Protein 3O7Q (pdb70)

InterPro domains:
  IPR005275 L-fucose-proton symporter FucP [TIGR00885] (24-432)
  IPR011701 Major facilitator superfamily [PF07690] (32-391)
  IPR020846 Major facilitator superfamily domain [PS50850] (27-437)
  IPR036259 MFS transporter superfamily [G3DSA:1.20.1250.20] (22-243)
  IPR036259 MFS transporter superfamily [G3DSA:1.20.1250.20] (244-438)
  IPR036259 MFS transporter superfamily [SSF103473] (20-431)
  IPR050375 Major Facilitator Superfamily TsgA-like [PTHR43702] (17-435)

Nearest PDB structures (foldseek):
  3o7q-assembly1_A  TM=1.002E+00  e=2.699E-54  Escherichia coli K-12
  3o7p-assembly1_A  TM=9.986E-01  e=2.085E-49  Escherichia coli K-12
  7bc7-assembly1_A  TM=7.122E-01  e=5.941E-08  Gallus gallus
  8jtt-assembly1_A  TM=6.566E-01  e=8.715E-07  Homo sapiens
  8bvs-assembly1_A  TM=5.509E-01  e=1.334E-04  Rattus norvegicus

Solvent-accessible surface area: 18133 Å² total; per-residue (Å²): 166,53,73,105,121,8,26,59,42,10,4,52,11,26,46,59,35,2,25,0,32,16,17,7,80,25,1,25,42,26,12,73,118,6,53,44,155,92,136,152,56,45,38,55,47,108,42,5,59,93,57,0,38,84,92,26,0,39,61,6,0,61,54,1,13,157,101,13,0,126,18,0,9,50,35,0,5,125,39,0,6,75,0,1,44,35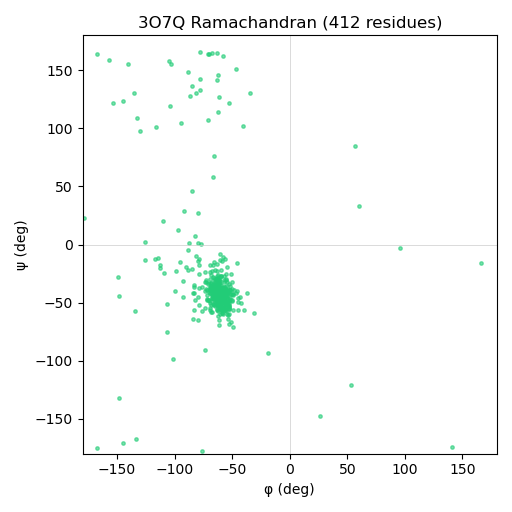,0,97,41,1,5,77,100,113,63,87,85,57,18,20,66,0,13,56,39,7,10,2,0,44,0,4,22,37,1,0,16,3,0,5,1,0,19,2,13,89,73,92,37,0,12,59,14,1,1,47,0,12,8,68,41,12,76,0,33,41,41,2,76,70,149,13,71,61,132,28,47,95,102,16,42,148,79,68,91,75,66,9,93,164,32,43,103,127,103,45,71,64,28,44,77,53,6,1,82,28,2,17,81,15,4,101,88,0,15,46,36,0,91,78,6,15,72,47,8,122,123,32,172,29,26,87,10,157,5,25,78,110,121,29,80,168,93,11,52,62,66,24,0,76,73,73,3,71,206,43,94,12,25,104,58,0,36,76,0,0,72,14,3,11,4,0,31,36,0,0,50,50,14,0,40,119,0,0,65,87,46,9,130,81,32,86,61,58,114,0,42,83,48,56,84,26,0,76,66,21,19,42,93,4,16,127,54,0,6,139,45,10,52,139,129,37,16,44,138,10,0,8,44,15,0,66,68,0,44,38,19,0,62,87,0,8,156,32,18,27,103,110,0,0,78,6,1,13,78,0,0,14,45,0,0,1,0,23,0,0,0,0,0,2,0,0,20,91,17,26,53,7,1,2,10,0,0,0,43,0,0,25,10,21,16,2,10,19,85,12,56,87,56,0,15,139,36,9,120,77,48,66,48,12,8,44,0,1,67,26,0,4,120,16,0,25,35,0,40,75,0,0,186,65,48,71,88,173

Radius of gyration: 21.71 Å; Cα contacts (8 Å, |Δi|>4): 643; chains: 1; bounding box: 61×52×50 Å

CATH classification: 1.20.1250.20 (+1 more: 1.20.1250.20)

Foldseek 3Di:
DLLPPVLVLLLLLLLLLLQLVVLLVLQVVLLDVLPDDDDPVVVLLCVLQLLQQPVLLQVLLVLDLVAHLLSLLLVLLVQQLQLLVQQLVCLLVVPVVSNSVSSSSNSNSVSSNQLRVQLCQLQSDDNLCSLLSSLSSVLSSLVSSVVCVPVNNVVQVVQADDDDVVVVVVDDPVVSVVNSNSRSVSCVVSSVVSSVSSVVSSVVSVVDDHDDGLQSDDPDDVCLDLVNLVVPVPPVPLLVLLLLLLLLLLLLVLLLLVCLLVQQPVFEPHDDSVVSVVLSVLLSVLLSLLSVVLSVVSVVDPLLVLLLVLLLQLLVLLVQLLVPTYVRNNCSSSNSSSSSRSHLSSSLSLNPSDSRNSSSSSSSSSSSSNCSNVVNVVVQVVVQVVPVHNSNSSNSSSVSSVSNSVSSVVSDDD

Sequence (414 aa):
RSYIIPFALLCSLFFLWAVANNLNDILLPQFQQAFTLTNFQAGLIQSAFYFGYFIIPIPAGILMKKLSYKAGIITGLFLYALGAALFWPAAEIMNYTLFLVGLFIIAAGLGCLETAANPFVTVLGPESSGHFRLNLAQTFNSFGAIIAVVFGQSLILSNVPHQSQDVLDKMSPEQLSAYKHSLVLSVQTPYMIIVAIVLLVALLIMLTKFPALQSDNHSDAKQGSFSASLSRLARIRHWRWAVLAQFCYVGAQTACWSYLIRYAVEEIPGMTAGFAANYLTGTMVCFFIGRFTGTWLISRFAPHKVLAAYALIAMALCLISAFAGGHVGLIALTLCSAFMSIQYPTIFSLGIKNLGQDTKYGSSFIVMTIIGGGIVTPVMGFVSDAAGNIPTAELIPALCFAVIFIFARFRSQT

GO terms:
  GO:0015535 fucose:proton symporter activity (F, EXP)
  GO:0005886 plasma membrane (C, EXP)
  GO:0015517 galactose:proton symporter activity (F, IDA)
  GO:0015518 arabinose:proton symporter activity (F, IDA)
  GO:0005886 plasma membrane (C, IDA)
  GO:0016020 membrane (C, IDA)
  GO:0015751 arabinose transmembrane transport (P, IDA)
  GO:0015757 galactose transmembrane transport (P, IDA)
  GO:0015755 fructose transmembrane transport (P, EXP)
  GO:0009679 hexose:proton symporter activity (F, EXP)
  GO:0015535 fucose:proton symporter activity (F, IMP)
  GO:0015756 fucose transmembrane transport (P, IMP)

B-factor: mean 96.19, std 31.39, range [31.49, 416.15]

Secondary structure (DSSP, 8-state):
-TTHHHHHHHHHHHHHHHHHHHHHHHHHHHHHHHS---SHHHHHHHHHHHIIIIITHHHHHHHHHHS-HHHHHHHHHHHHHHHHHHHHHHHHTT-HHHHHHHHHHHHHHHHHHHHHHHHHHHHSS-STTHHHHHHHHHHHHHHHHHHIIIIIIHHHHTSS----HHHHHHS-HHHHHHHHHHHHHHHHHHHHHHHHHHHHHHHHHHH--PPP-TTT----SSTTSHHHHHHHHBTBSHHHHHHHHHHHHHHHHHHHHHHHHHHHHHHSTT--HHHHHHHHHHHHHHHHHHHHHHHHHHHHS-HHHHHHHHHHHHHHHHHHHHH--HHHHHHHHHHHHHHHTTHHHHHHHHHHSS-GGGHHHHHHHHHHTTHHHHHHHHHHHHHHHHHTSSGGGGHHHHHHHHHHHHHHTT----

Organism: Escherichia coli (strain K12) (NCBI:txid83333)

Structure (mmCIF, N/CA/C/O backbone):
data_3O7Q
#
_entry.id   3O7Q
#
_cell.length_a   119.46
_cell.length_b   119.46
_cell.length_c   98.36
_cell.angle_alpha   90.00
_cell.angle_beta   90.00
_cell.angle_gamma   120.00
#
_symmetry.space_group_name_H-M   'P 32 2 1'
#
loop_
_entity.id
_entity.type
_entity.pdbx_description
1 polymer 'L-fucose-proton symporter'
2 non-polymer 'nonyl beta-D-glucopyranoside'
#
loop_
_atom_site.group_PDB
_atom_site.id
_atom_site.type_symbol
_atom_site.label_atom_id
_atom_site.label_alt_id
_atom_site.label_comp_id
_atom_site.label_asym_id
_atom_site.label_entity_id
_atom_site.label_seq_id
_atom_site.pdbx_PDB_ins_code
_atom_site.Cartn_x
_atom_site.Cartn_y
_atom_site.Cartn_z
_atom_site.occupancy
_atom_site.B_iso_or_equiv
_atom_site.auth_seq_id
_atom_site.auth_comp_id
_atom_site.auth_asym_id
_atom_site.auth_atom_id
_atom_site.pdbx_PDB_model_num
ATOM 1 N N . ARG A 1 22 ? 60.828 53.519 -37.515 1.00 148.28 22 ARG A N 1
ATOM 2 C CA . ARG A 1 22 ? 60.681 54.788 -36.807 1.00 163.65 22 ARG A CA 1
ATOM 3 C C . ARG A 1 22 ? 61.487 54.805 -35.510 1.00 167.10 22 ARG A C 1
ATOM 4 O O . ARG A 1 22 ? 62.216 55.756 -35.240 1.00 161.69 22 ARG A O 1
ATOM 12 N N . SER A 1 23 ? 61.345 53.757 -34.703 1.00 173.05 23 SER A N 1
ATOM 13 C CA . SER A 1 23 ? 62.119 53.644 -33.470 1.00 172.59 23 SER A CA 1
ATOM 14 C C . SER A 1 23 ? 63.535 53.166 -33.777 1.00 168.11 23 SER A C 1
ATOM 15 O O . SER A 1 23 ? 64.436 53.306 -32.951 1.00 171.02 23 SER A O 1
ATOM 18 N N . TYR A 1 24 ? 63.715 52.594 -34.967 1.00 159.30 24 TYR A N 1
ATOM 19 C CA . TYR A 1 24 ? 65.033 52.188 -35.455 1.00 145.50 24 TYR A CA 1
ATOM 20 C C . TYR A 1 24 ? 65.745 53.360 -36.121 1.00 131.69 24 TYR A C 1
ATOM 21 O O . TYR A 1 24 ? 66.969 53.366 -36.264 1.00 121.85 24 TYR A O 1
ATOM 30 N N . ILE A 1 25 ? 64.957 54.348 -36.531 1.00 130.25 25 ILE A N 1
ATOM 31 C CA . ILE A 1 25 ? 65.434 55.439 -37.374 1.00 123.38 25 ILE A CA 1
ATOM 32 C C . ILE A 1 25 ? 66.135 56.569 -36.615 1.00 115.11 25 ILE A C 1
ATOM 33 O O . ILE A 1 25 ? 67.211 57.014 -37.019 1.00 114.66 25 ILE A O 1
ATOM 38 N N . ILE A 1 26 ? 65.524 57.043 -35.532 1.00 109.54 26 ILE A N 1
ATOM 39 C CA . ILE A 1 26 ? 66.100 58.151 -34.770 1.00 109.55 26 ILE A CA 1
ATOM 40 C C . ILE A 1 26 ? 67.432 57.789 -34.102 1.00 113.77 26 ILE A C 1
ATOM 41 O O . ILE A 1 26 ? 68.396 58.565 -34.167 1.00 124.27 26 ILE A O 1
ATOM 46 N N . PRO A 1 27 ? 67.491 56.613 -33.454 1.00 95.86 27 PRO A N 1
ATOM 47 C CA . PRO A 1 27 ? 68.769 56.161 -32.890 1.00 92.71 27 PRO A CA 1
ATOM 48 C C . PRO A 1 27 ? 69.855 56.172 -33.963 1.00 101.21 27 PRO A C 1
ATOM 49 O O . PRO A 1 27 ? 70.993 56.577 -33.709 1.00 109.18 27 PRO A O 1
ATOM 53 N N . PHE A 1 28 ? 69.478 55.740 -35.163 1.00 97.00 28 PHE A N 1
ATOM 54 C CA . PHE A 1 28 ? 70.378 55.688 -36.307 1.00 99.75 28 PHE A CA 1
ATOM 55 C C . PHE A 1 28 ? 70.925 57.063 -36.709 1.00 101.60 28 PHE A C 1
ATOM 56 O O . PHE A 1 28 ? 72.137 57.240 -36.857 1.00 94.68 28 PHE A O 1
ATOM 64 N N . ALA A 1 29 ? 70.027 58.024 -36.903 1.00 106.70 29 ALA A N 1
ATOM 65 C CA . ALA A 1 29 ? 70.424 59.380 -37.259 1.00 105.28 29 ALA A CA 1
ATOM 66 C C . ALA A 1 29 ? 71.378 59.919 -36.204 1.00 103.57 29 ALA A C 1
ATOM 67 O O . ALA A 1 29 ? 72.325 60.652 -36.508 1.00 88.47 29 ALA A O 1
ATOM 69 N N . LEU A 1 30 ? 71.108 59.546 -34.956 1.00 107.92 30 LEU A N 1
ATOM 70 C CA . LEU A 1 30 ? 71.945 59.938 -33.836 1.00 104.53 30 LEU A CA 1
ATOM 71 C C . LEU A 1 30 ? 73.323 59.295 -33.949 1.00 99.45 30 LEU A C 1
ATOM 72 O O . LEU A 1 30 ? 74.353 59.945 -33.749 1.00 95.75 30 LEU A O 1
ATOM 77 N N . LEU A 1 31 ? 73.329 58.006 -34.262 1.00 94.28 31 LEU A N 1
ATOM 78 C CA . LEU A 1 31 ? 74.572 57.273 -34.425 1.00 92.73 31 LEU A CA 1
ATOM 79 C C . LEU A 1 31 ? 75.415 57.913 -35.507 1.00 85.88 31 LEU A C 1
ATOM 80 O O . LEU A 1 31 ? 76.629 58.017 -35.373 1.00 93.96 31 LEU A O 1
ATOM 85 N N . CYS A 1 32 ? 74.758 58.347 -36.576 1.00 83.23 32 CYS A N 1
ATOM 86 C CA . CYS A 1 32 ? 75.447 58.976 -37.693 1.00 92.11 32 CYS A CA 1
ATOM 87 C C . CYS A 1 32 ? 76.123 60.259 -37.238 1.00 88.97 32 CYS A C 1
ATOM 88 O O . CYS A 1 32 ? 77.317 60.461 -37.465 1.00 81.69 32 CYS A O 1
ATOM 91 N N . SER A 1 33 ? 75.345 61.129 -36.605 1.00 94.00 33 SER A N 1
ATOM 92 C CA . SER A 1 33 ? 75.873 62.384 -36.099 1.00 99.86 33 SER A CA 1
ATOM 93 C C . SER A 1 33 ? 76.978 62.082 -35.095 1.00 92.93 33 SER A C 1
ATOM 94 O O . SER A 1 33 ? 77.999 62.775 -35.049 1.00 82.21 33 SER A O 1
ATOM 97 N N . LEU A 1 34 ? 76.774 61.022 -34.317 1.00 93.42 34 LEU A N 1
ATOM 98 C CA . LEU A 1 34 ? 77.746 60.588 -33.313 1.00 91.70 34 LEU A CA 1
ATOM 99 C C . LEU A 1 34 ? 78.982 59.933 -33.926 1.00 82.44 34 LEU A C 1
ATOM 100 O O . LEU A 1 34 ? 80.092 60.062 -33.406 1.00 68.00 34 LEU A O 1
ATOM 105 N N . PHE A 1 35 ? 78.779 59.263 -35.056 1.00 86.06 35 PHE A N 1
ATOM 106 C CA . PHE A 1 35 ? 79.872 58.786 -35.888 1.00 80.54 35 PHE A CA 1
ATOM 107 C C . PHE A 1 35 ? 80.676 59.966 -36.398 1.00 77.03 35 PHE A C 1
ATOM 108 O O . PHE A 1 35 ? 81.908 60.006 -36.302 1.00 62.90 35 PHE A O 1
ATOM 116 N N . PHE A 1 36 ? 79.961 60.937 -36.951 1.00 87.21 36 PHE A N 1
ATOM 117 C CA . PHE A 1 36 ? 80.602 62.137 -37.448 1.00 94.99 36 PHE A CA 1
ATOM 118 C C . PHE A 1 36 ? 81.425 62.785 -36.346 1.00 87.70 36 PHE A C 1
ATOM 119 O O . PHE A 1 36 ? 82.633 62.979 -36.494 1.00 68.97 36 PHE A O 1
ATOM 127 N N . LEU A 1 37 ? 80.753 63.102 -35.242 1.00 96.84 37 LEU A N 1
ATOM 128 C CA . LEU A 1 37 ? 81.362 63.805 -34.118 1.00 99.73 37 LEU A CA 1
ATOM 129 C C . LEU A 1 37 ? 82.642 63.120 -33.639 1.00 90.97 37 LEU A C 1
ATOM 130 O O . LEU A 1 37 ? 83.725 63.719 -33.641 1.00 84.17 37 LEU A O 1
ATOM 135 N N . TRP A 1 38 ? 82.507 61.863 -33.227 1.00 77.31 38 TRP A N 1
ATOM 136 C CA . TRP A 1 38 ? 83.650 61.067 -32.819 1.00 79.89 38 TRP A CA 1
ATOM 137 C C . TRP A 1 38 ? 84.745 61.089 -33.882 1.00 93.40 38 TRP A C 1
ATOM 138 O O . TRP A 1 38 ? 85.938 61.110 -33.571 1.00 78.95 38 TRP A O 1
ATOM 149 N N . ALA A 1 39 ? 84.326 61.032 -35.143 1.00 113.07 39 ALA A N 1
ATOM 150 C CA . ALA A 1 39 ? 85.255 60.974 -36.261 1.00 110.27 39 ALA A CA 1
ATOM 151 C C . ALA A 1 39 ? 86.134 62.209 -36.255 1.00 101.26 39 ALA A C 1
ATOM 152 O O . ALA A 1 39 ? 87.264 62.179 -36.741 1.00 92.74 39 ALA A O 1
ATOM 154 N N . VAL A 1 40 ? 85.600 63.292 -35.696 1.00 100.06 40 VAL A N 1
ATOM 155 C CA . VAL A 1 40 ? 86.330 64.547 -35.582 1.00 98.96 40 VAL A CA 1
ATOM 156 C C . VAL A 1 40 ? 87.305 64.494 -34.415 1.00 94.06 40 VAL A C 1
ATOM 157 O O . VAL A 1 40 ? 88.498 64.781 -34.569 1.00 79.85 40 VAL A O 1
ATOM 161 N N . ALA A 1 41 ? 86.782 64.121 -33.249 1.00 93.85 41 ALA A N 1
ATOM 162 C CA . ALA A 1 41 ? 87.587 64.028 -32.036 1.00 82.48 41 ALA A CA 1
ATOM 163 C C . ALA A 1 41 ? 88.759 63.102 -32.273 1.00 71.72 41 ALA A C 1
ATOM 164 O O . ALA A 1 41 ? 89.864 63.347 -31.798 1.00 69.00 41 ALA A O 1
ATOM 166 N N . ASN A 1 42 ? 88.510 62.037 -33.025 1.00 78.03 42 ASN A N 1
ATOM 167 C CA . ASN A 1 42 ? 89.530 61.026 -33.265 1.00 78.43 42 ASN A CA 1
ATOM 168 C C . ASN A 1 42 ? 90.636 61.447 -34.237 1.00 80.58 42 ASN A C 1
ATOM 169 O O . ASN A 1 42 ? 91.815 61.369 -33.910 1.00 72.13 42 ASN A O 1
ATOM 174 N N . ASN A 1 43 ? 90.280 61.877 -35.439 1.00 91.39 43 ASN A N 1
ATOM 175 C CA . ASN A 1 43 ? 91.335 62.258 -36.366 1.00 103.89 43 ASN A CA 1
ATOM 176 C C . ASN A 1 43 ? 92.020 63.538 -35.879 1.00 98.92 43 ASN A C 1
ATOM 177 O O . ASN A 1 43 ? 93.150 63.843 -36.270 1.00 92.03 43 ASN A O 1
ATOM 182 N N . LEU A 1 44 ? 91.346 64.249 -34.976 1.00 100.08 44 LEU A N 1
ATOM 183 C CA . LEU A 1 44 ? 91.965 65.350 -34.234 1.00 97.08 44 LEU A CA 1
ATOM 184 C C . LEU A 1 44 ? 93.108 64.831 -33.360 1.00 94.64 44 LEU A C 1
ATOM 185 O O . LEU A 1 44 ? 94.177 65.440 -33.270 1.00 84.01 44 LEU A O 1
ATOM 190 N N . ASN A 1 45 ? 92.861 63.702 -32.705 1.00 95.66 45 ASN A N 1
ATOM 191 C CA . ASN A 1 45 ? 93.885 63.006 -31.941 1.00 91.01 45 ASN A CA 1
ATOM 192 C C . ASN A 1 45 ? 95.025 62.548 -32.854 1.00 81.52 45 ASN A C 1
ATOM 193 O O . ASN A 1 45 ? 96.188 62.581 -32.462 1.00 74.36 45 ASN A O 1
ATOM 198 N N . ASP A 1 46 ? 94.678 62.146 -34.077 1.00 91.14 46 ASP A N 1
ATOM 199 C CA . ASP A 1 46 ? 95.649 61.695 -35.084 1.00 91.71 46 ASP A CA 1
ATOM 200 C C . ASP A 1 46 ? 96.610 62.789 -35.561 1.00 82.51 46 ASP A C 1
ATOM 201 O O . ASP A 1 46 ? 97.783 62.528 -35.826 1.00 74.81 46 ASP A O 1
ATOM 206 N N . ILE A 1 47 ? 96.105 64.010 -35.680 1.00 80.52 47 ILE A N 1
ATOM 207 C CA . ILE A 1 47 ? 96.936 65.148 -36.038 1.00 90.03 47 ILE A CA 1
ATOM 208 C C . ILE A 1 47 ? 97.990 65.471 -34.964 1.00 98.86 47 ILE A C 1
ATOM 209 O O . ILE A 1 47 ? 99.151 65.753 -35.285 1.00 94.09 47 ILE A O 1
ATOM 214 N N . LEU A 1 48 ? 97.579 65.407 -33.697 1.00 103.61 48 LEU A N 1
ATOM 215 C CA . LEU A 1 48 ? 98.399 65.868 -32.571 1.00 99.34 48 LEU A CA 1
ATOM 216 C C . LEU A 1 48 ? 99.430 64.863 -32.070 1.00 97.12 48 LEU A C 1
ATOM 217 O O . LEU A 1 48 ? 100.514 65.247 -31.634 1.00 101.19 48 LEU A O 1
ATOM 222 N N . LEU A 1 49 ? 99.083 63.582 -32.117 1.00 94.19 49 LEU A N 1
ATOM 223 C CA . LEU A 1 49 ? 99.937 62.532 -31.567 1.00 90.21 49 LEU A CA 1
ATOM 224 C C . LEU A 1 49 ? 101.366 62.552 -32.121 1.00 103.30 49 LEU A C 1
ATOM 225 O O . LEU A 1 49 ? 102.325 62.406 -31.363 1.00 108.45 49 LEU A O 1
ATOM 230 N N . PRO A 1 50 ? 101.520 62.729 -33.446 1.00 112.32 50 PRO A N 1
ATOM 231 C CA . PRO A 1 50 ? 102.884 62.844 -33.969 1.00 111.50 50 PRO A CA 1
ATOM 232 C C . PRO A 1 50 ? 103.698 63.861 -33.180 1.00 113.11 50 PRO A C 1
ATOM 233 O O . PRO A 1 50 ? 104.844 63.580 -32.832 1.00 116.30 50 PRO A O 1
ATOM 237 N N . GLN A 1 51 ? 103.097 65.007 -32.874 1.00 113.86 51 GLN A N 1
ATOM 238 C CA . GLN A 1 51 ? 103.811 66.098 -32.217 1.00 118.93 51 GLN A CA 1
ATOM 239 C C . GLN A 1 51 ? 104.573 65.642 -30.978 1.00 123.98 51 GLN A C 1
ATOM 240 O O . GLN A 1 51 ? 105.755 65.950 -30.844 1.00 124.58 51 GLN A O 1
ATOM 246 N N . PHE A 1 52 ? 103.912 64.894 -30.094 1.00 136.14 52 PHE A N 1
ATOM 247 C CA . PHE A 1 52 ? 104.603 64.244 -28.979 1.00 145.29 52 PHE A CA 1
ATOM 248 C C . PHE A 1 52 ? 105.882 63.601 -29.504 1.00 161.18 52 PHE A C 1
ATOM 249 O O . PHE A 1 52 ? 106.987 63.886 -29.038 1.00 161.36 52 PHE A O 1
ATOM 257 N N . GLN A 1 53 ? 105.715 62.735 -30.497 1.00 170.61 53 GLN A N 1
ATOM 258 C CA . GLN A 1 53 ? 106.821 61.980 -31.073 1.00 178.96 53 GLN A CA 1
ATOM 259 C C . GLN A 1 53 ? 107.817 62.840 -31.861 1.00 189.22 53 GLN A C 1
ATOM 260 O O . GLN A 1 53 ? 109.019 62.780 -31.604 1.00 194.86 53 GLN A O 1
ATOM 266 N N . GLN A 1 54 ? 107.323 63.637 -32.808 1.00 189.18 54 GLN A N 1
ATOM 267 C CA . GLN A 1 54 ? 108.187 64.503 -33.616 1.00 185.78 54 GLN A CA 1
ATOM 268 C C . GLN A 1 54 ? 108.985 65.492 -32.766 1.00 198.99 54 GLN A C 1
ATOM 269 O O . GLN A 1 54 ? 109.931 66.116 -33.252 1.00 204.98 54 GLN A O 1
ATOM 275 N N . ALA A 1 55 ? 108.591 65.641 -31.503 1.00 200.48 55 ALA A N 1
ATOM 276 C CA . ALA A 1 55 ? 109.281 66.532 -30.573 1.00 195.87 55 ALA A CA 1
ATOM 277 C C . ALA A 1 55 ? 110.351 65.797 -29.771 1.00 185.01 55 ALA A C 1
ATOM 278 O O . ALA A 1 55 ? 111.469 66.290 -29.611 1.00 180.67 55 ALA A O 1
ATOM 280 N N . PHE A 1 56 ? 109.996 64.620 -29.267 1.00 180.16 56 PHE A N 1
ATOM 281 C CA . PHE A 1 56 ? 110.902 63.826 -28.443 1.00 181.96 56 PHE A CA 1
ATOM 282 C C . PHE A 1 56 ? 111.709 62.846 -29.295 1.00 196.81 56 PHE A C 1
ATOM 283 O O . PHE A 1 56 ? 112.100 61.773 -28.832 1.00 191.25 56 PHE A O 1
ATOM 291 N N . THR A 1 57 ? 111.947 63.233 -30.547 1.00 216.50 57 THR A N 1
ATOM 292 C CA . THR A 1 57 ? 112.713 62.435 -31.503 1.00 232.94 57 THR A CA 1
ATOM 293 C C . THR A 1 57 ? 114.160 62.244 -31.059 1.00 234.20 57 THR A C 1
ATOM 294 O O . THR A 1 57 ? 114.771 63.168 -30.522 1.00 237.93 57 THR A O 1
ATOM 298 N N . LEU A 1 58 ? 114.715 61.053 -31.280 1.00 230.36 58 LEU A N 1
ATOM 299 C CA . LEU A 1 58 ? 113.993 59.905 -31.828 1.00 223.34 58 LEU A CA 1
ATOM 300 C C . LEU A 1 58 ? 114.336 58.684 -30.971 1.00 220.08 58 LEU A C 1
ATOM 301 O O . LEU A 1 58 ? 114.912 58.826 -29.892 1.00 225.93 58 LEU A O 1
ATOM 306 N N . THR A 1 59 ? 113.987 57.491 -31.450 1.00 206.55 59 THR A N 1
ATOM 307 C CA . THR A 1 59 ? 114.325 56.246 -30.752 1.00 188.49 59 THR A CA 1
ATOM 308 C C . THR A 1 59 ? 114.095 55.007 -31.629 1.00 188.00 59 THR A C 1
ATOM 309 O O . THR A 1 59 ? 113.412 55.081 -32.652 1.00 185.14 59 THR A O 1
ATOM 313 N N . ASN A 1 60 ? 114.668 53.873 -31.226 1.00 187.45 60 ASN A N 1
ATOM 314 C CA . ASN A 1 60 ? 114.673 52.668 -32.062 1.00 180.99 60 ASN A CA 1
ATOM 315 C C . ASN A 1 60 ? 113.725 51.556 -31.589 1.00 172.85 60 ASN A C 1
ATOM 316 O O . ASN A 1 60 ? 112.663 51.344 -32.176 1.00 160.21 60 ASN A O 1
ATOM 321 N N . PHE A 1 61 ? 114.116 50.848 -30.531 1.00 178.28 61 PHE A N 1
ATOM 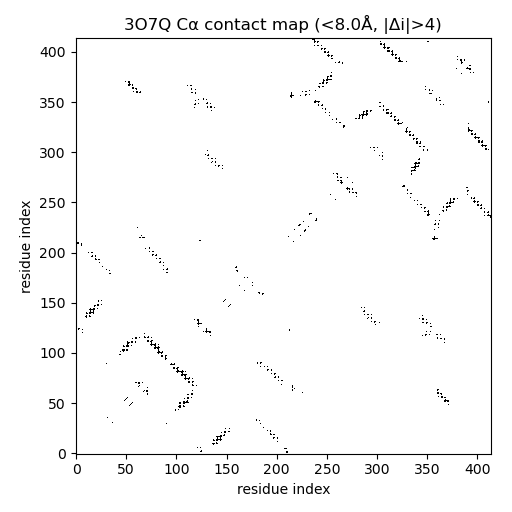322 C CA . PHE A 1 61 ? 113.339 49.715 -30.022 1.00 180.55 61 PHE A CA 1
ATOM 323 C C . PHE A 1 61 ? 111.922 50.115 -29.614 1.00 180.74 61 PHE A C 1
ATOM 324 O O . PHE A 1 61 ? 110.949 49.460 -29.995 1.00 184.74 61 PHE A O 1
ATOM 332 N N . GLN A 1 62 ? 111.818 51.196 -28.845 1.00 172.66 62 GLN A N 1
ATOM 333 C CA . GLN A 1 62 ? 110.537 51.665 -28.319 1.00 158.85 62 GLN A CA 1
ATOM 334 C C . GLN A 1 62 ? 109.522 51.999 -29.415 1.00 155.91 62 GLN A C 1
ATOM 335 O O . GLN A 1 62 ? 108.310 51.919 -29.200 1.00 152.25 62 GLN A O 1
ATOM 341 N N . ALA A 1 63 ? 110.018 52.360 -30.596 1.00 151.38 63 ALA A N 1
ATOM 342 C CA . ALA A 1 63 ? 109.145 52.640 -31.731 1.00 140.39 63 ALA A CA 1
ATOM 343 C C . ALA A 1 63 ? 108.320 51.407 -32.092 1.00 131.10 63 ALA A C 1
ATOM 344 O O . ALA A 1 63 ? 107.127 51.508 -32.384 1.00 128.41 63 ALA A O 1
ATOM 346 N N . GLY A 1 64 ? 108.956 50.240 -32.060 1.00 127.38 64 GLY A N 1
ATOM 347 C CA . GLY A 1 64 ? 108.256 48.989 -32.289 1.00 125.70 64 GLY A CA 1
ATOM 348 C C . GLY A 1 64 ? 107.148 48.791 -31.269 1.00 125.67 64 GLY A C 1
ATOM 349 O O . GLY A 1 64 ? 106.080 48.253 -31.579 1.00 115.72 64 GLY A O 1
ATOM 350 N N . LEU A 1 65 ? 107.401 49.246 -30.044 1.00 125.55 65 LEU A N 1
ATOM 351 C CA . LEU A 1 65 ? 106.426 49.130 -28.963 1.00 116.72 65 LEU A CA 1
ATOM 352 C C . LEU A 1 65 ? 105.140 49.900 -29.259 1.00 115.26 65 LEU A C 1
ATOM 353 O O . LEU A 1 65 ? 104.061 49.519 -28.802 1.00 115.43 65 LEU A O 1
ATOM 358 N N . ILE A 1 66 ? 105.255 50.983 -30.022 1.00 115.85 66 ILE A N 1
ATOM 359 C CA . ILE A 1 66 ? 104.077 51.736 -30.446 1.00 110.73 66 ILE A CA 1
ATOM 360 C C . ILE A 1 66 ? 103.240 50.945 -31.448 1.00 112.05 66 ILE A C 1
ATOM 361 O O . ILE A 1 66 ? 102.008 50.940 -31.370 1.00 109.87 66 ILE A O 1
ATOM 366 N N . GLN A 1 67 ? 103.919 50.274 -32.379 1.00 114.06 67 GLN A N 1
ATOM 367 C CA . GLN A 1 67 ? 103.258 49.483 -33.416 1.00 121.14 67 GLN A CA 1
ATOM 368 C C . GLN A 1 67 ? 102.498 48.310 -32.804 1.00 117.44 67 GLN A C 1
ATOM 369 O O . GLN A 1 67 ? 101.567 47.765 -33.406 1.00 112.73 67 GLN A O 1
ATOM 375 N N . SER A 1 68 ? 102.913 47.928 -31.600 1.00 114.98 68 SER A N 1
ATOM 376 C CA . SER A 1 68 ? 102.322 46.809 -30.875 1.00 104.88 68 SER A CA 1
ATOM 377 C C . SER A 1 68 ? 100.937 47.149 -30.329 1.00 92.30 68 SER A C 1
ATOM 378 O O . SER A 1 68 ? 100.080 46.276 -30.195 1.00 97.80 68 SER A O 1
ATOM 381 N N . ALA A 1 69 ? 100.723 48.418 -30.004 1.00 80.77 69 ALA A N 1
ATOM 382 C CA . ALA A 1 69 ? 99.396 48.874 -29.632 1.00 100.20 69 ALA A CA 1
ATOM 383 C C . ALA A 1 69 ? 98.417 48.484 -30.737 1.00 108.52 69 ALA A C 1
ATOM 384 O O . ALA A 1 69 ? 97.279 48.086 -30.467 1.00 109.03 69 ALA A O 1
ATOM 386 N N . PHE A 1 70 ? 98.892 48.591 -31.979 1.00 110.22 70 PHE A N 1
ATOM 387 C CA . PHE A 1 70 ? 98.115 48.283 -33.179 1.00 104.66 70 PHE A CA 1
ATOM 388 C C . PHE A 1 70 ? 97.615 46.840 -33.192 1.00 101.03 70 PHE A C 1
ATOM 389 O O . PHE A 1 70 ? 96.410 46.599 -33.262 1.00 103.40 70 PHE A O 1
ATOM 397 N N . TYR A 1 71 ? 98.539 45.885 -33.124 1.00 98.53 71 TYR A N 1
ATOM 398 C CA . TYR A 1 71 ? 98.171 44.472 -33.070 1.00 103.76 71 TYR A CA 1
ATOM 399 C C . TYR A 1 71 ? 97.348 44.164 -31.822 1.00 99.31 71 TYR A C 1
ATOM 400 O O . TYR A 1 71 ? 96.361 43.422 -31.881 1.00 95.50 71 TYR A O 1
ATOM 409 N N . PHE A 1 72 ? 97.753 44.760 -30.703 1.00 87.18 72 PHE A N 1
ATOM 410 C CA . PHE A 1 72 ? 97.016 44.638 -29.460 1.00 82.73 72 PHE A CA 1
ATOM 411 C C . PHE A 1 72 ? 95.547 44.984 -29.694 1.00 81.79 72 PHE A C 1
ATOM 412 O O . PHE A 1 72 ? 94.683 44.102 -29.645 1.00 82.29 72 PHE A O 1
ATOM 420 N N . GLY A 1 73 ? 95.287 46.250 -30.004 1.00 75.15 73 GLY A N 1
ATOM 421 C CA . GLY A 1 73 ? 93.936 46.727 -30.234 1.00 83.50 73 GLY A CA 1
ATOM 422 C C . GLY A 1 73 ? 93.183 46.068 -31.380 1.00 89.29 73 GLY A C 1
ATOM 423 O O . GLY A 1 73 ? 91.961 45.928 -31.320 1.00 89.03 73 GLY A O 1
ATOM 424 N N . TYR A 1 74 ? 93.896 45.653 -32.422 1.00 91.73 74 TYR A N 1
ATOM 425 C CA . TYR A 1 74 ? 93.238 45.135 -33.625 1.00 97.08 74 TYR A CA 1
ATOM 426 C C . TYR A 1 74 ? 93.418 43.649 -33.848 1.00 95.03 74 TYR A C 1
ATOM 427 O O . TYR A 1 74 ? 93.257 43.159 -34.966 1.00 99.45 74 TYR A O 1
ATOM 436 N N . PHE A 1 75 ? 93.763 42.930 -32.795 1.00 93.79 75 PHE A N 1
ATOM 437 C CA . PHE A 1 75 ? 93.919 41.498 -32.927 1.00 104.14 75 PHE A CA 1
ATOM 438 C C . PHE A 1 75 ? 93.540 40.834 -31.612 1.00 100.82 75 PHE A C 1
ATOM 439 O O . PHE A 1 75 ? 92.805 39.836 -31.586 1.00 98.78 75 PHE A O 1
ATOM 447 N N . ILE A 1 76 ? 94.017 41.416 -30.519 1.00 87.06 76 ILE A N 1
ATOM 448 C CA . ILE A 1 76 ? 93.749 40.871 -29.202 1.00 94.69 76 ILE A CA 1
ATOM 449 C C . ILE A 1 76 ? 92.359 41.276 -28.738 1.00 91.08 76 ILE A C 1
ATOM 450 O O . ILE A 1 76 ? 91.471 40.435 -28.607 1.00 97.01 76 ILE A O 1
ATOM 455 N N . ILE A 1 77 ? 92.178 42.576 -28.534 1.00 74.68 77 ILE A N 1
ATOM 456 C CA . ILE A 1 77 ? 90.919 43.139 -28.045 1.00 78.63 77 ILE A CA 1
ATOM 457 C C . ILE A 1 77 ? 89.639 42.702 -28.776 1.00 75.42 77 ILE A C 1
ATOM 458 O O . ILE A 1 77 ? 88.564 42.645 -28.170 1.00 57.32 77 ILE A O 1
ATOM 463 N N . PRO A 1 78 ? 89.731 42.434 -30.088 1.00 81.32 78 PRO A N 1
ATOM 464 C CA . PRO A 1 78 ? 88.472 42.146 -30.772 1.00 76.49 78 PRO A CA 1
ATOM 465 C C . PRO A 1 78 ? 87.715 40.960 -30.181 1.00 67.71 78 PRO A C 1
ATOM 466 O O . PRO A 1 78 ? 86.533 41.091 -29.863 1.00 54.78 78 PRO A O 1
ATOM 470 N N . ILE A 1 79 ? 88.366 39.815 -30.045 1.00 76.46 79 ILE A N 1
ATOM 471 C CA . ILE A 1 79 ? 87.639 38.638 -29.575 1.00 88.43 79 ILE A CA 1
ATOM 472 C C . ILE A 1 79 ? 87.091 38.800 -28.151 1.00 82.04 79 ILE A C 1
ATOM 473 O O . ILE A 1 79 ? 85.918 38.518 -27.904 1.00 72.41 79 ILE A O 1
ATOM 478 N N . PRO A 1 80 ? 87.934 39.265 -27.216 1.00 81.55 80 PRO A N 1
ATOM 479 C CA . PRO A 1 80 ? 87.472 39.583 -25.864 1.00 81.05 80 PRO A CA 1
ATOM 480 C C . PRO A 1 80 ? 86.334 40.589 -25.922 1.00 84.56 80 PRO A C 1
ATOM 481 O O . PRO A 1 80 ? 85.329 40.430 -25.227 1.00 77.43 80 PRO A O 1
ATOM 485 N N . ALA A 1 81 ? 86.510 41.618 -26.745 1.00 88.42 81 ALA A N 1
ATOM 486 C CA . ALA A 1 81 ? 85.481 42.626 -26.958 1.00 77.85 81 ALA A CA 1
ATOM 487 C C . ALA A 1 81 ? 84.173 41.948 -27.330 1.00 81.18 81 ALA A C 1
ATOM 488 O O . ALA A 1 81 ? 83.147 42.180 -26.699 1.00 74.89 81 ALA A O 1
ATOM 490 N N . GLY A 1 82 ? 84.222 41.096 -28.350 1.00 83.67 82 GLY A N 1
ATOM 491 C CA . GLY A 1 82 ? 83.054 40.354 -28.779 1.00 81.85 82 GLY A CA 1
ATOM 492 C C . GLY A 1 82 ? 82.455 39.522 -27.659 1.00 84.32 82 GLY A C 1
ATOM 493 O O . GLY A 1 82 ? 81.231 39.374 -27.568 1.00 73.67 82 GLY A O 1
ATOM 494 N N . ILE A 1 83 ? 83.319 38.970 -26.809 1.00 90.63 83 ILE A N 1
ATOM 495 C CA . ILE A 1 83 ? 82.862 38.174 -25.674 1.00 90.47 83 ILE A CA 1
ATOM 496 C C . ILE A 1 83 ? 82.081 39.060 -24.724 1.00 77.45 83 ILE A C 1
ATOM 497 O O . ILE A 1 83 ? 81.005 38.696 -24.254 1.00 74.75 83 ILE A O 1
ATOM 502 N N . LEU A 1 84 ? 82.648 40.226 -24.440 1.00 68.66 84 LEU A N 1
ATOM 503 C CA . LEU A 1 84 ? 81.980 41.243 -23.644 1.00 76.16 84 LEU A CA 1
ATOM 504 C C . LEU A 1 84 ? 80.595 41.478 -24.237 1.00 79.03 84 LEU A C 1
ATOM 505 O O . LEU A 1 84 ? 79.598 41.574 -23.519 1.00 77.61 84 LEU A O 1
ATOM 510 N N . MET A 1 85 ? 80.539 41.541 -25.562 1.00 77.43 85 MET A N 1
ATOM 511 C CA . MET A 1 85 ? 79.300 41.852 -26.249 1.00 68.32 85 MET A CA 1
ATOM 512 C C . MET A 1 85 ? 78.319 40.695 -26.186 1.00 76.82 85 MET A C 1
ATOM 513 O O . MET A 1 85 ? 77.170 40.911 -25.823 1.00 87.09 85 MET A O 1
ATOM 518 N N . LYS A 1 86 ? 78.790 39.486 -26.477 1.00 85.11 86 LYS A N 1
ATOM 519 C CA . LYS A 1 86 ? 77.946 38.296 -26.429 1.00 90.51 86 LYS A CA 1
ATOM 520 C C . LYS A 1 86 ? 77.254 38.154 -25.079 1.00 96.74 86 LYS A C 1
ATOM 521 O O . LYS A 1 86 ? 76.076 37.796 -25.007 1.00 92.65 86 LYS A O 1
ATOM 527 N N . LYS A 1 87 ? 78.002 38.438 -24.014 1.00 103.80 87 LYS A N 1
ATOM 528 C CA . LYS A 1 87 ? 77.527 38.277 -22.639 1.00 92.98 87 LYS A CA 1
ATOM 529 C C . LYS A 1 87 ? 76.703 39.472 -22.160 1.00 91.09 87 LYS A C 1
ATOM 530 O O . LYS A 1 87 ? 75.726 39.314 -21.417 1.00 92.09 87 LYS A O 1
ATOM 536 N N . LEU A 1 88 ? 77.104 40.667 -22.579 1.00 86.31 88 LEU A N 1
ATOM 537 C CA . LEU A 1 88 ? 76.319 41.866 -22.314 1.00 95.23 88 LEU A CA 1
ATOM 538 C C . LEU A 1 88 ? 75.529 42.253 -23.565 1.00 111.44 88 LEU A C 1
ATOM 539 O O . LEU A 1 88 ? 74.476 41.675 -23.840 1.00 122.68 88 LEU A O 1
ATOM 544 N N . SER A 1 89 ? 76.047 43.207 -24.333 1.00 110.12 89 SER A N 1
ATOM 545 C CA . SER A 1 89 ? 75.397 43.634 -25.570 1.00 105.82 89 SER A CA 1
ATOM 546 C C . SER A 1 89 ? 76.308 44.508 -26.429 1.00 113.74 89 SER A C 1
ATOM 547 O O . SER A 1 89 ? 77.482 44.705 -26.104 1.00 113.77 89 SER A O 1
ATOM 550 N N . TYR A 1 90 ? 75.758 45.027 -27.528 1.00 113.65 90 TYR A N 1
ATOM 551 C CA . TYR A 1 90 ? 76.487 45.964 -28.379 1.00 101.14 90 TYR A CA 1
ATOM 552 C C . TYR A 1 90 ? 76.729 47.298 -27.659 1.00 101.78 90 TYR A C 1
ATOM 553 O O . TYR A 1 90 ? 77.836 47.841 -27.720 1.00 98.06 90 TYR A O 1
ATOM 562 N N . LYS A 1 91 ? 75.687 47.829 -27.012 1.00 99.96 91 LYS A N 1
ATOM 563 C CA . LYS A 1 91 ? 75.786 49.105 -26.300 1.00 94.29 91 LYS A CA 1
ATOM 564 C C . LYS A 1 91 ? 76.845 49.006 -25.217 1.00 93.52 91 LYS A C 1
ATOM 565 O O . LYS A 1 91 ? 77.601 49.949 -24.992 1.00 99.07 91 LYS A O 1
ATOM 571 N N . ALA A 1 92 ? 76.909 47.852 -24.561 1.00 87.94 92 ALA A N 1
ATOM 572 C CA . ALA A 1 92 ? 77.945 47.599 -23.566 1.00 79.27 92 ALA A CA 1
ATOM 573 C C . ALA A 1 92 ? 79.325 47.771 -24.189 1.00 79.29 92 ALA A C 1
ATOM 574 O O . ALA A 1 92 ? 80.134 48.553 -23.688 1.00 65.72 92 ALA A O 1
ATOM 576 N N . GLY A 1 93 ? 79.571 47.046 -25.284 1.00 87.92 93 GLY A N 1
ATOM 577 C CA . GLY A 1 93 ? 80.827 47.113 -26.015 1.00 82.30 93 GLY A CA 1
ATOM 578 C C . GLY A 1 93 ? 81.160 48.506 -26.524 1.00 76.94 93 GLY A C 1
ATOM 579 O O . GLY A 1 93 ? 82.293 48.976 -26.402 1.00 64.22 93 GLY A O 1
ATOM 580 N N . ILE A 1 94 ? 80.165 49.179 -27.086 1.00 82.83 94 ILE A N 1
ATOM 581 C CA . ILE A 1 94 ? 80.350 50.548 -27.560 1.00 87.49 94 ILE A CA 1
ATOM 582 C C . ILE A 1 94 ? 80.741 51.471 -26.415 1.00 79.28 94 ILE A C 1
ATOM 583 O O . ILE A 1 94 ? 81.687 52.259 -26.529 1.00 64.46 94 ILE A O 1
ATOM 588 N N . ILE A 1 95 ? 79.999 51.355 -25.316 1.00 81.92 95 ILE A N 1
ATOM 589 C CA . ILE A 1 95 ? 80.266 52.105 -24.101 1.00 80.63 95 ILE A CA 1
ATOM 590 C C . ILE A 1 95 ? 81.687 51.862 -23.603 1.00 73.22 95 ILE A C 1
ATOM 591 O O . ILE A 1 95 ? 82.464 52.809 -23.421 1.00 67.38 95 ILE A O 1
ATOM 596 N N . THR A 1 96 ? 82.042 50.600 -23.378 1.00 53.40 96 THR A N 1
ATOM 597 C CA . THR A 1 96 ? 83.378 50.350 -22.864 1.00 60.34 96 THR A CA 1
ATOM 598 C C . THR A 1 96 ? 84.434 50.818 -23.853 1.00 68.11 96 THR A C 1
ATOM 599 O O . THR A 1 96 ? 85.460 51.359 -23.441 1.00 72.06 96 THR A O 1
ATOM 603 N N . GLY A 1 97 ? 84.180 50.604 -25.146 1.00 70.36 97 GLY A N 1
ATOM 604 C CA . GLY A 1 97 ? 85.106 51.003 -26.192 1.00 71.58 97 GLY A CA 1
ATOM 605 C C . GLY A 1 97 ? 85.343 52.497 -26.136 1.00 82.46 97 GLY A C 1
ATOM 606 O O . GLY A 1 97 ? 86.496 52.961 -26.149 1.00 74.22 97 GLY A O 1
ATOM 607 N N . LEU A 1 98 ? 84.237 53.241 -26.052 1.00 84.62 98 LEU A N 1
ATOM 608 C CA . LEU A 1 98 ? 84.257 54.692 -25.868 1.00 86.87 98 LEU A CA 1
ATOM 609 C C . LEU A 1 98 ? 84.916 55.063 -24.544 1.00 87.44 98 LEU A C 1
ATOM 610 O O . LEU A 1 98 ? 85.545 56.114 -24.416 1.00 76.13 98 LEU A O 1
ATOM 615 N N . PHE A 1 99 ? 84.749 54.192 -23.556 1.00 98.94 99 PHE A N 1
ATOM 616 C CA . PHE A 1 99 ? 85.355 54.384 -22.247 1.00 100.85 99 PHE A CA 1
ATOM 617 C C . PHE A 1 99 ? 86.867 54.188 -22.322 1.00 83.66 99 PHE A C 1
ATOM 618 O O . PHE A 1 99 ? 87.638 55.003 -21.809 1.00 67.62 99 PHE A O 1
ATOM 626 N N . LEU A 1 100 ? 87.279 53.104 -22.970 1.00 81.85 100 LEU A N 1
ATOM 627 C CA . LEU A 1 100 ? 88.690 52.769 -23.109 1.00 83.49 100 LEU A CA 1
ATOM 628 C C . LEU A 1 100 ? 89.440 53.890 -23.803 1.00 84.16 100 LEU A C 1
ATOM 629 O O . LEU A 1 100 ? 90.528 54.286 -23.380 1.00 78.52 100 LEU A O 1
ATOM 634 N N . TYR A 1 101 ? 88.847 54.384 -24.883 1.00 84.32 101 TYR A N 1
ATOM 635 C CA . TYR A 1 101 ? 89.466 55.408 -25.709 1.00 84.14 101 TYR A CA 1
ATOM 636 C C . TYR A 1 101 ? 89.813 56.674 -24.926 1.00 80.36 101 TYR A C 1
ATOM 637 O O . TYR A 1 101 ? 90.959 57.134 -24.950 1.00 67.37 101 TYR A O 1
ATOM 646 N N . ALA A 1 102 ? 88.809 57.235 -24.254 1.00 89.08 102 ALA A N 1
ATOM 647 C CA . ALA A 1 102 ? 88.965 58.468 -23.483 1.00 85.92 102 ALA A CA 1
ATOM 648 C C . ALA A 1 102 ? 89.967 58.310 -22.331 1.00 87.57 102 ALA A C 1
ATOM 649 O O . ALA A 1 102 ? 90.765 59.215 -22.062 1.00 71.60 102 ALA A O 1
ATOM 651 N N . LEU A 1 103 ? 89.938 57.155 -21.665 1.00 92.81 103 LEU A N 1
ATOM 652 C CA . LEU A 1 103 ? 90.930 56.856 -20.637 1.00 86.35 103 LEU A CA 1
ATOM 653 C C . LEU A 1 103 ? 92.338 56.908 -21.227 1.00 77.95 103 LEU A C 1
ATOM 654 O O . LEU A 1 103 ? 93.226 57.586 -20.696 1.00 66.58 103 LEU A O 1
ATOM 659 N N . GLY A 1 104 ? 92.530 56.184 -22.327 1.00 75.85 104 GLY A N 1
ATOM 660 C CA . GLY A 1 104 ? 93.813 56.127 -23.000 1.00 71.57 104 GLY A CA 1
ATOM 661 C C . GLY A 1 104 ? 94.229 57.487 -23.529 1.00 65.45 104 GLY A C 1
ATOM 662 O O . GLY A 1 104 ? 95.399 57.865 -23.459 1.00 55.35 104 GLY A O 1
ATOM 663 N N . ALA A 1 105 ? 93.268 58.233 -24.058 1.00 67.22 105 ALA A N 1
ATOM 664 C CA . ALA A 1 105 ? 93.570 59.567 -24.565 1.00 75.22 105 ALA A CA 1
ATOM 665 C C . ALA A 1 105 ? 93.930 60.509 -23.423 1.00 67.51 105 ALA A C 1
ATOM 666 O O . ALA A 1 105 ? 94.795 61.370 -23.578 1.00 67.13 105 ALA A O 1
ATOM 668 N N . ALA A 1 106 ? 93.273 60.324 -22.276 1.00 80.31 106 ALA A N 1
ATOM 669 C CA . ALA A 1 106 ? 93.523 61.129 -21.076 1.00 80.25 106 ALA A CA 1
ATOM 670 C C . ALA A 1 106 ? 94.925 60.934 -20.494 1.00 84.02 106 ALA A C 1
ATOM 671 O O . ALA A 1 106 ? 95.497 61.868 -19.930 1.00 93.51 106 ALA A O 1
ATOM 673 N N . LEU A 1 107 ? 95.473 59.728 -20.637 1.00 74.27 107 LEU A N 1
ATOM 674 C CA . LEU A 1 107 ? 96.827 59.427 -20.165 1.00 78.23 107 LEU A CA 1
ATOM 675 C C . LEU A 1 107 ? 97.930 60.244 -20.838 1.00 76.22 107 LEU A C 1
ATOM 676 O O . LEU A 1 107 ? 98.993 60.455 -20.252 1.00 69.92 107 LEU A O 1
ATOM 681 N N . PHE A 1 108 ? 97.690 60.695 -22.065 1.00 84.84 108 PHE A N 1
ATOM 682 C CA . PHE A 1 108 ? 98.745 61.363 -22.828 1.00 90.41 108 PHE A CA 1
ATOM 683 C C . PHE A 1 108 ? 99.248 62.638 -22.149 1.00 97.87 108 PHE A C 1
ATOM 684 O O . PHE A 1 108 ? 100.372 62.665 -21.637 1.00 88.66 108 PHE A O 1
ATOM 692 N N . TRP A 1 109 ? 98.400 63.663 -22.106 1.00 104.61 109 TRP A N 1
ATOM 693 C CA . TRP A 1 109 ? 98.733 64.926 -21.447 1.00 117.42 109 TRP A CA 1
ATOM 694 C C . TRP A 1 109 ? 99.683 64.750 -20.248 1.00 111.43 109 TRP A C 1
ATOM 695 O O . TRP A 1 109 ? 100.776 65.321 -20.252 1.00 112.39 109 TRP A O 1
ATOM 706 N N . PRO A 1 110 ? 99.277 63.961 -19.229 1.00 101.85 110 PRO A N 1
ATOM 707 C CA . PRO A 1 110 ? 100.109 63.782 -18.030 1.00 90.19 110 PRO A CA 1
ATOM 708 C C . PRO A 1 110 ? 101.458 63.124 -18.335 1.00 91.09 110 PRO A C 1
ATOM 709 O O . PRO A 1 110 ? 102.478 63.571 -17.805 1.00 83.45 110 PRO A O 1
ATOM 713 N N . ALA A 1 111 ? 101.462 62.085 -19.173 1.00 90.66 111 ALA A N 1
ATOM 714 C CA . ALA A 1 111 ? 102.706 61.424 -19.577 1.00 80.24 111 ALA A CA 1
ATOM 715 C C . ALA A 1 111 ? 103.651 62.440 -20.221 1.00 83.74 111 ALA A C 1
ATOM 716 O O . ALA A 1 111 ? 104.842 62.486 -19.921 1.00 79.64 111 ALA A O 1
ATOM 718 N N . ALA A 1 112 ? 103.099 63.282 -21.084 1.00 83.87 112 ALA A N 1
ATOM 719 C CA . ALA A 1 112 ? 103.855 64.382 -21.649 1.00 95.32 112 ALA A CA 1
ATOM 720 C C . ALA A 1 112 ? 104.331 65.351 -20.571 1.00 105.78 112 ALA A C 1
ATOM 721 O O . ALA A 1 112 ? 105.527 65.627 -20.470 1.00 121.58 112 ALA A O 1
ATOM 723 N N . GLU A 1 113 ? 103.400 65.865 -19.769 1.00 102.09 113 GLU A N 1
ATOM 724 C CA . GLU A 1 113 ? 103.717 66.940 -18.824 1.00 115.59 113 GLU A CA 1
ATOM 725 C C . GLU A 1 113 ? 104.784 66.539 -17.810 1.00 113.84 113 GLU A C 1
ATOM 726 O O . GLU A 1 113 ? 105.326 67.390 -17.103 1.00 115.97 113 GLU A O 1
ATOM 732 N N . ILE A 1 114 ? 105.077 65.245 -17.734 1.00 108.09 114 ILE A N 1
ATOM 733 C CA . ILE A 1 114 ? 106.089 64.751 -16.805 1.00 102.64 114 ILE A CA 1
ATOM 734 C C . ILE A 1 114 ? 107.136 63.931 -17.545 1.00 103.62 114 ILE A C 1
ATOM 735 O O . ILE A 1 114 ? 108.046 63.368 -16.935 1.00 106.13 114 ILE A O 1
ATOM 740 N N . MET A 1 115 ? 106.987 63.853 -18.862 1.00 99.81 115 MET A N 1
ATOM 741 C CA . MET A 1 115 ? 107.967 63.184 -19.704 1.00 96.31 115 MET A CA 1
ATOM 742 C C . MET A 1 115 ? 108.126 61.712 -19.336 1.00 87.24 115 MET A C 1
ATOM 743 O O . MET A 1 115 ? 109.215 61.144 -19.442 1.00 71.59 115 MET A O 1
ATOM 748 N N . ASN A 1 116 ? 107.036 61.098 -18.890 1.00 97.40 116 ASN A N 1
ATOM 749 C CA . ASN A 1 116 ? 107.033 59.661 -18.653 1.00 99.06 116 ASN A CA 1
ATOM 750 C C . ASN A 1 116 ? 106.512 58.918 -19.872 1.00 90.87 116 ASN A C 1
ATOM 751 O O . ASN A 1 116 ? 105.305 58.905 -20.144 1.00 80.24 116 ASN A O 1
ATOM 756 N N . TYR A 1 117 ? 107.437 58.306 -20.604 1.00 92.86 117 TYR A N 1
ATOM 757 C CA . TYR A 1 117 ? 107.105 57.583 -21.826 1.00 101.68 117 TYR A CA 1
ATOM 758 C C . TYR A 1 117 ? 106.219 56.374 -21.538 1.00 89.70 117 TYR A C 1
ATOM 759 O O . TYR A 1 117 ? 105.142 56.224 -22.122 1.00 83.62 117 TYR A O 1
ATOM 768 N N . THR A 1 118 ? 106.681 55.540 -20.614 1.00 88.65 118 THR A N 1
ATOM 769 C CA . THR A 1 118 ? 105.996 54.315 -20.234 1.00 89.19 118 THR A CA 1
ATOM 770 C C . THR A 1 118 ? 104.516 54.585 -19.959 1.00 87.11 118 THR A C 1
ATOM 771 O O . THR A 1 118 ? 103.650 53.801 -20.345 1.00 89.14 118 THR A O 1
ATOM 775 N N . LEU A 1 119 ? 104.225 55.717 -19.326 1.00 81.07 119 LEU A N 1
ATOM 776 C CA . LEU A 1 119 ? 102.842 56.098 -19.067 1.00 79.60 119 LEU A CA 1
ATOM 777 C C . LEU A 1 119 ? 102.116 56.384 -20.372 1.00 89.07 119 LEU A C 1
ATOM 778 O O . LEU A 1 119 ? 100.998 55.911 -20.582 1.00 96.57 119 LEU A O 1
ATOM 783 N N . PHE A 1 120 ? 102.763 57.166 -21.235 1.00 89.89 120 PHE A N 1
ATOM 784 C CA . PHE A 1 120 ? 102.280 57.431 -22.587 1.00 89.11 120 PHE A CA 1
ATOM 785 C C . PHE A 1 120 ? 101.982 56.126 -23.339 1.00 90.61 120 PHE A C 1
ATOM 786 O O . PHE A 1 120 ? 100.889 55.945 -23.902 1.00 76.23 120 PHE A O 1
ATOM 794 N N . LEU A 1 121 ? 102.967 55.227 -23.341 1.00 90.81 121 LEU A N 1
ATOM 795 C CA . LEU A 1 121 ? 102.846 53.921 -23.979 1.00 89.25 121 LEU A CA 1
ATOM 796 C C . LEU A 1 121 ? 101.637 53.149 -23.457 1.00 90.53 121 LEU A C 1
ATOM 797 O O . LEU A 1 121 ? 100.917 52.495 -24.209 1.00 93.06 121 LEU A O 1
ATOM 802 N N . VAL A 1 122 ? 101.428 53.228 -22.152 1.00 87.83 122 VAL A N 1
ATOM 803 C CA . VAL A 1 122 ? 100.297 52.587 -21.518 1.00 80.12 122 VAL A CA 1
ATOM 804 C C . VAL A 1 122 ? 98.985 53.142 -22.069 1.00 73.81 122 VAL A 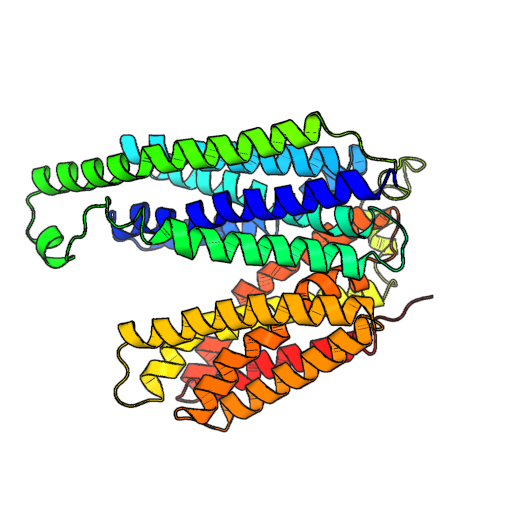C 1
ATOM 805 O O . VAL A 1 122 ? 98.112 52.382 -22.488 1.00 73.29 122 VAL A O 1
ATOM 809 N N . GLY A 1 123 ? 98.853 54.466 -22.077 1.00 70.81 123 GLY A N 1
ATOM 810 C CA . GLY A 1 123 ? 97.623 55.094 -22.527 1.00 79.70 123 GLY A CA 1
ATOM 811 C C . GLY A 1 123 ? 97.369 54.746 -23.979 1.00 90.23 123 GLY A C 1
ATOM 812 O O . GLY A 1 123 ? 96.224 54.651 -24.430 1.00 84.15 123 GLY A O 1
ATOM 813 N N . LEU A 1 124 ? 98.467 54.550 -24.702 1.00 89.28 124 LEU A N 1
ATOM 814 C CA . LEU A 1 124 ? 98.438 54.210 -26.114 1.00 75.54 124 LEU A CA 1
ATOM 815 C C . LEU A 1 124 ? 97.796 52.840 -26.344 1.00 73.65 124 LEU A C 1
ATOM 816 O O . LEU A 1 124 ? 96.903 52.699 -27.175 1.00 79.32 124 LEU A O 1
ATOM 821 N N . PHE A 1 125 ? 98.244 51.835 -25.595 1.00 69.38 125 PHE A N 1
ATOM 822 C CA . PHE A 1 125 ? 97.598 50.524 -25.599 1.00 70.98 125 PHE A CA 1
ATOM 823 C C . PHE A 1 125 ? 96.119 50.613 -25.216 1.00 73.76 125 PHE A C 1
ATOM 824 O O . PHE A 1 125 ? 95.268 49.939 -25.801 1.00 75.75 125 PHE A O 1
ATOM 832 N N . ILE A 1 126 ? 95.817 51.452 -24.229 1.00 67.03 126 ILE A N 1
ATOM 833 C CA . ILE A 1 126 ? 94.447 51.610 -23.755 1.00 77.83 126 ILE A CA 1
ATOM 834 C C . ILE A 1 126 ? 93.548 52.234 -24.818 1.00 78.48 126 ILE A C 1
ATOM 835 O O . ILE A 1 126 ? 92.493 51.695 -25.157 1.00 81.39 126 ILE A O 1
ATOM 840 N N . ILE A 1 127 ? 93.979 53.365 -25.355 1.00 78.50 127 ILE A N 1
ATOM 841 C CA . ILE A 1 127 ? 93.275 53.985 -26.467 1.00 80.43 127 ILE A CA 1
ATOM 842 C C . ILE A 1 127 ? 93.201 53.024 -27.658 1.00 71.43 127 ILE A C 1
ATOM 843 O O . ILE A 1 127 ? 92.176 52.951 -28.337 1.00 68.76 127 ILE A O 1
ATOM 848 N N . ALA A 1 128 ? 94.281 52.273 -27.883 1.00 68.43 128 ALA A N 1
ATOM 849 C CA . ALA A 1 128 ? 94.337 51.242 -28.928 1.00 74.12 128 ALA A CA 1
ATOM 850 C C . ALA A 1 128 ? 93.231 50.191 -28.780 1.00 86.79 128 ALA A C 1
ATOM 851 O O . ALA A 1 128 ? 92.630 49.756 -29.769 1.00 91.66 128 ALA A O 1
ATOM 853 N N . ALA A 1 129 ? 92.975 49.787 -27.539 1.00 83.42 129 ALA A N 1
ATOM 854 C CA . ALA A 1 129 ? 91.917 48.837 -27.233 1.00 80.38 129 ALA A CA 1
ATOM 855 C C . ALA A 1 129 ? 90.534 49.435 -27.471 1.00 81.54 129 ALA A C 1
ATOM 856 O O . ALA A 1 129 ? 89.632 48.738 -27.932 1.00 86.58 129 ALA A O 1
ATOM 858 N N . GLY A 1 130 ? 90.363 50.718 -27.146 1.00 75.69 130 GLY A N 1
ATOM 859 C CA . GLY A 1 130 ? 89.106 51.403 -27.404 1.00 79.34 130 GLY A CA 1
ATOM 860 C C . GLY A 1 130 ? 88.762 51.330 -28.883 1.00 92.36 130 GLY A C 1
ATOM 861 O O . GLY A 1 130 ? 87.603 51.129 -29.270 1.00 86.64 130 GLY A O 1
ATOM 862 N N . LEU A 1 131 ? 89.796 51.470 -29.710 1.00 96.23 131 LEU A N 1
ATOM 863 C CA . LEU A 1 131 ? 89.678 51.387 -31.167 1.00 80.57 131 LEU A CA 1
ATOM 864 C C . LEU A 1 131 ? 89.216 50.024 -31.671 1.00 80.70 131 LEU A C 1
ATOM 865 O O . LEU A 1 131 ? 88.234 49.930 -32.402 1.00 76.34 131 LEU A O 1
ATOM 870 N N . GLY A 1 132 ? 89.945 48.974 -31.304 1.00 88.05 132 GLY A N 1
ATOM 871 C CA . GLY A 1 132 ? 89.525 47.621 -31.620 1.00 91.17 132 GLY A CA 1
ATOM 872 C C . GLY A 1 132 ? 88.151 47.323 -31.047 1.00 85.88 132 GLY A C 1
ATOM 873 O O . GLY A 1 132 ? 87.327 46.662 -31.674 1.00 81.42 132 GLY A O 1
ATOM 874 N N . CYS A 1 133 ? 87.889 47.843 -29.855 1.00 82.39 133 CYS A N 1
ATOM 875 C CA . CYS A 1 133 ? 86.611 47.622 -29.206 1.00 83.86 133 CYS A CA 1
ATOM 876 C C . CYS A 1 133 ? 85.483 48.303 -29.984 1.00 70.52 133 CYS A C 1
ATOM 877 O O . CYS A 1 133 ? 84.473 47.682 -30.310 1.00 60.81 133 CYS A O 1
ATOM 880 N N . LEU A 1 134 ? 85.665 49.582 -30.288 1.00 72.27 134 LEU A N 1
ATOM 881 C CA . LEU A 1 134 ? 84.673 50.325 -31.055 1.00 82.21 134 LEU A CA 1
ATOM 882 C C . LEU A 1 134 ? 84.453 49.750 -32.458 1.00 87.63 134 LEU A C 1
ATOM 883 O O . LEU A 1 134 ? 83.324 49.663 -32.932 1.00 93.75 134 LEU A O 1
ATOM 888 N N . GLU A 1 135 ? 85.534 49.372 -33.128 1.00 81.97 135 GLU A N 1
ATOM 889 C CA . GLU A 1 135 ? 85.422 48.762 -34.447 1.00 75.46 135 GLU A CA 1
ATOM 890 C C . GLU A 1 135 ? 84.536 47.538 -34.386 1.00 73.83 135 GLU A C 1
ATOM 891 O O . GLU A 1 135 ? 83.537 47.452 -35.087 1.00 79.85 135 GLU A O 1
ATOM 897 N N . THR A 1 136 ? 84.902 46.597 -33.526 1.00 80.82 136 THR A N 1
ATOM 898 C CA . THR A 1 136 ? 84.186 45.338 -33.426 1.00 82.71 136 THR A CA 1
ATOM 899 C C . THR A 1 136 ? 82.731 45.565 -32.972 1.00 80.11 136 THR A C 1
ATOM 900 O O . THR A 1 136 ? 81.827 44.810 -33.347 1.00 76.22 136 THR A O 1
ATOM 904 N N . ALA A 1 137 ? 82.504 46.637 -32.213 1.00 76.18 137 ALA A N 1
ATOM 905 C CA . ALA A 1 137 ? 81.174 46.947 -31.674 1.00 78.15 137 ALA A CA 1
ATOM 906 C C . ALA A 1 137 ? 80.234 47.685 -32.640 1.00 79.12 137 ALA A C 1
ATOM 907 O O . ALA A 1 137 ? 79.119 47.230 -32.920 1.00 71.44 137 ALA A O 1
ATOM 909 N N . ALA A 1 138 ? 80.698 48.828 -33.134 1.00 80.66 138 ALA A N 1
ATOM 910 C CA . ALA A 1 138 ? 79.860 49.772 -33.872 1.00 82.34 138 ALA A CA 1
ATOM 911 C C . ALA A 1 138 ? 79.409 49.279 -35.244 1.00 88.03 138 ALA A C 1
ATOM 912 O O . ALA A 1 138 ? 78.297 49.570 -35.686 1.00 91.98 138 ALA A O 1
ATOM 914 N N . ASN A 1 139 ? 80.283 48.552 -35.927 1.00 78.47 139 ASN A N 1
ATOM 915 C CA . ASN A 1 139 ? 79.975 48.083 -37.269 1.00 64.88 139 ASN A CA 1
ATOM 916 C C . ASN A 1 139 ? 78.769 47.127 -37.321 1.00 78.12 139 ASN A C 1
ATOM 917 O O . ASN A 1 139 ? 77.758 47.448 -37.948 1.00 83.09 139 ASN A O 1
ATOM 922 N N . PRO A 1 140 ? 78.852 45.963 -36.640 1.00 85.52 140 PRO A N 1
ATOM 923 C CA . PRO A 1 140 ? 77.719 45.027 -36.726 1.00 69.65 140 PRO A CA 1
ATOM 924 C C . PRO A 1 140 ? 76.457 45.643 -36.161 1.00 68.41 140 PRO A C 1
ATOM 925 O O . PRO A 1 140 ? 75.358 45.322 -36.607 1.00 71.55 140 PRO A O 1
ATOM 929 N N . PHE A 1 141 ? 76.625 46.529 -35.185 1.00 85.24 141 PHE A N 1
ATOM 930 C CA . PHE A 1 141 ? 75.500 47.143 -34.492 1.00 86.64 141 PHE A CA 1
ATOM 931 C C . PHE A 1 141 ? 74.604 47.909 -35.462 1.00 76.37 141 PHE A C 1
ATOM 932 O O . PHE A 1 141 ? 73.386 47.704 -35.495 1.00 67.75 141 PHE A O 1
ATOM 940 N N . VAL A 1 142 ? 75.222 48.767 -36.271 1.00 74.82 142 VAL A N 1
ATOM 941 C CA . VAL A 1 142 ? 74.491 49.604 -37.214 1.00 73.12 142 VAL A CA 1
ATOM 942 C C . VAL A 1 142 ? 73.778 48.786 -38.279 1.00 70.91 142 VAL A C 1
ATOM 943 O O . VAL A 1 142 ? 72.644 49.089 -38.645 1.00 75.41 142 VAL A O 1
ATOM 947 N N . THR A 1 143 ? 74.447 47.755 -38.780 1.00 72.24 143 THR A N 1
ATOM 948 C CA . THR A 1 143 ? 73.874 46.926 -39.834 1.00 90.74 143 THR A CA 1
ATOM 949 C C . THR A 1 143 ? 72.702 46.083 -39.318 1.00 91.34 143 THR A C 1
ATOM 950 O O . THR A 1 143 ? 71.831 45.655 -40.084 1.00 96.20 143 THR A O 1
ATOM 954 N N . VAL A 1 144 ? 72.693 45.843 -38.014 1.00 85.25 144 VAL A N 1
ATOM 955 C CA . VAL A 1 144 ? 71.616 45.102 -37.387 1.00 96.21 144 VAL A CA 1
ATOM 956 C C . VAL A 1 144 ? 70.527 46.072 -36.933 1.00 100.65 144 VAL A C 1
ATOM 957 O O . VAL A 1 144 ? 69.369 45.688 -36.729 1.00 97.07 144 VAL A O 1
ATOM 961 N N . LEU A 1 145 ? 70.914 47.339 -36.812 1.00 100.97 145 LEU A N 1
ATOM 962 C CA . LEU A 1 145 ? 70.027 48.413 -36.370 1.00 99.63 145 LEU A CA 1
ATOM 963 C C . LEU A 1 145 ? 68.901 48.711 -37.369 1.00 89.66 145 LEU A C 1
ATOM 964 O O . LEU A 1 145 ? 68.763 49.840 -37.850 1.00 81.91 145 LEU A O 1
ATOM 969 N N . GLY A 1 146 ? 68.097 47.698 -37.669 1.00 86.73 146 GLY A N 1
ATOM 970 C CA . GLY A 1 146 ? 66.995 47.852 -38.602 1.00 93.52 146 GLY A CA 1
ATOM 971 C C . GLY A 1 146 ? 66.852 46.629 -39.481 1.00 101.59 146 GLY A C 1
ATOM 972 O O . GLY A 1 146 ? 67.548 45.633 -39.271 1.00 103.87 146 GLY A O 1
ATOM 973 N N . PRO A 1 147 ? 65.945 46.696 -40.468 1.00 114.32 147 PRO A N 1
ATOM 974 C CA . PRO A 1 147 ? 65.709 45.645 -41.472 1.00 118.80 147 PRO A CA 1
ATOM 975 C C . PRO A 1 147 ? 66.998 45.087 -42.097 1.00 114.80 147 PRO A C 1
ATOM 976 O O . PRO A 1 147 ? 67.997 45.796 -42.192 1.00 115.09 147 PRO A O 1
ATOM 980 N N . GLU A 1 148 ? 66.963 43.825 -42.517 1.00 109.67 148 GLU A N 1
ATOM 981 C CA . GLU A 1 148 ? 68.173 43.109 -42.925 1.00 114.51 148 GLU A CA 1
ATOM 982 C C . GLU A 1 148 ? 68.794 43.632 -44.227 1.00 107.85 148 GLU A C 1
ATOM 983 O O . GLU A 1 148 ? 70.018 43.614 -44.411 1.00 100.83 148 GLU A O 1
ATOM 989 N N . SER A 1 149 ? 67.941 44.101 -45.125 1.00 109.59 149 SER A N 1
ATOM 990 C CA . SER A 1 149 ? 68.379 44.558 -46.435 1.00 109.55 149 SER A CA 1
ATOM 991 C C . SER A 1 149 ? 69.223 45.823 -46.348 1.00 119.55 149 SER A C 1
ATOM 992 O O . SER A 1 149 ? 70.254 45.944 -47.017 1.00 129.07 149 SER A O 1
ATOM 995 N N . SER A 1 150 ? 68.776 46.762 -45.519 1.00 112.40 150 SER A N 1
ATOM 996 C CA . SER A 1 150 ? 69.421 48.066 -45.393 1.00 96.32 150 SER A CA 1
ATOM 997 C C . SER A 1 150 ? 70.632 48.045 -44.472 1.00 95.18 150 SER A C 1
ATOM 998 O O . SER A 1 150 ? 71.191 49.095 -44.150 1.00 94.59 150 SER A O 1
ATOM 1001 N N . GLY A 1 151 ? 71.022 46.853 -44.033 1.00 98.05 151 GLY A N 1
ATOM 1002 C CA . GLY A 1 151 ? 72.172 46.727 -43.161 1.00 104.72 151 GLY A CA 1
ATOM 1003 C C . GLY A 1 151 ? 73.372 47.381 -43.809 1.00 109.90 151 GLY A C 1
ATOM 1004 O O . GLY A 1 151 ? 74.092 48.158 -43.173 1.00 108.86 151 GLY A O 1
ATOM 1005 N N . HIS A 1 152 ? 73.558 47.081 -45.094 1.00 107.39 152 HIS A N 1
ATOM 1006 C CA . HIS A 1 152 ? 74.708 47.545 -45.863 1.00 92.47 152 HIS A CA 1
ATOM 1007 C C . HIS A 1 152 ? 74.688 49.058 -46.059 1.00 84.45 152 HIS A C 1
ATOM 1008 O O . HIS A 1 152 ? 75.706 49.737 -45.880 1.00 70.99 152 HIS A O 1
ATOM 1015 N N . PHE A 1 153 ? 73.523 49.584 -46.424 1.00 90.70 153 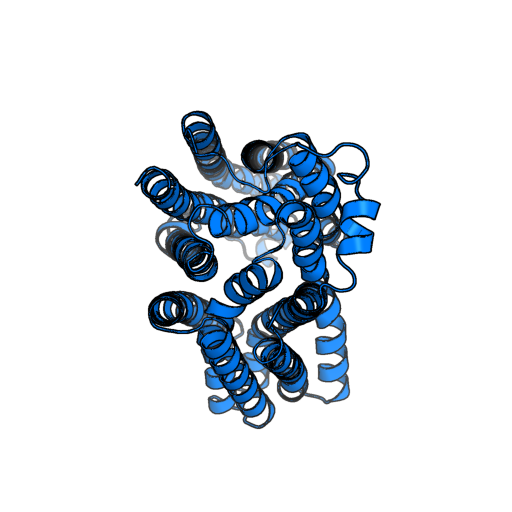PHE A N 1
ATOM 1016 C CA . PHE A 1 153 ? 73.370 51.021 -46.618 1.00 93.58 153 PHE A CA 1
ATOM 1017 C C . PHE A 1 153 ? 73.574 51.793 -45.315 1.00 88.71 153 PHE A C 1
ATOM 1018 O O . PHE A 1 153 ? 74.208 52.852 -45.293 1.00 80.99 153 PHE A O 1
ATOM 1026 N N . ARG A 1 154 ? 73.016 51.259 -44.234 1.00 86.52 154 ARG A N 1
ATOM 1027 C CA . ARG A 1 154 ? 73.173 51.856 -42.916 1.00 77.80 154 ARG A CA 1
ATOM 1028 C C . ARG A 1 154 ? 74.641 52.052 -42.559 1.00 80.71 154 ARG A C 1
ATOM 1029 O O . ARG A 1 154 ? 75.087 53.172 -42.295 1.00 80.61 154 ARG A O 1
ATOM 1037 N N . LEU A 1 155 ? 75.379 50.949 -42.528 1.00 80.65 155 LEU A N 1
ATOM 1038 C CA . LEU A 1 155 ? 76.798 50.993 -42.212 1.00 85.10 155 LEU A CA 1
ATOM 1039 C C . LEU A 1 155 ? 77.548 51.938 -43.154 1.00 84.34 155 LEU A C 1
ATOM 1040 O O . LEU A 1 155 ? 78.373 52.739 -42.721 1.00 82.73 155 LEU A O 1
ATOM 1045 N N . ASN A 1 156 ? 77.250 51.858 -44.444 1.00 81.57 156 ASN A N 1
ATOM 1046 C CA . ASN A 1 156 ? 77.926 52.721 -45.399 1.00 88.26 156 ASN A CA 1
ATOM 1047 C C . ASN A 1 156 ? 77.692 54.198 -45.110 1.00 80.70 156 ASN A C 1
ATOM 1048 O O . ASN A 1 156 ? 78.635 54.995 -45.072 1.00 71.31 156 ASN A O 1
ATOM 1053 N N . LEU A 1 157 ? 76.430 54.550 -44.889 1.00 75.37 157 LEU A N 1
ATOM 1054 C CA . LEU A 1 157 ? 76.049 55.935 -44.649 1.00 66.73 157 LEU A CA 1
ATOM 1055 C C . LEU A 1 157 ? 76.694 56.477 -43.380 1.00 73.36 157 LEU A C 1
ATOM 1056 O O . LEU A 1 157 ? 77.225 57.589 -43.357 1.00 78.78 157 LEU A O 1
ATOM 1061 N N . ALA A 1 158 ? 76.640 55.681 -42.321 1.00 67.99 158 ALA A N 1
ATOM 1062 C CA . ALA A 1 158 ? 77.285 56.040 -41.072 1.00 64.72 158 ALA A CA 1
ATOM 1063 C C . ALA A 1 158 ? 78.780 56.263 -41.314 1.00 71.69 158 ALA A C 1
ATOM 1064 O O . ALA A 1 158 ? 79.398 57.183 -40.763 1.00 71.40 158 ALA A O 1
ATOM 1066 N N . GLN A 1 159 ? 79.352 55.409 -42.154 1.00 72.70 159 GLN A N 1
ATOM 1067 C CA . GLN A 1 159 ? 80.762 55.492 -42.506 1.00 65.45 159 GLN A CA 1
ATOM 1068 C C . GLN A 1 159 ? 81.058 56.745 -43.309 1.00 66.69 159 GLN A C 1
ATOM 1069 O O . GLN A 1 159 ? 82.167 57.270 -43.265 1.00 60.20 159 GLN A O 1
ATOM 1075 N N . THR A 1 160 ? 80.058 57.233 -44.034 1.00 64.00 160 THR A N 1
ATOM 1076 C CA . THR A 1 160 ? 80.209 58.484 -44.753 1.00 68.65 160 THR A CA 1
ATOM 1077 C C . THR A 1 160 ? 80.370 59.621 -43.746 1.00 66.84 160 THR A C 1
ATOM 1078 O O . THR A 1 160 ? 81.242 60.474 -43.903 1.00 65.48 160 THR A O 1
ATOM 1082 N N . PHE A 1 161 ? 79.534 59.622 -42.709 1.00 67.95 161 PHE A N 1
ATOM 1083 C CA . PHE A 1 161 ? 79.642 60.617 -41.645 1.00 70.74 161 PHE A CA 1
ATOM 1084 C C . PHE A 1 161 ? 80.993 60.521 -40.936 1.00 68.40 161 PHE A C 1
ATOM 1085 O O . PHE A 1 161 ? 81.592 61.535 -40.575 1.00 58.73 161 PHE A O 1
ATOM 1093 N N . ASN A 1 162 ? 81.476 59.296 -40.760 1.00 72.43 162 ASN A N 1
ATOM 1094 C CA . ASN A 1 162 ? 82.854 59.072 -40.336 1.00 84.65 162 ASN A CA 1
ATOM 1095 C C . ASN A 1 162 ? 83.864 59.795 -41.247 1.00 83.44 162 ASN A C 1
ATOM 1096 O O . ASN A 1 162 ? 84.639 60.646 -40.787 1.00 71.95 162 ASN A O 1
ATOM 1101 N N . SER A 1 163 ? 83.854 59.436 -42.529 1.00 84.12 163 SER A N 1
ATOM 1102 C CA . SER A 1 163 ? 84.714 60.069 -43.522 1.00 89.00 163 SER A CA 1
ATOM 1103 C C . SER A 1 163 ? 84.562 61.581 -43.451 1.00 79.72 163 SER A C 1
ATOM 1104 O O . SER A 1 163 ? 85.542 62.327 -43.471 1.00 72.69 163 SER A O 1
ATOM 1107 N N . PHE A 1 164 ? 83.314 62.025 -43.378 1.00 75.17 164 PHE A N 1
ATOM 1108 C CA . PHE A 1 164 ? 83.011 63.443 -43.369 1.00 72.21 164 PHE A CA 1
ATOM 1109 C C . PHE A 1 164 ? 83.611 64.124 -42.125 1.00 87.38 164 PHE A C 1
ATOM 1110 O O . PHE A 1 164 ? 84.194 65.207 -42.222 1.00 91.97 164 PHE A O 1
ATOM 1118 N N . GLY A 1 165 ? 83.478 63.482 -40.964 1.00 75.58 165 GLY A N 1
ATOM 1119 C CA . GLY A 1 165 ? 84.076 63.990 -39.745 1.00 63.33 165 GLY A CA 1
ATOM 1120 C C . GLY A 1 165 ? 85.585 64.098 -39.860 1.00 74.06 165 GLY A C 1
ATOM 1121 O O . GLY A 1 165 ? 86.192 65.044 -39.361 1.00 79.89 165 GLY A O 1
ATOM 1122 N N . ALA A 1 166 ? 86.202 63.123 -40.517 1.00 82.89 166 ALA A N 1
ATOM 1123 C CA . ALA A 1 166 ? 87.643 63.170 -40.758 1.00 83.80 166 ALA A CA 1
ATOM 1124 C C . ALA A 1 166 ? 87.979 64.351 -41.658 1.00 83.92 166 ALA A C 1
ATOM 1125 O O . ALA A 1 166 ? 88.995 65.024 -41.482 1.00 69.82 166 ALA A O 1
ATOM 1127 N N . ILE A 1 167 ? 87.104 64.606 -42.622 1.00 95.76 167 ILE A N 1
ATOM 1128 C CA . ILE A 1 167 ? 87.275 65.735 -43.518 1.00 95.84 167 ILE A CA 1
ATOM 1129 C C . ILE A 1 167 ? 87.392 67.018 -42.716 1.00 89.42 167 ILE A C 1
ATOM 1130 O O . ILE A 1 167 ? 88.365 67.767 -42.858 1.00 74.51 167 ILE A O 1
ATOM 1135 N N . ILE A 1 168 ? 86.402 67.241 -41.853 1.00 87.06 168 ILE A N 1
ATOM 1136 C CA . ILE A 1 168 ? 86.287 68.479 -41.091 1.00 87.13 168 ILE A CA 1
ATOM 1137 C C . ILE A 1 168 ? 87.496 68.740 -40.214 1.00 87.27 168 ILE A C 1
ATOM 1138 O O . ILE A 1 168 ? 88.137 69.785 -40.326 1.00 90.44 168 ILE A O 1
ATOM 1143 N N . ALA A 1 169 ? 87.821 67.788 -39.345 1.00 89.01 169 ALA A N 1
ATOM 1144 C CA . ALA A 1 169 ? 88.938 67.985 -38.427 1.00 96.15 169 ALA A CA 1
ATOM 1145 C C . ALA A 1 169 ? 90.160 68.473 -39.195 1.00 107.90 169 ALA A C 1
ATOM 1146 O O . ALA A 1 169 ? 90.675 69.553 -38.916 1.00 119.23 169 ALA A O 1
ATOM 1148 N N . VAL A 1 170 ? 90.573 67.704 -40.197 1.00 106.89 170 VAL A N 1
ATOM 1149 C CA . VAL A 1 170 ? 91.683 68.091 -41.059 1.00 104.04 170 VAL A CA 1
ATOM 1150 C C . VAL A 1 170 ? 91.535 69.522 -41.573 1.00 101.48 170 VAL A C 1
ATOM 1151 O O . VAL A 1 170 ? 92.501 70.284 -41.613 1.00 104.80 170 VAL A O 1
ATOM 1155 N N . VAL A 1 171 ? 90.321 69.884 -41.965 1.00 95.86 171 VAL A N 1
ATOM 1156 C CA . VAL A 1 171 ? 90.058 71.227 -42.462 1.00 100.14 171 VAL A CA 1
ATOM 1157 C C . VAL A 1 171 ? 90.057 72.261 -41.338 1.00 115.32 171 VAL A C 1
ATOM 1158 O O . VAL A 1 171 ? 91.100 72.823 -40.989 1.00 115.62 171 VAL A O 1
ATOM 1162 N N . PHE A 1 172 ? 88.876 72.493 -40.772 1.00 121.77 172 PHE A N 1
ATOM 1163 C CA . PHE A 1 172 ? 88.690 73.493 -39.725 1.00 128.50 172 PHE A CA 1
ATOM 1164 C C . PHE A 1 172 ? 89.600 73.288 -38.505 1.00 120.66 172 PHE A C 1
ATOM 1165 O O . PHE A 1 172 ? 89.712 74.170 -37.654 1.00 123.20 172 PHE A O 1
ATOM 1173 N N . GLY A 1 173 ? 90.246 72.132 -38.418 1.00 104.17 173 GLY A N 1
ATOM 1174 C CA . GLY A 1 173 ? 91.003 71.796 -37.232 1.00 94.82 173 GLY A CA 1
ATOM 1175 C C . GLY A 1 173 ? 92.507 71.863 -37.392 1.00 102.29 173 GLY A C 1
ATOM 1176 O O . GLY A 1 173 ? 93.192 72.489 -36.584 1.00 95.85 173 GLY A O 1
ATOM 1177 N N . GLN A 1 174 ? 93.026 71.207 -38.426 1.00 118.66 174 GLN A N 1
ATOM 1178 C CA . GLN A 1 174 ? 94.473 71.106 -38.599 1.00 138.66 174 GLN A CA 1
ATOM 1179 C C . GLN A 1 174 ? 95.097 72.488 -38.727 1.00 149.91 174 GLN A C 1
ATOM 1180 O O . GLN A 1 174 ? 96.069 72.806 -38.043 1.00 150.75 174 GLN A O 1
ATOM 1186 N N . SER A 1 175 ? 94.525 73.312 -39.597 1.00 156.02 175 SER A N 1
ATOM 1187 C CA . SER A 1 175 ? 95.005 74.674 -39.773 1.00 154.45 175 SER A CA 1
ATOM 1188 C C . SER A 1 175 ? 94.849 75.480 -38.482 1.00 150.68 175 SER A C 1
ATOM 1189 O O . SER A 1 175 ? 95.807 76.078 -37.996 1.00 154.19 175 SER A O 1
ATOM 1192 N N . LEU A 1 176 ? 93.644 75.476 -37.922 1.00 144.08 176 LEU A N 1
ATOM 1193 C CA . LEU A 1 176 ? 93.346 76.271 -36.733 1.00 146.59 176 LEU A CA 1
ATOM 1194 C C . LEU A 1 176 ? 93.837 75.636 -35.431 1.00 146.39 176 LEU A C 1
ATOM 1195 O O . LEU A 1 176 ? 93.272 75.888 -34.365 1.00 139.71 176 LEU A O 1
ATOM 1200 N N . ILE A 1 177 ? 94.884 74.819 -35.513 1.00 149.43 177 ILE A N 1
ATOM 1201 C CA . ILE A 1 177 ? 95.429 74.164 -34.324 1.00 149.00 177 ILE A CA 1
ATOM 1202 C C . ILE A 1 177 ? 96.937 73.926 -34.422 1.00 147.49 177 ILE A C 1
ATOM 1203 O O . ILE A 1 177 ? 97.628 73.879 -33.408 1.00 151.84 177 ILE A O 1
ATOM 1208 N N . LEU A 1 178 ? 97.446 73.776 -35.640 1.00 145.68 178 LEU A N 1
ATOM 1209 C CA . LEU A 1 178 ? 98.885 73.626 -35.844 1.00 146.05 178 LEU A CA 1
ATOM 1210 C C . LEU A 1 178 ? 99.568 74.985 -35.983 1.00 154.06 178 LEU A C 1
ATOM 1211 O O . LEU A 1 178 ? 100.779 75.065 -36.201 1.00 155.20 178 LEU A O 1
ATOM 1216 N N . SER A 1 179 ? 98.777 76.049 -35.868 1.00 156.23 179 SER A N 1
ATOM 1217 C CA . SER A 1 179 ? 99.293 77.414 -35.928 1.00 147.97 179 SER A CA 1
ATOM 1218 C C . SER A 1 179 ? 99.520 77.972 -34.525 1.00 141.96 179 SER A C 1
ATOM 1219 O O . SER A 1 179 ? 99.724 79.174 -34.346 1.00 139.53 179 SER A O 1
ATOM 1222 N N . ASN A 1 180 ? 99.480 77.083 -33.536 1.00 138.35 180 ASN A N 1
ATOM 1223 C CA . ASN A 1 180 ? 99.708 77.448 -32.142 1.00 132.08 180 ASN A CA 1
ATOM 1224 C C . ASN A 1 180 ? 100.815 76.595 -31.524 1.00 119.33 180 ASN A C 1
ATOM 1225 O O . ASN A 1 180 ? 101.322 76.899 -30.443 1.00 118.42 180 ASN A O 1
ATOM 1230 N N . VAL A 1 181 ? 101.173 75.522 -32.224 1.00 114.18 181 VAL A N 1
ATOM 1231 C CA . VAL A 1 181 ? 102.264 74.637 -31.823 1.00 114.13 181 VAL A CA 1
ATOM 1232 C C . VAL A 1 181 ? 103.621 75.154 -32.301 1.00 128.28 181 VAL A C 1
ATOM 1233 O O . VAL A 1 181 ? 103.754 75.583 -33.448 1.00 139.80 181 VAL A O 1
ATOM 1237 N N . PRO A 1 182 ? 104.638 75.109 -31.425 1.00 126.02 182 PRO A N 1
ATOM 1238 C CA . PRO A 1 182 ? 105.989 75.561 -31.785 1.00 131.41 182 PRO A CA 1
ATOM 1239 C C . PRO A 1 182 ? 106.649 74.757 -32.916 1.00 140.13 182 PRO A C 1
ATOM 1240 O O . PRO A 1 182 ? 106.945 73.568 -32.763 1.00 136.81 182 PRO A O 1
ATOM 1244 N N . HIS A 1 183 ? 106.874 75.418 -34.048 1.00 151.19 183 HIS A N 1
ATOM 1245 C CA . HIS A 1 183 ? 107.616 74.826 -35.155 1.00 156.86 183 HIS A CA 1
ATOM 1246 C C . HIS A 1 183 ? 109.098 74.887 -34.825 1.00 144.89 183 HIS A C 1
ATOM 1247 O O . HIS A 1 183 ? 109.567 75.876 -34.259 1.00 137.98 183 HIS A O 1
ATOM 1254 N N . GLN A 1 184 ? 109.842 73.849 -35.190 1.00 139.93 184 GLN A N 1
ATOM 1255 C CA . GLN A 1 184 ? 111.289 73.883 -35.004 1.00 136.29 184 GLN A CA 1
ATOM 1256 C C . GLN A 1 184 ? 112.067 73.006 -35.973 1.00 134.85 184 GLN A C 1
ATOM 1257 O O . GLN A 1 184 ? 111.870 71.790 -36.033 1.00 134.61 184 GLN A O 1
ATOM 1263 N N . SER A 1 185 ? 112.960 73.641 -36.723 1.00 129.73 185 SER A N 1
ATOM 1264 C CA . SER A 1 185 ? 113.909 72.917 -37.547 1.00 127.84 185 SER A CA 1
ATOM 1265 C C . SER A 1 185 ? 114.764 72.070 -36.622 1.00 131.15 185 SER A C 1
ATOM 1266 O O . SER A 1 185 ? 115.346 72.582 -35.665 1.00 129.49 185 SER A O 1
ATOM 1269 N N . GLN A 1 186 ? 114.837 70.775 -36.904 1.00 132.96 186 GLN A N 1
ATOM 1270 C CA . GLN A 1 186 ? 115.580 69.866 -36.045 1.00 126.79 186 GLN A CA 1
ATOM 1271 C C . GLN A 1 186 ? 116.989 70.393 -35.798 1.00 118.89 186 GLN A C 1
ATOM 1272 O O . GLN A 1 186 ? 117.594 70.092 -34.775 1.00 120.36 186 GLN A O 1
ATOM 1278 N N . ASP A 1 187 ? 117.502 71.203 -36.719 1.00 117.42 187 ASP A N 1
ATOM 1279 C CA . ASP A 1 187 ? 118.845 71.746 -36.559 1.00 126.09 187 ASP A CA 1
ATOM 1280 C C . ASP A 1 187 ? 118.912 72.712 -35.384 1.00 132.63 187 ASP A C 1
ATOM 1281 O O . ASP A 1 187 ? 119.859 72.679 -34.598 1.00 142.24 187 ASP A O 1
ATOM 1286 N N . VAL A 1 188 ? 117.904 73.570 -35.262 1.00 127.88 188 VAL A N 1
ATOM 1287 C CA . VAL A 1 188 ? 117.821 74.472 -34.117 1.00 121.18 188 VAL A CA 1
ATOM 1288 C C . VAL A 1 188 ? 117.768 73.658 -32.828 1.00 103.06 188 VAL A C 1
ATOM 1289 O O . VAL A 1 188 ? 118.487 73.953 -31.862 1.00 98.11 188 VAL A O 1
ATOM 1293 N N . LEU A 1 189 ? 116.914 72.635 -32.829 1.00 78.45 189 LEU A N 1
ATOM 1294 C CA . LEU A 1 189 ? 116.807 71.723 -31.703 1.00 78.68 189 LEU A CA 1
ATOM 1295 C C . LEU A 1 189 ? 118.157 71.106 -31.373 1.00 106.96 189 LEU A C 1
ATOM 1296 O O . LEU A 1 189 ? 118.515 70.961 -30.204 1.00 122.17 189 LEU A O 1
ATOM 1301 N N . ASP A 1 190 ? 118.905 70.740 -32.407 1.00 118.74 190 ASP A N 1
ATOM 1302 C CA . ASP A 1 190 ? 120.221 70.152 -32.212 1.00 124.82 190 ASP A CA 1
ATOM 1303 C C . ASP A 1 190 ? 121.128 71.139 -31.494 1.00 111.72 190 ASP A C 1
ATOM 1304 O O . ASP A 1 190 ? 121.873 70.761 -30.588 1.00 112.16 190 ASP A O 1
ATOM 1309 N N . LYS A 1 191 ? 121.046 72.405 -31.893 1.00 107.69 191 LYS A N 1
ATOM 1310 C CA . LYS A 1 191 ? 121.948 73.434 -31.379 1.00 115.55 191 LYS A CA 1
ATOM 1311 C C . LYS A 1 191 ? 121.558 73.949 -29.992 1.00 104.80 191 LYS A C 1
ATOM 1312 O O . LYS A 1 191 ? 122.355 74.633 -29.331 1.00 91.87 191 LYS A O 1
ATOM 1318 N N . MET A 1 192 ? 120.344 73.611 -29.554 1.00 92.50 192 MET A N 1
ATOM 1319 C CA . MET A 1 192 ? 119.868 74.002 -28.224 1.00 86.62 192 MET A CA 1
ATOM 1320 C C . MET A 1 192 ? 120.698 73.406 -27.087 1.00 102.22 192 MET A C 1
ATOM 1321 O O . MET A 1 192 ? 121.203 72.285 -27.190 1.00 116.91 192 MET A O 1
ATOM 1326 N N . SER A 1 193 ? 120.832 74.168 -26.004 1.00 96.85 193 SER A N 1
ATOM 1327 C CA . SER A 1 193 ? 121.318 73.639 -24.732 1.00 92.50 193 SER A CA 1
ATOM 1328 C C . SER A 1 193 ? 120.250 72.713 -24.139 1.00 96.50 193 SER A C 1
ATOM 1329 O O . SER A 1 193 ? 119.086 72.755 -24.558 1.00 82.77 193 SER A O 1
ATOM 1332 N N . PRO A 1 194 ? 120.641 71.878 -23.157 1.00 103.88 194 PRO A N 1
ATOM 1333 C CA . PRO A 1 194 ? 119.719 70.887 -22.589 1.00 93.90 194 PRO A CA 1
ATOM 1334 C C . PRO A 1 194 ? 118.556 71.584 -21.901 1.00 88.37 194 PRO A C 1
ATOM 1335 O O . PRO A 1 194 ? 117.400 71.165 -22.041 1.00 81.77 194 PRO A O 1
ATOM 1339 N N . GLU A 1 195 ? 118.880 72.642 -21.161 1.00 87.98 195 GLU A N 1
ATOM 1340 C CA . GLU A 1 195 ? 117.881 73.484 -20.522 1.00 90.97 195 GLU A CA 1
ATOM 1341 C C . GLU A 1 195 ? 116.882 73.973 -21.567 1.00 89.69 195 GLU A C 1
ATOM 1342 O O . GLU A 1 195 ? 115.669 73.848 -21.399 1.00 83.29 195 GLU A O 1
ATOM 1348 N N . GLN A 1 196 ? 117.400 74.509 -22.665 1.00 87.22 196 GLN A N 1
ATOM 1349 C CA . GLN A 1 196 ? 116.545 75.014 -23.725 1.00 66.65 196 GLN A CA 1
ATOM 1350 C C . GLN A 1 196 ? 115.615 73.924 -24.232 1.00 74.22 196 GLN A C 1
ATOM 1351 O O . GLN A 1 196 ? 114.422 74.153 -24.410 1.00 73.59 196 GLN A O 1
ATOM 1357 N N . LEU A 1 197 ? 116.174 72.740 -24.461 1.00 87.67 197 LEU A N 1
ATOM 1358 C CA . LEU A 1 197 ? 115.422 71.619 -25.008 1.00 91.85 197 LEU A CA 1
ATOM 1359 C C . LEU A 1 197 ? 114.263 71.251 -24.092 1.00 89.34 197 LEU A C 1
ATOM 1360 O O . LEU A 1 197 ? 113.142 71.017 -24.554 1.00 76.52 197 LEU A O 1
ATOM 1365 N N . SER A 1 198 ? 114.542 71.188 -22.793 1.00 92.01 198 SER A N 1
ATOM 1366 C CA . SER A 1 198 ? 113.509 70.854 -21.824 1.00 96.33 198 SER A CA 1
ATOM 1367 C C . SER A 1 198 ? 112.395 71.886 -21.897 1.00 92.92 198 SER A C 1
ATOM 1368 O O . SER A 1 198 ? 111.211 71.541 -21.940 1.00 94.80 198 SER A O 1
ATOM 1371 N N . ALA A 1 199 ? 112.791 73.155 -21.935 1.00 87.04 199 ALA A N 1
ATOM 1372 C CA . ALA A 1 199 ? 111.854 74.266 -22.077 1.00 79.00 199 ALA A CA 1
ATOM 1373 C C . ALA A 1 199 ? 110.979 74.109 -23.316 1.00 84.82 199 ALA A C 1
ATOM 1374 O O . ALA A 1 199 ? 109.754 74.248 -23.240 1.00 82.60 199 ALA A O 1
ATOM 1376 N N . TYR A 1 200 ? 111.619 73.830 -24.452 1.00 78.11 200 TYR A N 1
ATOM 1377 C CA . TYR A 1 200 ? 110.908 73.695 -25.708 1.00 65.89 200 TYR A CA 1
ATOM 1378 C C . TYR A 1 200 ? 109.887 72.584 -25.597 1.00 72.21 200 TYR A C 1
ATOM 1379 O O . TYR A 1 200 ? 108.703 72.800 -25.856 1.00 75.51 200 TYR A O 1
ATOM 1388 N N . LYS A 1 201 ? 110.354 71.398 -25.218 1.00 85.56 201 LYS A N 1
ATOM 1389 C CA . LYS A 1 201 ? 109.507 70.216 -25.212 1.00 88.54 201 LYS A CA 1
ATOM 1390 C C . LYS A 1 201 ? 108.253 70.509 -24.415 1.00 86.36 201 LYS A C 1
ATOM 1391 O O . LYS A 1 201 ? 107.152 70.109 -24.788 1.00 78.85 201 LYS A O 1
ATOM 1397 N N . HIS A 1 202 ? 108.424 71.238 -23.320 1.00 99.04 202 HIS A N 1
ATOM 1398 C CA . HIS A 1 202 ? 107.312 71.492 -22.426 1.00 105.08 202 HIS A CA 1
ATOM 1399 C C . HIS A 1 202 ? 106.312 72.473 -23.018 1.00 100.64 202 HIS A C 1
ATOM 1400 O O . HIS A 1 202 ? 105.105 72.229 -22.981 1.00 94.62 202 HIS A O 1
ATOM 1407 N N . SER A 1 203 ? 106.816 73.582 -23.554 1.00 103.41 203 SER A N 1
ATOM 1408 C CA . SER A 1 203 ? 105.955 74.565 -24.199 1.00 101.41 203 SER A CA 1
ATOM 1409 C C . SER A 1 203 ? 105.159 73.859 -25.279 1.00 98.90 203 SER A C 1
ATOM 1410 O O . SER A 1 203 ? 104.014 74.206 -25.559 1.00 100.00 203 SER A O 1
ATOM 1413 N N . LEU A 1 204 ? 105.763 72.825 -25.850 1.00 97.79 204 LEU A N 1
ATOM 1414 C CA . LEU A 1 204 ? 105.124 72.052 -26.899 1.00 104.58 204 LEU A CA 1
ATOM 1415 C C . LEU A 1 204 ? 103.947 71.236 -26.358 1.00 106.67 204 LEU A C 1
ATOM 1416 O O . LEU A 1 204 ? 102.825 71.349 -26.854 1.00 97.13 204 LEU A O 1
ATOM 1421 N N . VAL A 1 205 ? 104.205 70.420 -25.339 1.00 112.66 205 VAL A N 1
ATOM 1422 C CA . VAL A 1 205 ? 103.154 69.602 -24.742 1.00 107.19 205 VAL A CA 1
ATOM 1423 C C . VAL A 1 205 ? 102.079 70.483 -24.115 1.00 99.34 205 VAL A C 1
ATOM 1424 O O . VAL A 1 205 ? 100.938 70.060 -23.941 1.00 95.20 205 VAL A O 1
ATOM 1428 N N . LEU A 1 206 ? 102.450 71.713 -23.783 1.00 97.60 206 LEU A N 1
ATOM 1429 C CA . LEU A 1 206 ? 101.510 72.652 -23.184 1.00 109.17 206 LEU A CA 1
ATOM 1430 C C . LEU A 1 206 ? 100.488 73.161 -24.199 1.00 114.71 206 LEU A C 1
ATOM 1431 O O . LEU A 1 206 ? 99.313 73.336 -23.876 1.00 119.67 206 LEU A O 1
ATOM 1436 N N . SER A 1 207 ? 100.938 73.393 -25.427 1.00 115.78 207 SER A N 1
ATOM 1437 C CA . SER A 1 207 ? 100.069 73.926 -26.468 1.00 114.14 207 SER A CA 1
ATOM 1438 C C . SER A 1 207 ? 99.004 72.927 -26.910 1.00 122.04 207 SER A C 1
ATOM 1439 O O . SER A 1 207 ? 97.911 73.317 -27.320 1.00 125.34 207 SER A O 1
ATOM 1442 N N . VAL A 1 208 ? 99.326 71.639 -26.817 1.00 124.65 208 VAL A N 1
ATOM 1443 C CA . VAL A 1 208 ? 98.428 70.585 -27.281 1.00 119.91 208 VAL A CA 1
ATOM 1444 C C . VAL A 1 208 ? 97.442 70.116 -26.214 1.00 128.53 208 VAL A C 1
ATOM 1445 O O . VAL A 1 208 ? 96.400 69.542 -26.540 1.00 133.11 208 VAL A O 1
ATOM 1449 N N . GLN A 1 209 ? 97.777 70.347 -24.947 1.00 130.33 209 GLN A N 1
ATOM 1450 C CA . GLN A 1 209 ? 97.003 69.793 -23.839 1.00 126.16 209 GLN A CA 1
ATOM 1451 C C . GLN A 1 209 ? 95.568 70.314 -23.761 1.00 117.11 209 GLN A C 1
ATOM 1452 O O . GLN A 1 209 ? 94.674 69.594 -23.319 1.00 127.79 209 GLN A O 1
ATOM 1458 N N . THR A 1 210 ? 95.338 71.550 -24.194 1.00 103.90 210 THR A N 1
ATOM 1459 C CA . THR A 1 210 ? 93.971 72.081 -24.216 1.00 114.02 210 THR A CA 1
ATOM 1460 C C . THR A 1 210 ? 93.050 71.419 -25.267 1.00 111.52 210 THR A C 1
ATOM 1461 O O . THR A 1 210 ? 91.926 71.016 -24.939 1.00 99.39 210 THR A O 1
ATOM 1465 N N . PRO A 1 211 ? 93.521 71.301 -26.527 1.00 110.92 211 PRO A N 1
ATOM 1466 C CA . PRO A 1 211 ? 92.755 70.580 -27.551 1.00 99.65 211 PRO A CA 1
ATOM 1467 C C . PRO A 1 211 ? 92.469 69.143 -27.129 1.00 89.70 211 PRO A C 1
ATOM 1468 O O . PRO A 1 211 ? 91.423 68.603 -27.488 1.00 82.71 211 PRO A O 1
ATOM 1472 N N . TYR A 1 212 ? 93.386 68.539 -26.375 1.00 87.01 212 TYR A N 1
ATOM 1473 C CA . TYR A 1 212 ? 93.169 67.201 -25.830 1.00 96.46 212 TYR A CA 1
ATOM 1474 C C . TYR A 1 212 ? 92.015 67.150 -24.831 1.00 91.05 212 TYR A C 1
ATOM 1475 O O . TYR A 1 212 ? 91.258 66.173 -24.789 1.00 80.56 212 TYR A O 1
ATOM 1484 N N . MET A 1 213 ? 91.876 68.199 -24.027 1.00 87.70 213 MET A N 1
ATOM 1485 C CA . MET A 1 213 ? 90.737 68.278 -23.131 1.00 98.40 213 MET A CA 1
ATOM 1486 C C . MET A 1 213 ? 89.453 68.383 -23.957 1.00 96.56 213 MET A C 1
ATOM 1487 O O . MET A 1 213 ? 88.461 67.706 -23.658 1.00 91.84 213 MET A O 1
ATOM 1492 N N . ILE A 1 214 ? 89.481 69.208 -25.008 1.00 95.91 214 ILE A N 1
ATOM 1493 C CA . ILE A 1 214 ? 88.359 69.284 -25.951 1.00 92.19 214 ILE A CA 1
ATOM 1494 C C . ILE A 1 214 ? 88.004 67.900 -26.482 1.00 91.64 214 ILE A C 1
ATOM 1495 O O . ILE A 1 214 ? 86.845 67.488 -26.435 1.00 95.23 214 ILE A O 1
ATOM 1500 N N . ILE A 1 215 ? 89.009 67.202 -27.004 1.00 80.98 215 ILE A N 1
ATOM 1501 C CA . ILE A 1 215 ? 88.834 65.840 -27.486 1.00 76.88 215 ILE A CA 1
ATOM 1502 C C . ILE A 1 215 ? 88.120 65.012 -26.428 1.00 79.18 215 ILE A C 1
ATOM 1503 O O . ILE A 1 215 ? 86.950 64.669 -26.581 1.00 82.91 215 ILE A O 1
ATOM 1508 N N . VAL A 1 216 ? 88.820 64.715 -25.341 1.00 75.44 216 VAL A N 1
ATOM 1509 C CA . VAL A 1 216 ? 88.256 63.868 -24.304 1.00 79.29 216 VAL A CA 1
ATOM 1510 C C . VAL A 1 216 ? 86.836 64.309 -23.972 1.00 82.71 216 VAL A C 1
ATOM 1511 O O . VAL A 1 216 ? 85.939 63.482 -23.802 1.00 76.41 216 VAL A O 1
ATOM 1515 N N . ALA A 1 217 ? 86.636 65.620 -23.897 1.00 87.06 217 ALA A N 1
ATOM 1516 C CA . ALA A 1 217 ? 85.312 66.169 -23.657 1.00 86.88 217 ALA A CA 1
ATOM 1517 C C . ALA A 1 217 ? 84.320 65.630 -24.681 1.00 92.48 217 ALA A C 1
ATOM 1518 O O . ALA A 1 217 ? 83.238 65.167 -24.315 1.00 91.93 217 ALA A O 1
ATOM 1520 N N . ILE A 1 218 ? 84.703 65.697 -25.958 1.00 93.03 218 ILE A N 1
ATOM 1521 C CA . ILE A 1 218 ? 83.876 65.212 -27.064 1.00 91.58 218 ILE A CA 1
ATOM 1522 C C . ILE A 1 218 ? 83.594 63.727 -26.932 1.00 90.92 218 ILE A C 1
ATOM 1523 O O . ILE A 1 218 ? 82.451 63.280 -27.072 1.00 95.46 218 ILE A O 1
ATOM 1528 N N . VAL A 1 219 ? 84.653 62.965 -26.678 1.00 81.74 219 VAL A N 1
ATOM 1529 C CA . VAL A 1 219 ? 84.533 61.527 -26.521 1.00 81.54 219 VAL A CA 1
ATOM 1530 C C . VAL A 1 219 ? 83.544 61.228 -25.406 1.00 86.34 219 VAL A C 1
ATOM 1531 O O . VAL A 1 219 ? 82.691 60.343 -25.531 1.00 89.64 219 VAL A O 1
ATOM 1535 N N . LEU A 1 220 ? 83.658 61.985 -24.319 1.00 76.60 220 LEU A N 1
ATOM 1536 C CA . LEU A 1 220 ? 82.799 61.778 -23.169 1.00 74.08 220 LEU A CA 1
ATOM 1537 C C . LEU A 1 220 ? 81.335 62.016 -23.517 1.00 83.81 220 LEU A C 1
ATOM 1538 O O . LEU A 1 220 ? 80.507 61.120 -23.350 1.00 91.85 220 LEU A O 1
ATOM 1543 N N . LEU A 1 221 ? 81.030 63.208 -24.019 1.00 82.05 221 LEU A N 1
ATOM 1544 C CA . LEU A 1 221 ? 79.668 63.565 -24.395 1.00 92.46 221 LEU A CA 1
ATOM 1545 C C . LEU A 1 221 ? 79.030 62.501 -25.284 1.00 99.76 221 LEU A C 1
ATOM 1546 O O . LEU A 1 221 ? 77.836 62.204 -25.166 1.00 100.81 221 LEU A O 1
ATOM 1551 N N . VAL A 1 222 ? 79.831 61.938 -26.181 1.00 98.42 222 VAL A N 1
ATOM 1552 C CA . VAL A 1 222 ? 79.353 60.899 -27.081 1.00 110.67 222 VAL A CA 1
ATOM 1553 C C . VAL A 1 222 ? 78.931 59.667 -26.291 1.00 106.84 222 VAL A C 1
ATOM 1554 O O . VAL A 1 222 ? 77.839 59.127 -26.488 1.00 102.85 222 VAL A O 1
ATOM 1558 N N . ALA A 1 223 ? 79.812 59.236 -25.393 1.00 101.79 223 ALA A N 1
ATOM 1559 C CA . ALA A 1 223 ? 79.514 58.153 -24.464 1.00 86.77 223 ALA A CA 1
ATOM 1560 C C . ALA A 1 223 ? 78.238 58.482 -23.698 1.00 85.40 223 ALA A C 1
ATOM 1561 O O . ALA A 1 223 ? 77.374 57.627 -23.490 1.00 79.37 223 ALA A O 1
ATOM 1563 N N . LEU A 1 224 ? 78.123 59.742 -23.297 1.00 84.38 224 LEU A N 1
ATOM 1564 C CA . LEU A 1 224 ? 76.968 60.210 -22.560 1.00 87.17 224 LEU A CA 1
ATOM 1565 C C . LEU A 1 224 ? 75.694 59.983 -23.357 1.00 84.60 224 LEU A C 1
ATOM 1566 O O . LEU A 1 224 ? 74.762 59.327 -22.881 1.00 76.79 224 LEU A O 1
ATOM 1571 N N . LEU A 1 225 ? 75.668 60.527 -24.567 1.00 85.40 225 LEU A N 1
ATOM 1572 C CA . LEU A 1 225 ? 74.472 60.484 -25.385 1.00 95.28 225 LEU A CA 1
ATOM 1573 C C . LEU A 1 225 ? 73.999 59.057 -25.551 1.00 93.65 225 LEU A C 1
ATOM 1574 O O . LEU A 1 225 ? 72.802 58.786 -25.516 1.00 95.63 225 LEU A O 1
ATOM 1579 N N . ILE A 1 226 ? 74.949 58.143 -25.710 1.00 83.11 226 ILE A N 1
ATOM 1580 C CA . ILE A 1 226 ? 74.622 56.740 -25.914 1.00 86.63 226 ILE A CA 1
ATOM 1581 C C . ILE A 1 226 ? 73.883 56.132 -24.719 1.00 89.84 226 ILE A C 1
ATOM 1582 O O . ILE A 1 226 ? 72.910 55.373 -24.887 1.00 77.63 226 ILE A O 1
ATOM 1587 N N . MET A 1 227 ? 74.347 56.463 -23.516 1.00 90.96 227 MET A N 1
ATOM 1588 C CA . MET A 1 227 ? 73.703 55.977 -22.304 1.00 94.64 227 MET A CA 1
ATOM 1589 C C . MET A 1 227 ? 72.301 56.564 -22.210 1.00 102.56 227 MET A C 1
ATOM 1590 O O . MET A 1 227 ? 71.357 55.885 -21.795 1.00 100.04 227 MET A O 1
ATOM 1595 N N . LEU A 1 228 ? 72.177 57.825 -22.618 1.00 107.54 228 LEU A N 1
ATOM 1596 C CA . LEU A 1 228 ? 70.885 58.501 -22.678 1.00 112.78 228 LEU A CA 1
ATOM 1597 C C . LEU A 1 228 ? 69.972 57.868 -23.727 1.00 115.44 228 LEU A C 1
ATOM 1598 O O . LEU A 1 228 ? 68.747 57.868 -23.585 1.00 111.36 228 LEU A O 1
ATOM 1603 N N . THR A 1 229 ? 70.578 57.334 -24.784 1.00 116.72 229 THR A N 1
ATOM 1604 C CA . THR A 1 229 ? 69.824 56.798 -25.911 1.00 114.38 229 THR A CA 1
ATOM 1605 C C . THR A 1 229 ? 69.300 55.389 -25.668 1.00 111.32 229 THR A C 1
ATOM 1606 O O . THR A 1 229 ? 70.045 54.492 -25.263 1.00 97.40 229 THR A O 1
ATOM 1610 N N . LYS A 1 230 ? 68.010 55.209 -25.935 1.00 118.99 230 LYS A N 1
ATOM 1611 C CA . LYS A 1 230 ? 67.359 53.912 -25.815 1.00 116.52 230 LYS A CA 1
ATOM 1612 C C . LYS A 1 230 ? 67.128 53.311 -27.206 1.00 122.17 230 LYS A C 1
ATOM 1613 O O . LYS A 1 230 ? 66.430 53.895 -28.040 1.00 119.52 230 LYS A O 1
ATOM 1619 N N . PHE A 1 231 ? 67.732 52.151 -27.451 1.00 121.85 231 PHE A N 1
ATOM 1620 C CA . PHE A 1 231 ? 67.610 51.460 -28.732 1.00 114.57 231 PHE A CA 1
ATOM 1621 C C . PHE A 1 231 ? 66.636 50.289 -28.633 1.00 126.67 231 PHE A C 1
ATOM 1622 O O . PHE A 1 231 ? 66.416 49.752 -27.548 1.00 133.09 231 PHE A O 1
ATOM 1630 N N . PRO A 1 232 ? 66.040 49.892 -29.768 1.00 130.23 232 PRO A N 1
ATOM 1631 C CA . PRO A 1 232 ? 65.213 48.679 -29.813 1.00 123.91 232 PRO A CA 1
ATOM 1632 C C . PRO A 1 232 ? 66.062 47.409 -29.704 1.00 115.90 232 PRO A C 1
ATOM 1633 O O . PRO A 1 232 ? 67.281 47.462 -29.893 1.00 111.54 232 PRO A O 1
ATOM 1637 N N . ALA A 1 233 ? 65.423 46.283 -29.397 1.00 109.32 233 ALA A N 1
ATOM 1638 C CA . ALA A 1 233 ? 66.141 45.025 -29.198 1.00 107.83 233 ALA A CA 1
ATOM 1639 C C . ALA A 1 233 ? 66.541 44.380 -30.523 1.00 118.03 233 ALA A C 1
ATOM 1640 O O . ALA A 1 233 ? 66.027 44.753 -31.579 1.00 129.76 233 ALA A O 1
ATOM 1642 N N . LEU A 1 234 ? 67.446 43.403 -30.464 1.00 112.73 234 LEU A N 1
ATOM 1643 C CA . LEU A 1 234 ? 68.017 42.813 -31.676 1.00 105.60 234 LEU A CA 1
ATOM 1644 C C . LEU A 1 234 ? 68.306 41.307 -31.545 1.00 106.71 234 LEU A C 1
ATOM 1645 O O . LEU A 1 234 ? 69.037 40.890 -30.648 1.00 119.23 234 LEU A O 1
ATOM 1650 N N . GLN A 1 235 ? 67.739 40.500 -32.442 1.00 98.23 235 GLN A N 1
ATOM 1651 C CA . GLN A 1 235 ? 68.039 39.065 -32.497 1.00 110.13 235 GLN A CA 1
ATOM 1652 C C . GLN A 1 235 ? 69.500 38.809 -32.895 1.00 128.83 235 GLN A C 1
ATOM 1653 O O . GLN A 1 235 ? 69.795 38.430 -34.035 1.00 140.81 235 GLN A O 1
ATOM 1659 N N . SER A 1 236 ? 70.399 39.021 -31.938 1.00 120.96 236 SER A N 1
ATOM 1660 C CA . SER A 1 236 ? 71.848 38.940 -32.139 1.00 117.17 236 SER A CA 1
ATOM 1661 C C . SER A 1 236 ? 72.495 39.575 -30.917 1.00 121.86 236 SER A C 1
ATOM 1662 O O . SER A 1 236 ? 73.693 39.419 -30.665 1.00 119.75 236 SER A O 1
ATOM 1665 N N . ASP A 1 237 ? 71.666 40.310 -30.180 1.00 118.88 237 ASP A N 1
ATOM 1666 C CA . ASP A 1 237 ? 71.999 40.839 -28.867 1.00 106.08 237 ASP A CA 1
ATOM 1667 C C . ASP A 1 237 ? 71.388 39.926 -27.807 1.00 106.24 237 ASP A C 1
ATOM 1668 O O . ASP A 1 237 ? 71.850 39.878 -26.670 1.00 106.16 237 ASP A O 1
ATOM 1673 N N . ASN A 1 238 ? 70.350 39.197 -28.209 1.00 113.41 238 ASN A N 1
ATOM 1674 C CA . ASN A 1 238 ? 69.591 38.310 -27.326 1.00 124.10 238 ASN A CA 1
ATOM 1675 C C . ASN A 1 238 ? 70.402 37.214 -26.635 1.00 130.93 238 ASN A C 1
ATOM 1676 O O . ASN A 1 238 ? 71.511 36.879 -27.056 1.00 129.11 238 ASN A O 1
ATOM 1681 N N . HIS A 1 239 ? 69.820 36.661 -25.572 1.00 140.89 239 HIS A N 1
ATOM 1682 C CA . HIS A 1 239 ? 70.370 35.500 -24.886 1.00 147.05 239 HIS A CA 1
ATOM 1683 C C . HIS A 1 239 ? 69.267 34.458 -24.711 1.00 177.55 239 HIS A C 1
ATOM 1684 O O . HIS A 1 239 ? 68.459 34.556 -23.787 1.00 187.97 239 HIS A O 1
ATOM 1691 N N . SER A 1 240 ? 69.221 33.473 -25.602 1.00 189.20 240 SER A N 1
ATOM 1692 C CA . SER A 1 240 ? 68.319 32.334 -25.436 1.00 198.22 240 SER A CA 1
ATOM 1693 C C . SER A 1 240 ? 69.167 31.073 -25.305 1.00 204.70 240 SER A C 1
ATOM 1694 O O . SER A 1 240 ? 68.674 30.007 -24.928 1.00 210.23 240 SER A O 1
ATOM 1697 N N . ASP A 1 241 ? 70.452 31.222 -25.618 1.00 198.76 241 ASP A N 1
ATOM 1698 C CA . ASP A 1 241 ? 71.417 30.132 -25.548 1.00 190.64 241 ASP A CA 1
ATOM 1699 C C . ASP A 1 241 ? 72.330 30.261 -24.330 1.00 176.73 241 ASP A C 1
ATOM 1700 O O . ASP A 1 241 ? 72.508 31.352 -23.784 1.00 168.51 241 ASP A O 1
ATOM 1705 N N . ALA A 1 242 ? 72.913 29.140 -23.916 1.00 169.68 242 ALA A N 1
ATOM 1706 C CA . ALA A 1 242 ? 73.866 29.131 -22.814 1.00 162.13 242 ALA A CA 1
ATOM 1707 C C . ALA A 1 242 ? 75.074 28.290 -23.193 1.00 151.30 242 ALA A C 1
ATOM 1708 O O . ALA A 1 242 ? 76.210 28.770 -23.176 1.00 139.76 242 ALA A O 1
ATOM 1710 N N . LYS A 1 243 ? 74.817 27.031 -23.537 1.00 152.50 243 LYS A N 1
ATOM 1711 C CA . LYS A 1 243 ? 75.858 26.138 -24.027 1.00 151.77 243 LYS A CA 1
ATOM 1712 C C . LYS A 1 243 ? 76.199 26.466 -25.474 1.00 159.11 243 LYS A C 1
ATOM 1713 O O . LYS A 1 243 ? 77.348 26.769 -25.795 1.00 161.04 243 LYS A O 1
ATOM 1719 N N . GLN A 1 244 ? 75.193 26.415 -26.343 1.00 157.75 244 GLN A N 1
ATOM 1720 C CA . GLN A 1 244 ? 75.399 26.688 -27.762 1.00 153.45 244 GLN A CA 1
ATOM 1721 C C . GLN A 1 244 ? 75.798 28.141 -28.014 1.00 140.91 244 GLN A C 1
ATOM 1722 O O . GLN A 1 244 ? 76.270 28.485 -29.098 1.00 140.03 244 GLN A O 1
ATOM 1728 N N . GLY A 1 245 ? 75.594 28.993 -27.013 1.00 129.79 245 GLY A N 1
ATOM 1729 C CA . GLY A 1 245 ? 76.005 30.382 -27.100 1.00 121.20 245 GLY A CA 1
ATOM 1730 C C . GLY A 1 245 ? 77.500 30.530 -26.900 1.00 121.31 245 GLY A C 1
ATOM 1731 O O . GLY A 1 245 ? 78.039 31.637 -26.926 1.00 116.99 245 GLY A O 1
ATOM 1732 N N . SER A 1 246 ? 78.171 29.400 -26.701 1.00 127.44 246 SER A N 1
ATOM 1733 C CA . SER A 1 246 ? 79.602 29.383 -26.418 1.00 124.21 246 SER A CA 1
ATOM 1734 C C . SER A 1 246 ? 80.445 29.924 -27.560 1.00 126.54 246 SER A C 1
ATOM 1735 O O . SER A 1 246 ? 79.983 30.038 -28.697 1.00 124.54 246 SER A O 1
ATOM 1738 N N . PHE A 1 247 ? 81.702 30.224 -27.252 1.00 129.33 247 PHE A N 1
ATOM 1739 C CA . PHE A 1 247 ? 82.643 30.706 -28.253 1.00 126.47 247 PHE A CA 1
ATOM 1740 C C . PHE A 1 247 ? 82.859 29.694 -29.384 1.00 128.55 247 PHE A C 1
ATOM 1741 O O . PHE A 1 247 ? 82.597 29.998 -30.548 1.00 131.65 247 PHE A O 1
ATOM 1749 N N . SER A 1 248 ? 83.328 28.495 -29.044 1.00 127.52 248 SER A N 1
ATOM 1750 C CA . SER A 1 248 ? 83.561 27.453 -30.048 1.00 126.36 248 SER A CA 1
ATOM 1751 C C . SER A 1 248 ? 82.270 27.011 -30.741 1.00 120.57 248 SER A C 1
ATOM 1752 O O . SER A 1 248 ? 82.280 26.645 -31.919 1.00 113.10 248 SER A O 1
ATOM 1755 N N . ALA A 1 249 ? 81.164 27.039 -30.005 1.00 118.60 249 ALA A N 1
ATOM 1756 C CA . ALA A 1 249 ? 79.858 26.790 -30.595 1.00 117.70 249 ALA A CA 1
ATOM 1757 C C . ALA A 1 249 ? 79.608 27.813 -31.701 1.00 117.53 249 ALA A C 1
ATOM 1758 O O . ALA A 1 249 ? 79.410 27.450 -32.858 1.00 107.98 249 ALA A O 1
ATOM 1760 N N . SER A 1 250 ? 79.641 29.095 -31.339 1.00 123.34 250 SER A N 1
ATOM 1761 C CA . SER A 1 250 ? 79.548 30.169 -32.319 1.00 116.50 250 SER A CA 1
ATOM 1762 C C . SER A 1 250 ? 80.586 29.939 -33.409 1.00 108.20 250 SER A C 1
ATOM 1763 O O . SER A 1 250 ? 80.308 30.093 -34.596 1.00 114.56 250 SER A O 1
ATOM 1766 N N . LEU A 1 251 ? 81.781 29.544 -32.990 1.00 101.27 251 LEU A N 1
ATOM 1767 C CA . LEU A 1 251 ? 82.900 29.352 -33.903 1.00 108.04 251 LEU A CA 1
ATOM 1768 C C . LEU A 1 251 ? 82.742 28.166 -34.852 1.00 110.75 251 LEU A C 1
ATOM 1769 O O . LEU A 1 251 ? 82.832 28.328 -36.068 1.00 113.29 251 LEU A O 1
ATOM 1774 N N . SER A 1 252 ? 82.526 26.972 -34.308 1.00 110.35 252 SER A N 1
ATOM 1775 C CA . SER A 1 252 ? 82.403 25.798 -35.161 1.00 109.94 252 SER A CA 1
ATOM 1776 C C . SER A 1 252 ? 81.281 26.014 -36.180 1.00 109.72 252 SER A C 1
ATOM 1777 O O . SER A 1 252 ? 81.346 25.502 -37.296 1.00 114.24 252 SER A O 1
ATOM 1780 N N . ARG A 1 253 ? 80.270 26.795 -35.796 1.00 102.86 253 ARG A N 1
ATOM 1781 C CA . ARG A 1 253 ? 79.185 27.159 -36.705 1.00 95.13 253 ARG A CA 1
ATOM 1782 C C . ARG A 1 253 ? 79.674 28.078 -37.811 1.00 101.15 253 ARG A C 1
ATOM 1783 O O . ARG A 1 253 ? 79.172 28.030 -38.930 1.00 110.79 253 ARG A O 1
ATOM 1791 N N . LEU A 1 254 ? 80.652 28.917 -37.492 1.00 102.81 254 LEU A N 1
ATOM 1792 C CA . LEU A 1 254 ? 81.159 29.896 -38.450 1.00 102.60 254 LEU A CA 1
ATOM 1793 C C . LEU A 1 254 ? 81.826 29.269 -39.683 1.00 103.85 254 LEU A C 1
ATOM 1794 O O . LEU A 1 254 ? 81.727 29.813 -40.783 1.00 108.62 254 LEU A O 1
ATOM 1799 N N . ALA A 1 255 ? 82.505 28.138 -39.502 1.00 103.10 255 ALA A N 1
ATOM 1800 C CA . ALA A 1 255 ? 83.064 27.403 -40.638 1.00 111.92 255 ALA A CA 1
ATOM 1801 C C . ALA A 1 255 ? 81.937 26.757 -41.441 1.00 116.64 255 ALA A C 1
ATOM 1802 O O . ALA A 1 255 ? 81.336 25.766 -41.005 1.00 113.08 255 ALA A O 1
ATOM 1804 N N . ARG A 1 256 ? 81.671 27.310 -42.622 1.00 124.55 256 ARG A N 1
ATOM 1805 C CA . ARG A 1 256 ? 80.433 27.022 -43.331 1.00 133.09 256 ARG A CA 1
ATOM 1806 C C . ARG A 1 256 ? 79.351 27.405 -42.351 1.00 131.46 256 ARG A C 1
ATOM 1807 O O . ARG A 1 256 ? 78.852 26.527 -41.639 1.00 138.15 256 ARG A O 1
ATOM 1815 N N . ILE A 1 257 ? 78.950 28.678 -42.283 1.00 126.91 257 ILE A N 1
ATOM 1816 C CA . ILE A 1 257 ? 79.154 29.770 -43.261 1.00 124.53 257 ILE A CA 1
ATOM 1817 C C . ILE A 1 257 ? 80.417 29.904 -44.125 1.00 120.30 257 ILE A C 1
ATOM 1818 O O . ILE A 1 257 ? 81.543 29.906 -43.623 1.00 130.13 257 ILE A O 1
ATOM 1823 N N . ARG A 1 258 ? 80.194 30.083 -45.428 1.00 104.54 258 ARG A N 1
ATOM 1824 C CA . ARG A 1 258 ? 81.267 30.358 -46.380 1.00 100.62 258 ARG A CA 1
ATOM 1825 C C . ARG A 1 258 ? 81.406 31.846 -46.734 1.00 96.40 258 ARG A C 1
ATOM 1826 O O . ARG A 1 258 ? 82.524 32.352 -46.881 1.00 84.06 258 ARG A O 1
ATOM 1834 N N . HIS A 1 259 ? 80.281 32.540 -46.898 1.00 98.25 259 HIS A N 1
ATOM 1835 C CA . HIS A 1 259 ? 80.337 33.953 -47.273 1.00 89.61 259 HIS A CA 1
ATOM 1836 C C . HIS A 1 259 ? 81.063 34.749 -46.196 1.00 86.48 259 HIS A C 1
ATOM 1837 O O . HIS A 1 259 ? 81.781 35.703 -46.494 1.00 81.74 259 HIS A O 1
ATOM 1844 N N . TRP A 1 260 ? 80.908 34.325 -44.945 1.00 91.40 260 TRP A N 1
ATOM 1845 C CA . TRP A 1 260 ? 81.618 34.953 -43.838 1.00 88.92 260 TRP A CA 1
ATOM 1846 C C . TRP A 1 260 ? 83.115 34.651 -43.916 1.00 86.78 260 TRP A C 1
ATOM 1847 O O . TRP A 1 260 ? 83.957 35.560 -43.840 1.00 76.70 260 TRP A O 1
ATOM 1858 N N . ARG A 1 261 ? 83.440 33.371 -44.070 1.00 92.34 261 ARG A N 1
ATOM 1859 C CA . ARG A 1 261 ? 84.824 32.940 -44.233 1.00 95.42 261 ARG A CA 1
ATOM 1860 C C . ARG A 1 261 ? 85.488 33.631 -45.432 1.00 90.64 261 ARG A C 1
ATOM 1861 O O . ARG A 1 261 ? 86.704 33.832 -45.456 1.00 81.34 261 ARG A O 1
ATOM 1869 N N . TRP A 1 262 ? 84.677 34.009 -46.416 1.00 94.42 262 TRP A N 1
ATOM 1870 C CA . TRP A 1 262 ? 85.180 34.693 -47.605 1.00 88.10 262 TRP A CA 1
ATOM 1871 C C . TRP A 1 262 ? 85.342 36.191 -47.422 1.00 84.44 262 TRP A C 1
ATOM 1872 O O . TRP A 1 262 ? 86.332 36.770 -47.871 1.00 80.60 262 TRP A O 1
ATOM 1883 N N . ALA A 1 263 ? 84.371 36.813 -46.760 1.00 83.91 263 ALA A N 1
ATOM 1884 C CA . ALA A 1 263 ? 84.468 38.226 -46.428 1.00 80.27 263 ALA A CA 1
ATOM 1885 C C . ALA A 1 263 ? 85.655 38.450 -45.507 1.00 93.77 263 ALA A C 1
ATOM 1886 O O . ALA A 1 263 ? 86.289 39.504 -45.557 1.00 104.52 263 ALA A O 1
ATOM 1888 N N . VAL A 1 264 ? 85.966 37.456 -44.675 1.00 89.33 264 VAL A N 1
ATOM 1889 C CA . VAL A 1 264 ? 87.154 37.538 -43.826 1.00 86.91 264 VAL A CA 1
ATOM 1890 C C . VAL A 1 264 ? 88.401 37.693 -44.687 1.00 79.57 264 VAL A C 1
ATOM 1891 O O . VAL A 1 264 ? 89.200 38.612 -44.492 1.00 73.28 264 VAL A O 1
ATOM 1895 N N . LEU A 1 265 ? 88.549 36.780 -45.642 1.00 81.60 265 LEU A N 1
ATOM 1896 C CA . LEU A 1 265 ? 89.640 36.822 -46.600 1.00 77.93 265 LEU A CA 1
ATOM 1897 C C . LEU A 1 265 ? 89.604 38.125 -47.393 1.00 80.94 265 LEU A C 1
ATOM 1898 O O . LEU A 1 265 ? 90.648 38.692 -47.725 1.00 77.72 265 LEU A O 1
ATOM 1903 N N . ALA A 1 266 ? 88.394 38.595 -47.689 1.00 81.31 266 ALA A N 1
ATOM 1904 C CA . ALA A 1 266 ? 88.196 39.827 -48.450 1.00 73.97 266 ALA A CA 1
ATOM 1905 C C . ALA A 1 266 ? 88.682 41.069 -47.694 1.00 76.99 266 ALA A C 1
ATOM 1906 O O . ALA A 1 266 ? 89.283 41.979 -48.285 1.00 72.73 266 ALA A O 1
ATOM 1908 N N . GLN A 1 267 ? 88.436 41.097 -46.384 1.00 74.92 267 GLN A N 1
ATOM 1909 C CA . GLN A 1 267 ? 88.789 42.257 -45.568 1.00 71.12 267 GLN A CA 1
ATOM 1910 C C . GLN A 1 267 ? 90.278 42.301 -45.285 1.00 69.88 267 GLN A C 1
ATOM 1911 O O . GLN A 1 267 ? 90.889 43.375 -45.254 1.00 64.44 267 GLN A O 1
ATOM 1917 N N . PHE A 1 268 ? 90.861 41.126 -45.086 1.00 71.99 268 PHE A N 1
ATOM 1918 C CA . PHE A 1 268 ? 92.304 41.026 -44.980 1.00 72.74 268 PHE A CA 1
ATOM 1919 C C . PHE A 1 268 ? 92.924 41.720 -46.191 1.00 66.10 268 PHE A C 1
ATOM 1920 O O . PHE A 1 268 ? 93.821 42.552 -46.060 1.00 57.92 268 PHE A O 1
ATOM 1928 N N . CYS A 1 269 ? 92.402 41.394 -47.369 1.00 71.68 269 CYS A N 1
ATOM 1929 C CA . CYS A 1 269 ? 92.916 41.926 -48.625 1.00 66.07 269 CYS A CA 1
ATOM 1930 C C . CYS A 1 269 ? 92.647 43.413 -48.775 1.00 72.33 269 CYS A C 1
ATOM 1931 O O . CYS A 1 269 ? 93.521 44.167 -49.227 1.00 66.64 269 CYS A O 1
ATOM 1934 N N . TYR A 1 270 ? 91.438 43.834 -48.413 1.00 64.86 270 TYR A N 1
ATOM 1935 C CA . TYR A 1 270 ? 91.113 45.244 -48.519 1.00 69.97 270 TYR A CA 1
ATOM 1936 C C . TYR A 1 270 ? 92.090 46.105 -47.714 1.00 74.57 270 TYR A C 1
ATOM 1937 O O . TYR A 1 270 ? 92.600 47.129 -48.203 1.00 63.11 270 TYR A O 1
ATOM 1946 N N . VAL A 1 271 ? 92.333 45.693 -46.474 1.00 67.48 271 VAL A N 1
ATOM 1947 C CA . VAL A 1 271 ? 93.175 46.477 -45.593 1.00 69.78 271 VAL A CA 1
ATOM 1948 C C . VAL A 1 271 ? 94.599 46.460 -46.121 1.00 77.65 271 VAL A C 1
ATOM 1949 O O . VAL A 1 271 ? 95.293 47.480 -46.095 1.00 66.06 271 VAL A O 1
ATOM 1953 N N . GLY A 1 272 ? 95.021 45.298 -46.615 1.00 80.74 272 GLY A N 1
ATOM 1954 C CA . GLY A 1 272 ? 96.340 45.157 -47.191 1.00 76.99 272 GLY A CA 1
ATOM 1955 C C . GLY A 1 272 ? 96.424 46.082 -48.382 1.00 80.61 272 GLY A C 1
ATOM 1956 O O . GLY A 1 272 ? 97.370 46.870 -48.521 1.00 73.35 272 GLY A O 1
ATOM 1957 N N . ALA A 1 273 ? 95.404 46.003 -49.229 1.00 74.94 273 ALA A N 1
ATOM 1958 C CA . ALA A 1 273 ? 95.352 46.815 -50.436 1.00 72.38 273 ALA A CA 1
ATOM 1959 C C . ALA A 1 273 ? 95.430 48.296 -50.094 1.00 68.47 273 ALA A C 1
ATOM 1960 O O . ALA A 1 273 ? 96.293 49.024 -50.597 1.00 65.32 273 ALA A O 1
ATOM 1962 N N . GLN A 1 274 ? 94.524 48.730 -49.227 1.00 59.13 274 GLN A N 1
ATOM 1963 C CA . GLN A 1 274 ? 94.383 50.140 -48.905 1.00 53.52 274 GLN A CA 1
ATOM 1964 C C . GLN A 1 274 ? 95.647 50.787 -48.338 1.00 59.33 274 GLN A C 1
ATOM 1965 O O . GLN A 1 274 ? 96.029 51.887 -48.731 1.00 62.84 274 GLN A O 1
ATOM 1971 N N . THR A 1 275 ? 96.298 50.108 -47.406 1.00 66.15 275 THR A N 1
ATOM 1972 C CA . THR A 1 275 ? 97.499 50.662 -46.810 1.00 73.36 275 THR A CA 1
ATOM 1973 C C . THR A 1 275 ? 98.671 50.593 -47.789 1.00 70.95 275 THR A C 1
ATOM 1974 O O . THR A 1 275 ? 99.529 51.475 -47.787 1.00 61.68 275 THR A O 1
ATOM 1978 N N . ALA A 1 276 ? 98.686 49.561 -48.635 1.00 73.28 276 ALA A N 1
ATOM 1979 C CA . ALA A 1 276 ? 99.679 49.446 -49.708 1.00 64.54 276 ALA A CA 1
ATOM 1980 C C . ALA A 1 276 ? 99.643 50.681 -50.599 1.00 56.98 276 ALA A C 1
ATOM 1981 O O . ALA A 1 276 ? 100.687 51.219 -51.000 1.00 50.01 276 ALA A O 1
ATOM 1983 N N . CYS A 1 277 ? 98.426 51.127 -50.904 1.00 54.76 277 CYS A N 1
ATOM 1984 C CA . CYS A 1 277 ? 98.233 52.256 -51.806 1.00 67.36 277 CYS A CA 1
ATOM 1985 C C . CYS A 1 277 ? 98.723 53.569 -51.211 1.00 68.05 277 CYS A C 1
ATOM 1986 O O . CYS A 1 277 ? 99.610 54.234 -51.770 1.00 61.63 277 CYS A O 1
ATOM 1989 N N . TRP A 1 278 ? 98.151 53.906 -50.057 1.00 71.22 278 TRP A N 1
ATOM 1990 C CA . TRP A 1 278 ? 98.400 55.172 -49.377 1.00 66.07 278 TRP A CA 1
ATOM 1991 C C . TRP A 1 278 ? 99.803 55.269 -48.780 1.00 66.79 278 TRP A C 1
ATOM 1992 O O . TRP A 1 278 ? 100.459 56.321 -48.861 1.00 59.30 278 TRP A O 1
ATOM 2003 N N . SER A 1 279 ? 100.267 54.169 -48.194 1.00 62.82 279 SER A N 1
ATOM 2004 C CA . SER A 1 279 ? 101.565 54.164 -47.538 1.00 61.77 279 SER A CA 1
ATOM 2005 C C . SER A 1 279 ? 102.683 54.389 -48.547 1.00 68.25 279 SER A C 1
ATOM 2006 O O . SER A 1 279 ? 103.652 55.098 -48.263 1.00 70.73 279 SER A O 1
ATOM 2009 N N . TYR A 1 280 ? 102.540 53.805 -49.734 1.00 79.59 280 TYR A N 1
ATOM 2010 C CA . TYR A 1 280 ? 103.586 53.924 -50.750 1.00 79.98 280 TYR A CA 1
ATOM 2011 C C . TYR A 1 280 ? 103.380 55.050 -51.766 1.00 67.65 280 TYR A C 1
ATOM 2012 O O . TYR A 1 280 ? 104.331 55.436 -52.442 1.00 50.61 280 TYR A O 1
ATOM 2021 N N . LEU A 1 281 ? 102.162 55.595 -51.814 1.00 63.14 281 LEU A N 1
ATOM 2022 C CA . LEU A 1 281 ? 101.815 56.733 -52.671 1.00 57.88 281 LEU A CA 1
ATOM 2023 C C . LEU A 1 281 ? 102.867 57.848 -52.799 1.00 65.10 281 LEU A C 1
ATOM 2024 O O . LEU A 1 281 ? 103.259 58.195 -53.913 1.00 74.47 281 LEU A O 1
ATOM 2029 N N . ILE A 1 282 ? 103.304 58.444 -51.695 1.00 76.25 282 ILE A N 1
ATOM 2030 C CA . ILE A 1 282 ? 104.255 59.553 -51.828 1.00 75.33 282 ILE A CA 1
ATOM 2031 C C . ILE A 1 282 ? 105.614 59.104 -52.356 1.00 65.37 282 ILE A C 1
ATOM 2032 O O . ILE A 1 282 ? 106.253 59.834 -53.106 1.00 54.86 282 ILE A O 1
ATOM 2037 N N . ARG A 1 283 ? 106.050 57.907 -51.971 1.00 68.36 283 ARG A N 1
ATOM 2038 C CA . ARG A 1 283 ? 107.283 57.351 -52.514 1.00 71.78 283 ARG A CA 1
ATOM 2039 C C . ARG A 1 283 ? 107.153 57.188 -54.025 1.00 79.25 283 ARG A C 1
ATOM 2040 O O . ARG A 1 283 ? 108.065 57.554 -54.779 1.00 80.68 283 ARG A O 1
ATOM 2048 N N . TYR A 1 284 ? 106.010 56.642 -54.448 1.00 71.52 284 TYR A N 1
ATOM 2049 C CA . TYR A 1 284 ? 105.663 56.486 -55.857 1.00 63.91 284 TYR A CA 1
ATOM 2050 C C . TYR A 1 284 ? 105.810 57.833 -56.576 1.00 67.45 284 TYR A C 1
ATOM 2051 O O . TYR A 1 284 ? 106.506 57.941 -57.592 1.00 58.18 284 TYR A O 1
ATOM 2060 N N . ALA A 1 285 ? 105.152 58.853 -56.031 1.00 69.27 285 ALA A N 1
ATOM 2061 C CA . ALA A 1 285 ? 105.148 60.197 -56.605 1.00 69.25 285 ALA A CA 1
ATOM 2062 C C . ALA A 1 285 ? 106.553 60.751 -56.806 1.00 67.81 285 ALA A C 1
ATOM 2063 O O . ALA A 1 285 ? 106.899 61.256 -57.874 1.00 57.62 285 ALA A O 1
ATOM 2065 N N . VAL A 1 286 ? 107.362 60.665 -55.763 1.00 76.97 286 VAL A N 1
ATOM 2066 C CA . VAL A 1 286 ? 108.685 61.251 -55.810 1.00 83.16 286 VAL A CA 1
ATOM 2067 C C . VAL A 1 286 ? 109.603 60.496 -56.773 1.00 83.39 286 VAL A C 1
ATOM 2068 O O . VAL A 1 286 ? 110.405 61.106 -57.487 1.00 63.53 286 VAL A O 1
ATOM 2072 N N . GLU A 1 287 ? 109.478 59.173 -56.811 1.00 83.86 287 GLU A N 1
ATOM 2073 C CA . GLU A 1 287 ? 110.368 58.382 -57.652 1.00 80.67 287 GLU A CA 1
ATOM 2074 C C . GLU A 1 287 ? 109.907 58.354 -59.114 1.00 77.54 287 GLU A C 1
ATOM 2075 O O . GLU A 1 287 ? 110.643 57.910 -59.999 1.00 84.66 287 GLU A O 1
ATOM 2081 N N . GLU A 1 288 ? 108.701 58.859 -59.363 1.00 71.63 288 GLU A N 1
ATOM 2082 C CA . GLU A 1 288 ? 108.054 58.702 -60.664 1.00 61.17 288 GLU A CA 1
ATOM 2083 C C . GLU A 1 288 ? 107.895 60.008 -61.450 1.00 64.45 288 GLU A C 1
ATOM 2084 O O . GLU A 1 288 ? 107.741 59.993 -62.671 1.00 83.74 288 GLU A O 1
ATOM 2090 N N . ILE A 1 289 ? 107.950 61.136 -60.756 1.00 69.43 289 ILE A N 1
ATOM 2091 C CA . ILE A 1 289 ? 107.652 62.427 -61.373 1.00 78.95 289 ILE A CA 1
ATOM 2092 C C . ILE A 1 289 ? 108.694 63.493 -61.038 1.00 82.08 289 ILE A C 1
ATOM 2093 O O . ILE A 1 289 ? 108.765 63.966 -59.908 1.00 91.04 289 ILE A O 1
ATOM 2098 N N . PRO A 1 290 ? 109.509 63.872 -62.027 1.00 80.97 290 PRO A N 1
ATOM 2099 C CA . PRO A 1 290 ? 110.536 64.902 -61.840 1.00 81.54 290 PRO A CA 1
ATOM 2100 C C . PRO A 1 290 ? 109.970 66.292 -62.083 1.00 90.05 290 PRO A C 1
ATOM 2101 O O . PRO A 1 290 ? 109.361 66.501 -63.132 1.00 113.88 290 PRO A O 1
ATOM 2105 N N . GLY A 1 291 ? 110.154 67.226 -61.153 1.00 79.07 291 GLY A N 1
ATOM 2106 C CA . GLY A 1 291 ? 110.809 66.975 -59.885 1.00 73.66 291 GLY A CA 1
ATOM 2107 C C . GLY A 1 291 ? 109.870 67.181 -58.702 1.00 80.07 291 GLY A C 1
ATOM 2108 O O . GLY A 1 291 ? 109.598 68.310 -58.271 1.00 71.97 291 GLY A O 1
ATOM 2109 N N . MET A 1 292 ? 109.363 66.073 -58.176 1.00 81.53 292 MET A N 1
ATOM 2110 C CA . MET A 1 292 ? 108.495 66.100 -57.014 1.00 80.72 292 MET A CA 1
ATOM 2111 C C . MET A 1 292 ? 109.289 66.302 -55.731 1.00 102.87 292 MET A C 1
ATOM 2112 O O . MET A 1 292 ? 110.313 65.652 -55.508 1.00 110.61 292 MET A O 1
ATOM 2117 N N . THR A 1 293 ? 108.820 67.222 -54.899 1.00 102.38 293 THR A N 1
ATOM 2118 C CA . THR A 1 293 ? 109.235 67.264 -53.514 1.00 90.71 293 THR A CA 1
ATOM 2119 C C . THR A 1 293 ? 108.255 66.360 -52.808 1.00 82.01 293 THR A C 1
ATOM 2120 O O . THR A 1 293 ? 107.106 66.268 -53.231 1.00 69.17 293 THR A O 1
ATOM 2124 N N . ALA A 1 294 ? 108.694 65.692 -51.743 1.00 94.83 294 ALA A N 1
ATOM 2125 C CA . ALA A 1 294 ? 107.773 64.914 -50.912 1.00 81.01 294 ALA A CA 1
ATOM 2126 C C . ALA A 1 294 ? 106.763 65.868 -50.287 1.00 77.22 294 ALA A C 1
ATOM 2127 O O . ALA A 1 294 ? 105.627 65.488 -49.979 1.00 72.98 294 ALA A O 1
ATOM 2129 N N . GLY A 1 295 ? 107.185 67.117 -50.114 1.00 66.94 295 GLY A N 1
ATOM 2130 C CA . GLY A 1 295 ? 106.284 68.147 -49.651 1.00 77.15 295 GLY A CA 1
ATOM 2131 C C . GLY A 1 295 ? 105.079 68.230 -50.563 1.00 88.67 295 GLY A C 1
ATOM 2132 O O . GLY A 1 295 ? 103.934 68.141 -50.102 1.00 95.90 295 GLY A O 1
ATOM 2133 N N . PHE A 1 296 ? 105.341 68.383 -51.861 1.00 84.17 296 PHE A N 1
ATOM 2134 C CA . PHE A 1 296 ? 104.271 68.560 -52.837 1.00 83.63 296 PHE A CA 1
ATOM 2135 C C . PHE A 1 296 ? 103.453 67.285 -53.018 1.00 80.62 296 PHE A C 1
ATOM 2136 O O . PHE A 1 296 ? 102.229 67.331 -53.157 1.00 74.26 296 PHE A O 1
ATOM 2144 N N . ALA A 1 297 ? 104.140 66.149 -53.009 1.00 81.67 297 ALA A N 1
ATOM 2145 C CA . ALA A 1 297 ? 103.495 64.857 -53.175 1.00 83.33 297 ALA A CA 1
ATOM 2146 C C . ALA A 1 297 ? 102.344 64.691 -52.186 1.00 90.83 297 ALA A C 1
ATOM 2147 O O . ALA A 1 297 ? 101.328 64.067 -52.496 1.00 94.36 297 ALA A O 1
ATOM 2149 N N . ALA A 1 298 ? 102.506 65.264 -50.996 1.00 89.56 298 ALA A N 1
ATOM 2150 C CA . ALA A 1 298 ? 101.481 65.196 -49.959 1.00 75.93 298 ALA A CA 1
ATOM 2151 C C . ALA A 1 298 ? 100.142 65.730 -50.469 1.00 76.02 298 ALA A C 1
ATOM 2152 O O . ALA A 1 298 ? 99.081 65.301 -50.020 1.00 66.79 298 ALA A O 1
ATOM 2154 N N . ASN A 1 299 ? 100.203 66.667 -51.411 1.00 79.13 299 ASN A N 1
ATOM 2155 C CA . ASN A 1 299 ? 99.005 67.222 -52.036 1.00 65.58 299 ASN A CA 1
ATOM 2156 C C . ASN A 1 299 ? 98.151 66.152 -52.697 1.00 66.94 299 ASN A C 1
ATOM 2157 O O . ASN A 1 299 ? 96.922 66.148 -52.577 1.00 46.17 299 ASN A O 1
ATOM 2162 N N . TYR A 1 300 ? 98.821 65.246 -53.402 1.00 85.24 300 TYR A N 1
ATOM 2163 C CA . TYR A 1 300 ? 98.165 64.099 -54.011 1.00 82.51 300 TYR A CA 1
ATOM 2164 C C . TYR A 1 300 ? 97.552 63.206 -52.947 1.00 79.02 300 TYR A C 1
ATOM 2165 O O . TYR A 1 300 ? 96.442 62.694 -53.109 1.00 77.95 300 TYR A O 1
ATOM 2174 N N . LEU A 1 301 ? 98.288 63.027 -51.856 1.00 75.32 301 LEU A N 1
ATOM 2175 C CA . LEU A 1 301 ? 97.814 62.233 -50.735 1.00 77.12 301 LEU A CA 1
ATOM 2176 C C . LEU A 1 301 ? 96.514 62.812 -50.171 1.00 78.60 301 LEU A C 1
ATOM 2177 O O . LEU A 1 301 ? 95.587 62.076 -49.820 1.00 84.65 301 LEU A O 1
ATOM 2182 N N . THR A 1 302 ? 96.452 64.135 -50.095 1.00 73.07 302 THR A N 1
ATOM 2183 C CA . THR A 1 302 ? 95.235 64.826 -49.699 1.00 77.61 302 THR A CA 1
ATOM 2184 C C . THR A 1 302 ? 94.083 64.509 -50.653 1.00 81.34 302 THR A C 1
ATOM 2185 O O . THR A 1 302 ? 93.028 64.037 -50.218 1.00 85.28 302 THR A O 1
ATOM 2189 N N . GLY A 1 303 ? 94.297 64.758 -51.949 1.00 71.48 303 GLY A N 1
ATOM 2190 C CA . GLY A 1 303 ? 93.310 64.461 -52.976 1.00 53.96 303 GLY A CA 1
ATOM 2191 C C . GLY A 1 303 ? 92.699 63.079 -52.816 1.00 67.73 303 GLY A C 1
ATOM 2192 O O . GLY A 1 303 ? 91.491 62.903 -53.013 1.00 74.99 303 GLY A O 1
ATOM 2193 N N . THR A 1 304 ? 93.539 62.108 -52.456 1.00 62.84 304 THR A N 1
ATOM 2194 C CA . THR A 1 304 ? 93.117 60.735 -52.187 1.00 67.33 304 THR A CA 1
ATOM 2195 C C . THR A 1 304 ? 92.009 60.652 -51.132 1.00 77.51 304 THR A C 1
ATOM 2196 O O . THR A 1 304 ? 90.999 59.966 -51.323 1.00 79.68 304 THR A O 1
ATOM 2200 N N . MET A 1 305 ? 92.194 61.346 -50.014 1.00 83.73 305 MET A N 1
ATOM 2201 C CA . MET A 1 305 ? 91.179 61.322 -48.968 1.00 87.93 305 MET A CA 1
ATOM 2202 C C . MET A 1 305 ? 89.899 61.982 -49.461 1.00 89.03 305 MET A C 1
ATOM 2203 O O . MET A 1 305 ? 88.795 61.558 -49.110 1.00 99.57 305 MET A O 1
ATOM 2208 N N . VAL A 1 306 ? 90.044 63.006 -50.297 1.00 74.88 306 VAL A N 1
ATOM 2209 C CA . VAL A 1 306 ? 88.873 63.657 -50.869 1.00 76.49 306 VAL A CA 1
ATOM 2210 C C . VAL A 1 306 ? 88.130 62.721 -51.817 1.00 78.11 306 VAL A C 1
ATOM 2211 O O . VAL A 1 306 ? 86.898 62.690 -51.815 1.00 74.94 306 VAL A O 1
ATOM 2215 N N . CYS A 1 307 ? 88.884 61.968 -52.620 1.00 68.34 307 CYS A N 1
ATOM 2216 C CA . CYS A 1 307 ? 88.311 60.958 -53.502 1.00 60.74 307 CYS A CA 1
ATOM 2217 C C . CYS A 1 307 ? 87.568 59.940 -52.664 1.00 66.53 307 CYS A C 1
ATOM 2218 O O . CYS A 1 307 ? 86.461 59.499 -53.022 1.00 59.41 307 CYS A O 1
ATOM 2221 N N . PHE A 1 308 ? 88.197 59.571 -51.547 1.00 64.82 308 PHE A N 1
ATOM 2222 C CA . PHE A 1 308 ? 87.658 58.567 -50.636 1.00 74.16 308 PHE A CA 1
ATOM 2223 C C . PHE A 1 308 ? 86.311 59.001 -50.055 1.00 68.73 308 PHE A C 1
ATOM 2224 O O . PHE A 1 308 ? 85.335 58.243 -50.090 1.00 60.06 308 PHE A O 1
ATOM 2232 N N . PHE A 1 309 ? 86.244 60.230 -49.551 1.00 59.64 309 PHE A N 1
ATOM 2233 C CA . PHE A 1 309 ? 84.973 60.742 -49.058 1.00 76.39 309 PHE A CA 1
ATOM 2234 C C . PHE A 1 309 ? 83.916 60.848 -50.170 1.00 75.48 309 PHE A C 1
ATOM 2235 O O . PHE A 1 309 ? 82.815 60.308 -50.044 1.00 62.10 309 PHE A O 1
ATOM 2243 N N . ILE A 1 310 ? 84.249 61.571 -51.234 1.00 82.56 310 ILE A N 1
ATOM 2244 C CA . ILE A 1 310 ? 83.405 61.640 -52.418 1.00 84.62 310 ILE A CA 1
ATOM 2245 C C . ILE A 1 310 ? 83.012 60.239 -52.873 1.00 88.31 310 ILE A C 1
ATOM 2246 O O . ILE A 1 310 ? 81.841 59.979 -53.179 1.00 82.27 310 ILE A O 1
ATOM 2251 N N . GLY A 1 311 ? 84.009 59.354 -52.949 1.00 81.77 311 GLY A N 1
ATOM 2252 C CA . GLY A 1 311 ? 83.800 57.981 -53.365 1.00 78.06 311 GLY A CA 1
ATOM 2253 C C . GLY A 1 311 ? 82.709 57.318 -52.546 1.00 93.15 311 GLY A C 1
ATOM 2254 O O . GLY A 1 311 ? 81.802 56.686 -53.092 1.00 98.75 311 GLY A O 1
ATOM 2255 N N . ARG A 1 312 ? 82.790 57.485 -51.229 1.00 91.45 312 ARG A N 1
ATOM 2256 C CA . ARG A 1 312 ? 81.824 56.888 -50.316 1.00 79.05 312 ARG A CA 1
ATOM 2257 C 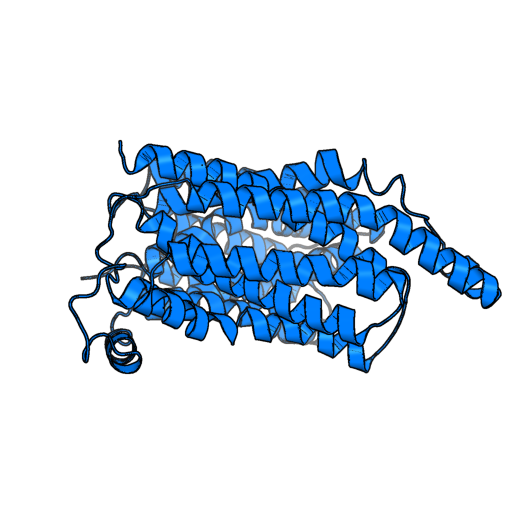C . ARG A 1 312 ? 80.432 57.476 -50.452 1.00 77.71 312 ARG A C 1
ATOM 2258 O O . ARG A 1 312 ? 79.451 56.741 -50.472 1.00 79.81 312 ARG A O 1
ATOM 2266 N N . PHE A 1 313 ? 80.346 58.799 -50.533 1.00 79.94 313 PHE A N 1
ATOM 2267 C CA . PHE A 1 313 ? 79.054 59.463 -50.639 1.00 80.68 313 PHE A CA 1
ATOM 2268 C C . PHE A 1 313 ? 78.272 58.862 -51.797 1.00 89.09 313 PHE A C 1
ATOM 2269 O O . PHE A 1 313 ? 77.153 58.362 -51.625 1.00 83.98 313 PHE A O 1
ATOM 2277 N N . THR A 1 314 ? 78.897 58.894 -52.973 1.00 94.85 314 THR A N 1
ATOM 2278 C CA . THR A 1 314 ? 78.319 58.387 -54.218 1.00 83.57 314 THR A CA 1
ATOM 2279 C C . THR A 1 314 ? 78.008 56.895 -54.146 1.00 75.86 314 THR A C 1
ATOM 2280 O O . THR A 1 314 ? 76.910 56.459 -54.501 1.00 71.21 314 THR A O 1
ATOM 2284 N N . GLY A 1 315 ? 78.985 56.118 -53.685 1.00 68.56 315 GLY A N 1
ATOM 2285 C CA . GLY A 1 315 ? 78.819 54.687 -53.535 1.00 58.59 315 GLY A CA 1
ATOM 2286 C C . GLY A 1 315 ? 77.643 54.336 -52.646 1.00 67.62 315 GLY A C 1
ATOM 2287 O O . GLY A 1 315 ? 76.932 53.372 -52.911 1.00 71.01 315 GLY A O 1
ATOM 2288 N N . THR A 1 316 ? 77.431 55.121 -51.592 1.00 70.18 316 THR A N 1
ATOM 2289 C CA . THR A 1 316 ? 76.309 54.892 -50.691 1.00 73.63 316 THR A CA 1
ATOM 2290 C C . THR A 1 316 ? 74.999 55.217 -51.404 1.00 76.85 316 THR A C 1
ATOM 2291 O O . THR A 1 316 ? 73.984 54.523 -51.237 1.00 68.54 316 THR A O 1
ATOM 2295 N N . TRP A 1 317 ? 75.017 56.276 -52.203 1.00 73.02 317 TRP A N 1
ATOM 2296 C CA . TRP A 1 317 ? 73.846 56.580 -53.003 1.00 77.34 317 TRP A CA 1
ATOM 2297 C C . TRP A 1 317 ? 73.578 55.398 -53.937 1.00 82.32 317 TRP A C 1
ATOM 2298 O O . TRP A 1 317 ? 72.434 55.074 -54.238 1.00 81.33 317 TRP A O 1
ATOM 2309 N N . LEU A 1 318 ? 74.651 54.746 -54.373 1.00 86.73 318 LEU A N 1
ATOM 2310 C CA . LEU A 1 318 ? 74.557 53.541 -55.194 1.00 89.16 318 LEU A CA 1
ATOM 2311 C C . LEU A 1 318 ? 74.034 52.340 -54.406 1.00 84.24 318 LEU A C 1
ATOM 2312 O O . LEU A 1 318 ? 73.137 51.633 -54.859 1.00 73.17 318 LEU A O 1
ATOM 2317 N N . ILE A 1 319 ? 74.608 52.119 -53.227 1.00 90.92 319 ILE A N 1
ATOM 2318 C CA . ILE A 1 319 ? 74.209 51.024 -52.348 1.00 93.68 319 ILE A CA 1
ATOM 2319 C C . ILE A 1 319 ? 72.711 51.048 -52.026 1.00 88.53 319 ILE A C 1
ATOM 2320 O O . ILE A 1 319 ? 72.116 50.017 -51.701 1.00 83.27 319 ILE A O 1
ATOM 2325 N N . SER A 1 320 ? 72.111 52.232 -52.095 1.00 80.37 320 SER A N 1
ATOM 2326 C CA . SER A 1 320 ? 70.684 52.368 -51.858 1.00 77.93 320 SER A CA 1
ATOM 2327 C C . SER A 1 320 ? 69.891 51.948 -53.088 1.00 95.78 320 SER A C 1
ATOM 2328 O O . SER A 1 320 ? 68.822 51.346 -52.980 1.00 105.96 320 SER A O 1
ATOM 2331 N N . ARG A 1 321 ? 70.425 52.268 -54.262 1.00 103.80 321 ARG A N 1
ATOM 2332 C CA . ARG A 1 321 ? 69.764 51.950 -55.521 1.00 98.90 321 ARG A CA 1
ATOM 2333 C C . ARG A 1 321 ? 69.956 50.485 -55.904 1.00 90.17 321 ARG A C 1
ATOM 2334 O O . ARG A 1 321 ? 69.136 49.911 -56.623 1.00 78.66 321 ARG A O 1
ATOM 2342 N N . PHE A 1 322 ? 71.033 49.878 -55.414 1.00 95.90 322 PHE A N 1
ATOM 2343 C CA . PHE A 1 322 ? 71.542 48.658 -56.035 1.00 97.31 322 PHE A CA 1
ATOM 2344 C C . PHE A 1 322 ? 72.033 47.588 -55.071 1.00 82.45 322 PHE A C 1
ATOM 2345 O O . PHE A 1 322 ? 72.421 47.882 -53.943 1.00 90.66 322 PHE A O 1
ATOM 2353 N N . ALA A 1 323 ? 72.014 46.344 -55.544 1.00 72.18 323 ALA A N 1
ATOM 2354 C CA . ALA A 1 323 ? 72.589 45.224 -54.813 1.00 63.29 323 ALA A CA 1
ATOM 2355 C C . ALA A 1 323 ? 74.006 45.587 -54.447 1.00 75.01 323 ALA A C 1
ATOM 2356 O O . ALA A 1 323 ? 74.844 45.877 -55.323 1.00 53.80 323 ALA A O 1
ATOM 2358 N N . PRO A 1 324 ? 74.277 45.570 -53.139 1.00 84.59 324 PRO A N 1
ATOM 2359 C CA . PRO A 1 324 ? 75.552 46.019 -52.587 1.00 83.67 324 PRO A CA 1
ATOM 2360 C C . PRO A 1 324 ? 76.694 45.253 -53.238 1.00 80.18 324 PRO A C 1
ATOM 2361 O O . PRO A 1 324 ? 77.630 45.883 -53.735 1.00 77.58 324 PRO A O 1
ATOM 2365 N N . HIS A 1 325 ? 76.590 43.926 -53.265 1.00 76.77 325 HIS A N 1
ATOM 2366 C CA . HIS A 1 325 ? 77.662 43.092 -53.792 1.00 85.60 325 HIS A CA 1
ATOM 2367 C C . HIS A 1 325 ? 78.033 43.491 -55.214 1.00 84.33 325 HIS A C 1
ATOM 2368 O O . HIS A 1 325 ? 79.217 43.504 -55.576 1.00 81.99 325 HIS A O 1
ATOM 2375 N N . LYS A 1 326 ? 77.018 43.829 -56.007 1.00 72.23 326 LYS A N 1
ATOM 2376 C CA . LYS A 1 326 ? 77.234 44.297 -57.367 1.00 70.87 326 LYS A CA 1
ATOM 2377 C C . LYS A 1 326 ? 78.020 45.611 -57.376 1.00 73.62 326 LYS A C 1
ATOM 2378 O O . LYS A 1 326 ? 78.953 45.785 -58.173 1.00 62.07 326 LYS A O 1
ATOM 2384 N N . VAL A 1 327 ? 77.666 46.523 -56.470 1.00 75.18 327 VAL A N 1
ATOM 2385 C CA . VAL A 1 327 ? 78.439 47.752 -56.307 1.00 72.61 327 VAL A CA 1
ATOM 2386 C C . VAL A 1 327 ? 79.834 47.424 -55.785 1.00 66.42 327 VAL A C 1
ATOM 2387 O O . VAL A 1 327 ? 80.834 48.003 -56.219 1.00 58.65 327 VAL A O 1
ATOM 2391 N N . LEU A 1 328 ? 79.895 46.484 -54.848 1.00 58.52 328 LEU A N 1
ATOM 2392 C CA . LEU A 1 328 ? 81.173 46.089 -54.292 1.00 69.75 328 LEU A CA 1
ATOM 2393 C C . LEU A 1 328 ? 82.041 45.502 -55.404 1.00 73.00 328 LEU A C 1
ATOM 2394 O O . LEU A 1 328 ? 83.198 45.911 -55.590 1.00 58.69 328 LEU A O 1
ATOM 2399 N N . ALA A 1 329 ? 81.464 44.559 -56.147 1.00 72.00 329 ALA A N 1
ATOM 2400 C CA . ALA A 1 329 ? 82.143 43.931 -57.278 1.00 71.96 329 ALA A CA 1
ATOM 2401 C C . ALA A 1 329 ? 82.592 44.965 -58.314 1.00 69.50 329 ALA A C 1
ATOM 2402 O O . ALA A 1 329 ? 83.748 44.963 -58.757 1.00 66.73 329 ALA A O 1
ATOM 2404 N N . ALA A 1 330 ? 81.672 45.846 -58.695 1.00 52.10 330 ALA A N 1
ATOM 2405 C CA . ALA A 1 330 ? 81.988 46.917 -59.625 1.00 54.01 330 ALA A CA 1
ATOM 2406 C C . ALA A 1 330 ? 83.205 47.730 -59.156 1.00 69.01 330 ALA A C 1
ATOM 2407 O O . ALA A 1 330 ? 84.159 47.954 -59.921 1.00 51.75 330 ALA A O 1
ATOM 2409 N N . TYR A 1 331 ? 83.157 48.149 -57.890 1.00 73.84 331 TYR A N 1
ATOM 2410 C CA . TYR A 1 331 ? 84.166 49.019 -57.302 1.00 63.90 331 TYR A CA 1
ATOM 2411 C C . TYR A 1 331 ? 85.496 48.305 -57.162 1.00 65.88 331 TYR A C 1
ATOM 2412 O O . TYR A 1 331 ? 86.574 48.894 -57.361 1.00 58.71 331 TYR A O 1
ATOM 2421 N N . ALA A 1 332 ? 85.416 47.024 -56.825 1.00 62.11 332 ALA A N 1
ATOM 2422 C CA . ALA A 1 332 ? 86.617 46.224 -56.659 1.00 61.31 332 ALA A CA 1
ATOM 2423 C C . ALA A 1 332 ? 87.367 46.160 -57.993 1.00 70.40 332 ALA A C 1
ATOM 2424 O O . ALA A 1 332 ? 88.588 46.381 -58.050 1.00 59.11 332 ALA A O 1
ATOM 2426 N N . LEU A 1 333 ? 86.617 45.881 -59.060 1.00 62.10 333 LEU A N 1
ATOM 2427 C CA . LEU A 1 333 ? 87.167 45.802 -60.405 1.00 61.77 333 LEU A CA 1
ATOM 2428 C C . LEU A 1 333 ? 87.806 47.113 -60.859 1.00 63.65 333 LEU A C 1
ATOM 2429 O O . LEU A 1 333 ? 88.940 47.133 -61.370 1.00 54.94 333 LEU A O 1
ATOM 2434 N N . ILE A 1 334 ? 87.068 48.204 -60.685 1.00 59.28 334 ILE A N 1
ATOM 2435 C CA . ILE A 1 334 ? 87.562 49.520 -61.069 1.00 54.46 334 ILE A CA 1
ATOM 2436 C C . ILE A 1 334 ? 88.859 49.865 -60.345 1.00 59.67 334 ILE A C 1
ATOM 2437 O O . ILE A 1 334 ? 89.820 50.339 -60.965 1.00 53.02 334 ILE A O 1
ATOM 2442 N N . ALA A 1 335 ? 88.879 49.629 -59.034 1.00 67.58 335 ALA A N 1
ATOM 2443 C CA . ALA A 1 335 ? 90.065 49.897 -58.236 1.00 66.24 335 ALA A CA 1
ATOM 2444 C C . ALA A 1 335 ? 91.249 49.045 -58.715 1.00 66.33 335 ALA A C 1
ATOM 2445 O O . ALA A 1 335 ? 92.355 49.557 -58.919 1.00 62.18 335 ALA A O 1
ATOM 2447 N N . MET A 1 336 ? 91.007 47.751 -58.908 1.00 60.49 336 MET A N 1
ATOM 2448 C CA . MET A 1 336 ? 92.027 46.856 -59.438 1.00 54.76 336 MET A CA 1
ATOM 2449 C C . MET A 1 336 ? 92.536 47.366 -60.789 1.00 62.53 336 MET A C 1
ATOM 2450 O O . MET A 1 336 ? 93.750 47.360 -61.066 1.00 52.52 336 MET A O 1
ATOM 2455 N N . ALA A 1 337 ? 91.599 47.802 -61.626 1.00 53.35 337 ALA A N 1
ATOM 2456 C CA . ALA A 1 337 ? 91.949 48.463 -62.873 1.00 48.79 337 ALA A CA 1
ATOM 2457 C C . ALA A 1 337 ? 92.917 49.609 -62.588 1.00 55.87 337 ALA A C 1
ATOM 2458 O O . ALA A 1 337 ? 94.102 49.537 -62.929 1.00 58.53 337 ALA A O 1
ATOM 2460 N N . LEU A 1 338 ? 92.410 50.640 -61.925 1.00 57.31 338 LEU A N 1
ATOM 2461 C CA . LEU A 1 338 ? 93.224 51.779 -61.520 1.00 67.70 338 LEU A CA 1
ATOM 2462 C C . LEU A 1 338 ? 94.631 51.358 -61.096 1.00 65.58 338 LEU A C 1
ATOM 2463 O O . LEU A 1 338 ? 95.627 51.998 -61.453 1.00 47.45 338 LEU A O 1
ATOM 2468 N N . CYS A 1 339 ? 94.721 50.259 -60.356 1.00 72.61 339 CYS A N 1
ATOM 2469 C CA . CYS A 1 339 ? 96.019 49.799 -59.876 1.00 82.03 339 CYS A CA 1
ATOM 2470 C C . CYS A 1 339 ? 96.901 49.212 -60.972 1.00 73.85 339 CYS A C 1
ATOM 2471 O O . CYS A 1 339 ? 98.106 49.481 -61.019 1.00 65.03 339 CYS A O 1
ATOM 2474 N N . LEU A 1 340 ? 96.309 48.402 -61.842 1.00 59.47 340 LEU A N 1
ATOM 2475 C CA . LEU A 1 340 ? 97.045 47.919 -62.996 1.00 62.97 340 LEU A CA 1
ATOM 2476 C C . LEU A 1 340 ? 97.516 49.115 -63.820 1.00 61.95 340 LEU A C 1
ATOM 2477 O O . LEU A 1 340 ? 98.661 49.163 -64.284 1.00 55.58 340 LEU A O 1
ATOM 2482 N N . ILE A 1 341 ? 96.627 50.087 -63.999 1.00 49.32 341 ILE A N 1
ATOM 2483 C CA . ILE A 1 341 ? 96.992 51.293 -64.716 1.00 52.40 341 ILE A CA 1
ATOM 2484 C C . ILE A 1 341 ? 98.166 51.964 -64.021 1.00 58.80 341 ILE A C 1
ATOM 2485 O O . ILE A 1 341 ? 99.135 52.375 -64.659 1.00 47.76 341 ILE A O 1
ATOM 2490 N N . SER A 1 342 ? 98.073 52.047 -62.698 1.00 83.01 342 SER A N 1
ATOM 2491 C CA . SER A 1 342 ? 99.118 52.640 -61.874 1.00 80.25 342 SER A CA 1
ATOM 2492 C C . SER A 1 342 ? 100.447 51.893 -62.016 1.00 70.11 342 SER A C 1
ATOM 2493 O O . SER A 1 342 ? 101.507 52.502 -62.155 1.00 53.47 342 SER A O 1
ATOM 2496 N N . ALA A 1 343 ? 100.377 50.567 -61.990 1.00 72.30 343 ALA A N 1
ATOM 2497 C CA . ALA A 1 343 ? 101.568 49.735 -62.073 1.00 60.58 343 ALA A CA 1
ATOM 2498 C C . ALA A 1 343 ? 102.257 49.865 -63.423 1.00 69.01 343 ALA A C 1
ATOM 2499 O O . ALA A 1 343 ? 103.482 49.939 -63.491 1.00 77.56 343 ALA A O 1
ATOM 2501 N N . PHE A 1 344 ? 101.469 49.891 -64.497 1.00 72.30 344 PHE A N 1
ATOM 2502 C CA . PHE A 1 344 ? 102.029 49.827 -65.851 1.00 61.43 344 PHE A CA 1
ATOM 2503 C C . PHE A 1 344 ? 102.288 51.194 -66.459 1.00 66.84 344 PHE A C 1
ATOM 2504 O O . PHE A 1 344 ? 103.208 51.363 -67.260 1.00 69.69 344 PHE A O 1
ATOM 2512 N N . ALA A 1 345 ? 101.469 52.168 -66.085 1.00 62.30 345 ALA A N 1
ATOM 2513 C CA . ALA A 1 345 ? 101.766 53.551 -66.402 1.00 74.47 345 ALA A CA 1
ATOM 2514 C C . ALA A 1 345 ? 102.866 54.039 -65.460 1.00 82.59 345 ALA A C 1
ATOM 2515 O O . ALA A 1 345 ? 103.382 53.279 -64.644 1.00 94.05 345 ALA A O 1
ATOM 2517 N N . GLY A 1 346 ? 103.226 55.308 -65.571 1.00 74.29 346 GLY A N 1
ATOM 2518 C CA . GLY A 1 346 ? 104.165 55.906 -64.645 1.00 65.93 346 GLY A CA 1
ATOM 2519 C C . GLY A 1 346 ? 103.786 57.359 -64.517 1.00 73.22 346 GLY A C 1
ATOM 2520 O O . GLY A 1 346 ? 102.603 57.659 -64.325 1.00 84.34 346 GLY A O 1
ATOM 2521 N N . GLY A 1 347 ? 104.773 58.251 -64.629 1.00 60.92 347 GLY A N 1
ATOM 2522 C CA . GLY A 1 347 ? 104.525 59.683 -64.689 1.00 52.23 347 GLY A CA 1
ATOM 2523 C C . GLY A 1 347 ? 103.231 60.064 -63.991 1.00 68.47 347 GLY A C 1
ATOM 2524 O O . GLY A 1 347 ? 102.815 59.437 -63.006 1.00 71.97 347 GLY A O 1
ATOM 2525 N N . HIS A 1 348 ? 102.569 61.089 -64.502 1.00 61.22 348 HIS A N 1
ATOM 2526 C CA . HIS A 1 348 ? 101.356 61.547 -63.849 1.00 63.01 348 HIS A CA 1
ATOM 2527 C C . HIS A 1 348 ? 100.195 60.604 -64.070 1.00 63.89 348 HIS A C 1
ATOM 2528 O O . HIS A 1 348 ? 99.249 60.583 -63.291 1.00 67.54 348 HIS A O 1
ATOM 2535 N N . VAL A 1 349 ? 100.261 59.830 -65.143 1.00 80.38 349 VAL A N 1
ATOM 2536 C CA . VAL A 1 349 ? 99.137 58.986 -65.525 1.00 80.56 349 VAL A CA 1
ATOM 2537 C C . VAL A 1 349 ? 98.916 57.910 -64.459 1.00 71.11 349 VAL A C 1
ATOM 2538 O O . VAL A 1 349 ? 97.792 57.722 -63.959 1.00 59.49 349 VAL A O 1
ATOM 2542 N N . GLY A 1 350 ? 100.004 57.253 -64.064 1.00 60.44 350 GLY A N 1
ATOM 2543 C CA . GLY A 1 350 ? 99.939 56.258 -63.009 1.00 59.31 350 GLY A CA 1
ATOM 2544 C C . GLY A 1 350 ? 99.608 56.872 -61.659 1.00 65.67 350 GLY A C 1
ATOM 2545 O O . GLY A 1 350 ? 98.905 56.267 -60.846 1.00 62.63 350 GLY A O 1
ATOM 2546 N N . LEU A 1 351 ? 100.109 58.083 -61.419 1.00 68.26 351 LEU A N 1
ATOM 2547 C CA . LEU A 1 351 ? 99.876 58.764 -60.146 1.00 62.20 351 LEU A CA 1
ATOM 2548 C C . LEU A 1 351 ? 98.397 59.015 -59.918 1.00 68.37 351 LEU A C 1
ATOM 2549 O O . LEU A 1 351 ? 97.810 58.448 -58.992 1.00 78.78 351 LEU A O 1
ATOM 2554 N N . ILE A 1 352 ? 97.807 59.854 -60.769 1.00 62.59 352 ILE A N 1
ATOM 2555 C CA . ILE A 1 352 ? 96.365 60.093 -60.756 1.00 68.47 352 ILE A CA 1
ATOM 2556 C C . ILE A 1 352 ? 95.536 58.799 -60.643 1.00 67.33 352 ILE A C 1
ATOM 2557 O O . ILE A 1 352 ? 94.586 58.737 -59.859 1.00 66.61 352 ILE A O 1
ATOM 2562 N N . ALA A 1 353 ? 95.884 57.778 -61.426 1.00 55.35 353 ALA A N 1
ATOM 2563 C CA . ALA A 1 353 ? 95.196 56.490 -61.327 1.00 61.42 353 ALA A CA 1
ATOM 2564 C C . ALA A 1 353 ? 95.243 55.953 -59.896 1.00 65.12 353 ALA A C 1
ATOM 2565 O O . ALA A 1 353 ? 94.218 55.597 -59.320 1.00 72.72 353 ALA A O 1
ATOM 2567 N N . LEU A 1 354 ? 96.436 55.914 -59.316 1.00 58.34 354 LEU A N 1
ATOM 2568 C CA . LEU A 1 354 ? 96.585 55.527 -57.924 1.00 62.52 354 LEU A CA 1
ATOM 2569 C C . LEU A 1 354 ? 95.762 56.423 -57.000 1.00 66.20 354 LEU A C 1
ATOM 2570 O O . LEU A 1 354 ? 94.986 55.921 -56.174 1.00 74.24 354 LEU A O 1
ATOM 2575 N N . THR A 1 355 ? 95.923 57.743 -57.122 1.00 47.78 355 THR A N 1
ATOM 2576 C CA . THR A 1 355 ? 95.281 58.627 -56.147 1.00 60.17 355 THR A CA 1
ATOM 2577 C C . THR A 1 355 ? 93.763 58.617 -56.287 1.00 61.45 355 THR A C 1
ATOM 2578 O O . THR A 1 355 ? 93.035 58.874 -55.328 1.00 55.70 355 THR A O 1
ATOM 2582 N N . LEU A 1 356 ? 93.309 58.313 -57.496 1.00 69.14 356 LEU A N 1
ATOM 2583 C CA . LEU A 1 356 ? 91.895 58.193 -57.821 1.00 74.11 356 LEU A CA 1
ATOM 2584 C C . LEU A 1 356 ? 91.329 56.840 -57.390 1.00 71.19 356 LEU A C 1
ATOM 2585 O O . LEU A 1 356 ? 90.120 56.639 -57.357 1.00 76.49 356 LEU A O 1
ATOM 2590 N N . CYS A 1 357 ? 92.216 55.903 -57.086 1.00 66.20 357 CYS A N 1
ATOM 2591 C CA . CYS A 1 357 ? 91.800 54.566 -56.714 1.00 63.00 357 CYS A CA 1
ATOM 2592 C C . CYS A 1 357 ? 90.969 54.574 -55.442 1.00 72.09 357 CYS A C 1
ATOM 2593 O O . CYS A 1 357 ? 90.036 53.781 -55.278 1.00 61.31 357 CYS A O 1
ATOM 2596 N N . SER A 1 358 ? 91.323 55.470 -54.528 1.00 89.48 358 SER A N 1
ATOM 2597 C CA . SER A 1 358 ? 90.669 55.527 -53.226 1.00 82.84 358 SER A CA 1
ATOM 2598 C C . SER A 1 358 ? 89.187 55.837 -53.374 1.00 72.66 358 SER A C 1
ATOM 2599 O O . SER A 1 358 ? 88.366 55.403 -52.564 1.00 69.45 358 SER A O 1
ATOM 2602 N N . ALA A 1 359 ? 88.846 56.583 -54.418 1.00 69.89 359 ALA A N 1
ATOM 2603 C CA . ALA A 1 359 ? 87.445 56.856 -54.714 1.00 76.85 359 ALA A CA 1
ATOM 2604 C C . ALA A 1 359 ? 86.638 55.557 -54.839 1.00 81.43 359 ALA A C 1
ATOM 2605 O O . ALA A 1 359 ? 85.410 55.560 -54.719 1.00 80.93 359 ALA A O 1
ATOM 2607 N N . PHE A 1 360 ? 87.335 54.448 -55.071 1.00 78.79 360 PHE A N 1
ATOM 2608 C CA . PHE A 1 360 ? 86.672 53.165 -55.288 1.00 78.69 360 PHE A CA 1
ATOM 2609 C C . PHE A 1 360 ? 86.928 52.157 -54.175 1.00 82.83 360 PHE A C 1
ATOM 2610 O O . PHE A 1 360 ? 86.185 51.176 -54.036 1.00 77.87 360 PHE A O 1
ATOM 2618 N N . MET A 1 361 ? 87.970 52.410 -53.384 1.00 72.10 361 MET A N 1
ATOM 2619 C CA . MET A 1 361 ? 88.168 51.680 -52.139 1.00 59.68 361 MET A CA 1
ATOM 2620 C C . MET A 1 361 ? 86.993 51.994 -51.227 1.00 61.04 361 MET A C 1
ATOM 2621 O O . MET A 1 361 ? 86.443 51.110 -50.570 1.00 74.49 361 MET A O 1
ATOM 2626 N N . SER A 1 362 ? 86.623 53.271 -51.207 1.00 59.58 362 SER A N 1
ATOM 2627 C CA . SER A 1 362 ? 85.573 53.801 -50.343 1.00 70.54 362 SER A CA 1
ATOM 2628 C C . SER A 1 362 ? 84.627 52.738 -49.785 1.00 76.14 362 SER A C 1
ATOM 2629 O O . SER A 1 362 ? 84.890 52.119 -48.741 1.00 84.04 362 SER A O 1
ATOM 2632 N N . ILE A 1 363 ? 83.533 52.539 -50.513 1.00 63.86 363 ILE A N 1
ATOM 2633 C CA . ILE A 1 363 ? 82.462 51.602 -50.175 1.00 61.78 363 ILE A CA 1
ATOM 2634 C C . ILE A 1 363 ? 82.902 50.199 -49.724 1.00 62.18 363 ILE A C 1
ATOM 2635 O O . ILE A 1 363 ? 82.111 49.452 -49.136 1.00 49.54 363 ILE A O 1
ATOM 2640 N N . GLN A 1 364 ? 84.161 49.851 -49.977 1.00 63.96 364 GLN A N 1
ATOM 2641 C CA . GLN A 1 364 ? 84.599 48.462 -49.854 1.00 73.00 364 GLN A CA 1
ATOM 2642 C C . GLN A 1 364 ? 84.581 47.877 -48.441 1.00 78.94 364 GLN A C 1
ATOM 2643 O O . GLN A 1 364 ? 84.014 46.799 -48.220 1.00 70.38 364 GLN A O 1
ATOM 2649 N N . TYR A 1 365 ? 85.190 48.580 -47.492 1.00 80.04 365 TYR A N 1
ATOM 2650 C CA . TYR A 1 365 ? 85.265 48.087 -46.114 1.00 72.98 365 TYR A CA 1
ATOM 2651 C C . TYR A 1 365 ? 83.887 47.882 -45.464 1.00 72.68 365 TYR A C 1
ATOM 2652 O O . TYR A 1 365 ? 83.587 46.801 -44.949 1.00 69.66 365 TYR A O 1
ATOM 2661 N N . PRO A 1 366 ? 83.041 48.927 -45.486 1.00 66.77 366 PRO A N 1
ATOM 2662 C CA . PRO A 1 366 ? 81.690 48.778 -44.940 1.00 59.31 366 PRO A CA 1
ATOM 2663 C C . PRO A 1 366 ? 80.922 47.664 -45.649 1.00 72.52 366 PRO A C 1
ATOM 2664 O O . PRO A 1 366 ? 80.294 46.831 -44.996 1.00 69.90 366 PRO A O 1
ATOM 2668 N N . THR A 1 367 ? 80.962 47.662 -46.979 1.00 86.29 367 THR A N 1
ATOM 2669 C CA . THR A 1 367 ? 80.190 46.697 -47.752 1.00 84.36 367 THR A CA 1
ATOM 2670 C C . THR A 1 367 ? 80.685 45.280 -47.507 1.00 73.67 367 THR A C 1
ATOM 2671 O O . THR A 1 367 ? 79.886 44.349 -47.411 1.00 69.64 367 THR A O 1
ATOM 2675 N N . ILE A 1 368 ? 82.002 45.117 -47.403 1.00 63.86 368 ILE A N 1
ATOM 2676 C CA . ILE A 1 368 ? 82.562 43.800 -47.137 1.00 65.51 368 ILE A CA 1
ATOM 2677 C C . ILE A 1 368 ? 82.081 43.323 -45.783 1.00 70.84 368 ILE A C 1
ATOM 2678 O O . ILE A 1 368 ? 81.594 42.204 -45.633 1.00 68.37 368 ILE A O 1
ATOM 2683 N N . PHE A 1 369 ? 82.214 44.201 -44.800 1.00 75.75 369 PHE A N 1
ATOM 2684 C CA . PHE A 1 369 ? 81.805 43.902 -43.442 1.00 80.88 369 PHE A CA 1
ATOM 2685 C C . PHE A 1 369 ? 80.330 43.466 -43.369 1.00 78.53 369 PHE A C 1
ATOM 2686 O O . PHE A 1 369 ? 80.006 42.440 -42.769 1.00 81.77 369 PHE A O 1
ATOM 2694 N N . SER A 1 370 ? 79.440 44.239 -43.983 1.00 65.64 370 SER A N 1
ATOM 2695 C CA . SER A 1 370 ? 78.016 43.933 -43.916 1.00 70.92 370 SER A CA 1
ATOM 2696 C C . SER A 1 370 ? 77.657 42.653 -44.667 1.00 76.89 370 SER A C 1
ATOM 2697 O O . SER A 1 370 ? 76.913 41.814 -44.157 1.00 82.20 370 SER A O 1
ATOM 2700 N N . LEU A 1 371 ? 78.174 42.500 -45.882 1.00 71.49 371 LEU A N 1
ATOM 2701 C CA . LEU A 1 371 ? 77.930 41.276 -46.627 1.00 78.64 371 LEU A CA 1
ATOM 2702 C C . LEU A 1 371 ? 78.447 40.122 -45.793 1.00 85.66 371 LEU A C 1
ATOM 2703 O O . LEU A 1 371 ? 77.823 39.067 -45.717 1.00 92.36 371 LEU A O 1
ATOM 2708 N N . GLY A 1 372 ? 79.591 40.345 -45.154 1.00 79.94 372 GLY A N 1
ATOM 2709 C CA . GLY A 1 372 ? 80.235 39.323 -44.350 1.00 76.18 372 GLY A CA 1
ATOM 2710 C C . GLY A 1 372 ? 79.371 38.789 -43.226 1.00 80.05 372 GLY A C 1
ATOM 2711 O O . GLY A 1 372 ? 79.244 37.578 -43.051 1.00 81.88 372 GLY A O 1
ATOM 2712 N N . ILE A 1 373 ? 78.776 39.683 -42.448 1.00 84.37 373 ILE A N 1
ATOM 2713 C CA . ILE A 1 373 ? 77.950 39.238 -41.337 1.00 92.14 373 ILE A CA 1
ATOM 2714 C C . ILE A 1 373 ? 76.551 38.919 -41.832 1.00 97.77 373 ILE A C 1
ATOM 2715 O O . ILE A 1 373 ? 76.123 37.765 -41.811 1.00 94.19 373 ILE A O 1
ATOM 2720 N N . LYS A 1 374 ? 75.864 39.946 -42.320 1.00 115.02 374 LYS A N 1
ATOM 2721 C CA . LYS A 1 374 ? 74.495 39.808 -42.802 1.00 125.66 374 LYS A CA 1
ATOM 2722 C C . LYS A 1 374 ? 74.342 38.511 -43.590 1.00 109.08 374 LYS A C 1
ATOM 2723 O O . LYS A 1 374 ? 74.750 38.438 -44.748 1.00 110.63 374 LYS A O 1
ATOM 2729 N N . ASN A 1 375 ? 73.759 37.490 -42.963 1.0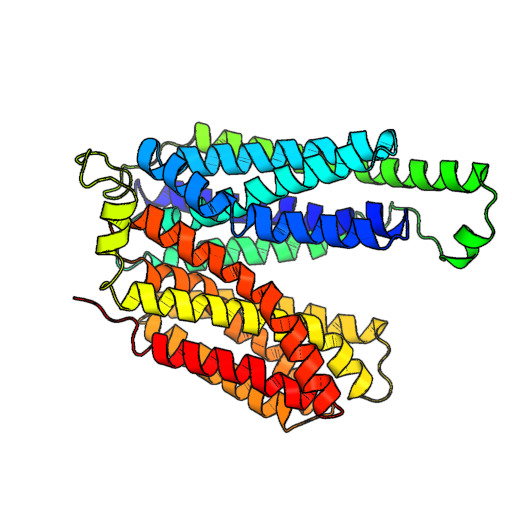0 93.55 375 ASN A N 1
ATOM 2730 C CA . ASN A 1 375 ? 73.241 37.594 -41.598 1.00 106.47 375 ASN A CA 1
ATOM 2731 C C . ASN A 1 375 ? 73.617 36.402 -40.710 1.00 111.24 375 ASN A C 1
ATOM 2732 O O . ASN A 1 375 ? 73.426 35.240 -41.080 1.00 98.96 375 ASN A O 1
ATOM 2737 N N . LEU A 1 376 ? 74.140 36.707 -39.526 1.00 112.52 376 LEU A N 1
ATOM 2738 C CA . LEU A 1 376 ? 74.705 35.690 -38.649 1.00 102.38 376 LEU A CA 1
ATOM 2739 C C . LEU A 1 376 ? 73.930 35.497 -37.346 1.00 107.95 376 LEU A C 1
ATOM 2740 O O . LEU A 1 376 ? 74.181 34.539 -36.612 1.00 109.56 376 LEU A O 1
ATOM 2745 N N . GLY A 1 377 ? 73.010 36.413 -37.050 1.00 104.21 377 GLY A N 1
ATOM 2746 C CA . GLY A 1 377 ? 72.279 36.377 -35.794 1.00 100.54 377 GLY A CA 1
ATOM 2747 C C . GLY A 1 377 ? 73.194 36.313 -34.581 1.00 104.58 377 GLY A C 1
ATOM 2748 O O . GLY A 1 377 ? 74.028 37.204 -34.369 1.00 100.86 377 GLY A O 1
ATOM 2749 N N . GLN A 1 378 ? 73.040 35.255 -33.785 1.00 106.95 378 GLN A N 1
ATOM 2750 C CA . GLN A 1 378 ? 73.82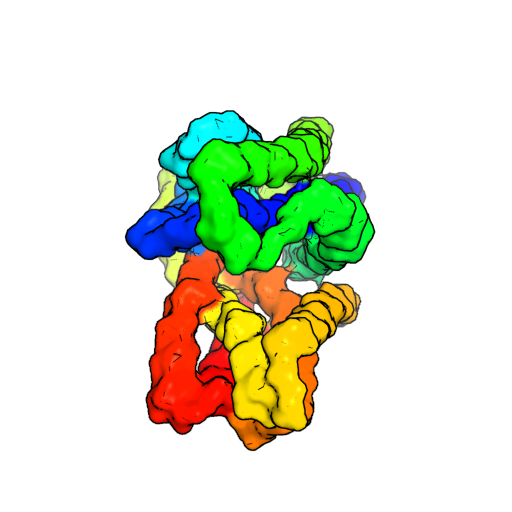6 35.075 -32.564 1.00 111.65 378 GLN A CA 1
ATOM 2751 C C . GLN A 1 378 ? 75.316 35.260 -32.834 1.00 115.20 378 GLN A C 1
ATOM 2752 O O . GLN A 1 378 ? 76.036 35.921 -32.068 1.00 109.32 378 GLN A O 1
ATOM 2758 N N . ASP A 1 379 ? 75.756 34.682 -33.948 1.00 113.65 379 ASP A N 1
ATOM 2759 C CA . ASP A 1 379 ? 77.159 34.683 -34.330 1.00 106.32 379 ASP A CA 1
ATOM 2760 C C . ASP A 1 379 ? 77.600 35.994 -34.974 1.00 87.33 379 ASP A C 1
ATOM 2761 O O . ASP A 1 379 ? 78.756 36.121 -35.380 1.00 89.24 379 ASP A O 1
ATOM 2766 N N . THR A 1 380 ? 76.686 36.960 -35.081 1.00 67.60 380 THR A N 1
ATOM 2767 C CA . THR A 1 380 ? 77.048 38.273 -35.612 1.00 68.68 380 THR A CA 1
ATOM 2768 C C . THR A 1 380 ? 78.225 38.842 -34.839 1.00 79.27 380 THR A C 1
ATOM 2769 O O . THR A 1 380 ? 79.213 39.277 -35.429 1.00 76.02 380 THR A O 1
ATOM 2773 N N . 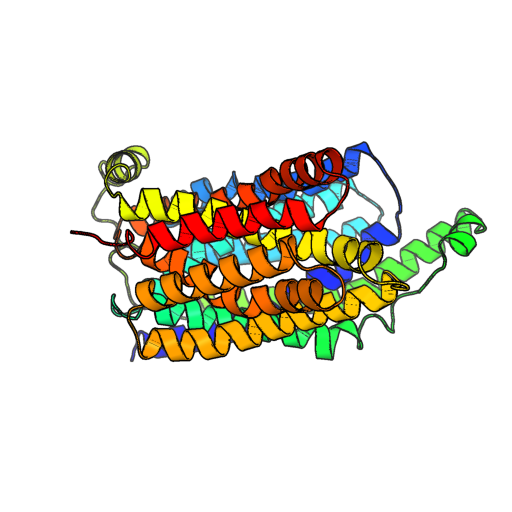LYS A 1 381 ? 78.104 38.821 -33.511 1.00 97.85 381 LYS A N 1
ATOM 2774 C CA . LYS A 1 381 ? 79.105 39.382 -32.606 1.00 99.44 381 LYS A CA 1
ATOM 2775 C C . LYS A 1 381 ? 80.482 38.752 -32.802 1.00 99.05 381 LYS A C 1
ATOM 2776 O O . LYS A 1 381 ? 81.484 39.447 -33.020 1.00 71.70 381 LYS A O 1
ATOM 2782 N N . TYR A 1 382 ? 80.524 37.428 -32.710 1.00 107.74 382 TYR A N 1
ATOM 2783 C CA . TYR A 1 382 ? 81.783 36.706 -32.793 1.00 106.16 382 TYR A CA 1
ATOM 2784 C C . TYR A 1 382 ? 82.379 36.738 -34.198 1.00 102.07 382 TYR A C 1
ATOM 2785 O O . TYR A 1 382 ? 83.602 36.777 -34.360 1.00 91.57 382 TYR A O 1
ATOM 2794 N N . GLY A 1 383 ? 81.513 36.748 -35.207 1.00 106.78 383 GLY A N 1
ATOM 2795 C CA . GLY A 1 383 ? 81.951 36.899 -36.584 1.00 99.27 383 GLY A CA 1
ATOM 2796 C C . GLY A 1 383 ? 82.665 38.225 -36.787 1.00 88.08 383 GLY A C 1
ATOM 2797 O O . GLY A 1 383 ? 83.697 38.302 -37.458 1.00 81.55 383 GLY A O 1
ATOM 2798 N N . SER A 1 384 ? 82.123 39.276 -36.186 1.00 80.64 384 SER A N 1
ATOM 2799 C CA . SER A 1 384 ? 82.721 40.598 -36.302 1.00 75.70 384 SER A CA 1
ATOM 2800 C C . SER A 1 384 ? 84.117 40.659 -35.688 1.00 78.72 384 SER A C 1
ATOM 2801 O O . SER A 1 384 ? 84.996 41.343 -36.208 1.00 71.97 384 SER A O 1
ATOM 2804 N N . SER A 1 385 ? 84.308 39.959 -34.572 1.00 86.63 385 SER A N 1
ATOM 2805 C CA . SER A 1 385 ? 85.584 39.995 -33.873 1.00 76.86 385 SER A CA 1
ATOM 2806 C C . SER A 1 385 ? 86.693 39.614 -34.828 1.00 74.25 385 SER A C 1
ATOM 2807 O O . SER A 1 385 ? 87.797 40.158 -34.755 1.00 68.22 385 SER A O 1
ATOM 2810 N N . PHE A 1 386 ? 86.386 38.686 -35.734 1.00 77.65 386 PHE A N 1
ATOM 2811 C CA . PHE A 1 386 ? 87.376 38.169 -36.680 1.00 73.95 386 PHE A CA 1
ATOM 2812 C C . PHE A 1 386 ? 87.611 39.091 -37.854 1.00 68.46 386 PHE A C 1
ATOM 2813 O O . PHE A 1 386 ? 88.758 39.341 -38.234 1.00 64.23 386 PHE A O 1
ATOM 2821 N N . ILE A 1 387 ? 86.523 39.592 -38.428 1.00 76.69 387 ILE A N 1
ATOM 2822 C CA . ILE A 1 387 ? 86.624 40.551 -39.521 1.00 90.83 387 ILE A CA 1
ATOM 2823 C C . ILE A 1 387 ? 87.547 41.708 -39.123 1.00 90.74 387 ILE A C 1
ATOM 2824 O O . ILE A 1 387 ? 88.355 42.188 -39.924 1.00 85.60 387 ILE A O 1
ATOM 2829 N N . VAL A 1 388 ? 87.433 42.129 -37.869 1.00 88.35 388 VAL A N 1
ATOM 2830 C CA . VAL A 1 388 ? 88.253 43.211 -37.339 1.00 89.46 388 VAL A CA 1
ATOM 2831 C C . VAL A 1 388 ? 89.740 42.837 -37.289 1.00 82.77 388 VAL A C 1
ATOM 2832 O O . VAL A 1 388 ? 90.616 43.654 -37.590 1.00 75.92 388 VAL A O 1
ATOM 2836 N N . MET A 1 389 ? 90.025 41.597 -36.921 1.00 74.60 389 MET A N 1
ATOM 2837 C CA . MET A 1 389 ? 91.403 41.191 -36.725 1.00 75.15 389 MET A CA 1
ATOM 2838 C C . MET A 1 389 ? 92.182 41.262 -38.024 1.00 81.15 389 MET A C 1
ATOM 2839 O O . MET A 1 389 ? 93.386 41.530 -38.022 1.00 79.79 389 MET A O 1
ATOM 2844 N N . THR A 1 390 ? 91.474 41.055 -39.132 1.00 88.15 390 THR A N 1
ATOM 2845 C CA . THR A 1 390 ? 92.084 41.046 -40.462 1.00 80.35 390 THR A CA 1
ATOM 2846 C C . THR A 1 390 ? 92.745 42.376 -40.785 1.00 76.71 390 THR A C 1
ATOM 2847 O O . THR A 1 390 ? 93.413 42.510 -41.808 1.00 76.71 390 THR A O 1
ATOM 2851 N N . ILE A 1 391 ? 92.529 43.363 -39.922 1.00 75.14 391 ILE A N 1
ATOM 2852 C CA . ILE A 1 391 ? 93.199 44.652 -40.036 1.00 69.10 391 ILE A CA 1
ATOM 2853 C C . ILE A 1 391 ? 94.698 44.437 -39.863 1.00 74.20 391 ILE A C 1
ATOM 2854 O O . ILE A 1 391 ? 95.515 45.292 -40.214 1.00 74.28 391 ILE A O 1
ATOM 2859 N N . ILE A 1 392 ? 95.052 43.275 -39.325 1.00 80.96 392 ILE A N 1
ATOM 2860 C CA . ILE A 1 392 ? 96.448 42.885 -39.201 1.00 87.37 392 ILE A CA 1
ATOM 2861 C C . ILE A 1 392 ? 97.104 42.834 -40.583 1.00 93.79 392 ILE A C 1
ATOM 2862 O O . ILE A 1 392 ? 98.329 42.958 -40.713 1.00 87.72 392 ILE A O 1
ATOM 2867 N N . GLY A 1 393 ? 96.264 42.679 -41.610 1.00 93.31 393 GLY A N 1
ATOM 2868 C CA . GLY A 1 393 ? 96.693 42.658 -43.001 1.00 69.06 393 GLY A CA 1
ATOM 2869 C C . GLY A 1 393 ? 97.317 43.974 -43.412 1.00 71.01 393 GLY A C 1
ATOM 2870 O O . GLY A 1 393 ? 98.252 44.012 -44.208 1.00 71.72 393 GLY A O 1
ATOM 2871 N N . GLY A 1 394 ? 96.804 45.065 -42.859 1.00 80.28 394 GLY A N 1
ATOM 2872 C CA . GLY A 1 394 ? 97.400 46.366 -43.094 1.00 80.30 394 GLY A CA 1
ATOM 2873 C C . GLY A 1 394 ? 98.873 46.336 -42.734 1.00 82.76 394 GLY A C 1
ATOM 2874 O O . GLY A 1 394 ? 99.694 47.022 -43.349 1.00 86.03 394 GLY A O 1
ATOM 2875 N N . GLY A 1 395 ? 99.209 45.526 -41.734 1.00 78.13 395 GLY A N 1
ATOM 2876 C CA . GLY A 1 395 ? 100.576 45.422 -41.268 1.00 70.55 395 GLY A CA 1
ATOM 2877 C C . GLY A 1 395 ? 101.420 44.471 -42.086 1.00 71.43 395 GLY A C 1
ATOM 2878 O O . GLY A 1 395 ? 102.583 44.762 -42.389 1.00 70.16 395 GLY A O 1
ATOM 2879 N N . ILE A 1 396 ? 100.827 43.334 -42.444 1.00 75.65 396 ILE A N 1
ATOM 2880 C CA . ILE A 1 396 ? 101.520 42.277 -43.184 1.00 88.07 396 ILE A CA 1
ATOM 2881 C C . ILE A 1 396 ? 101.902 42.645 -44.633 1.00 86.44 396 ILE A C 1
ATOM 2882 O O . ILE A 1 396 ? 102.824 42.065 -45.211 1.00 78.01 396 ILE A O 1
ATOM 2887 N N . VAL A 1 397 ? 101.200 43.616 -45.207 1.00 85.34 397 VAL A N 1
ATOM 2888 C CA . VAL A 1 397 ? 101.423 44.002 -46.597 1.00 87.36 397 VAL A CA 1
ATOM 2889 C C . VAL A 1 397 ? 102.738 44.761 -46.826 1.00 90.61 397 VAL A C 1
ATOM 2890 O O . VAL A 1 397 ? 103.425 44.539 -47.825 1.00 80.30 397 VAL A O 1
ATOM 2894 N N . THR A 1 398 ? 103.083 45.635 -45.885 1.00 96.09 398 THR A N 1
ATOM 2895 C CA . THR A 1 398 ? 104.217 46.547 -46.030 1.00 100.96 398 THR A CA 1
ATOM 2896 C C . THR A 1 398 ? 105.548 45.854 -46.329 1.00 99.79 398 THR A C 1
ATOM 2897 O O . THR A 1 398 ? 106.321 46.315 -47.178 1.00 86.94 398 THR A O 1
ATOM 2901 N N . PRO A 1 399 ? 105.839 44.760 -45.609 1.00 98.89 399 PRO A N 1
ATOM 2902 C CA . PRO A 1 399 ? 107.076 44.049 -45.935 1.00 92.44 399 PRO A CA 1
ATOM 2903 C C . PRO A 1 399 ? 107.045 43.612 -47.399 1.00 84.09 399 PRO A C 1
ATOM 2904 O O . PRO A 1 399 ? 108.043 43.754 -48.111 1.00 74.87 399 PRO A O 1
ATOM 2908 N N . VAL A 1 400 ? 105.889 43.103 -47.823 1.00 74.80 400 VAL A N 1
ATOM 2909 C CA . VAL A 1 400 ? 105.677 42.591 -49.171 1.00 69.14 400 VAL A CA 1
ATOM 2910 C C . VAL A 1 400 ? 105.798 43.715 -50.198 1.00 75.59 400 VAL A C 1
ATOM 2911 O O . VAL A 1 400 ? 106.379 43.537 -51.273 1.00 68.84 400 VAL A O 1
ATOM 2915 N N . MET A 1 401 ? 105.250 44.876 -49.853 1.00 77.60 401 MET A N 1
ATOM 2916 C CA . MET A 1 401 ? 105.365 46.056 -50.694 1.00 76.23 401 MET A CA 1
ATOM 2917 C C . MET A 1 401 ? 106.829 46.463 -50.818 1.00 77.74 401 MET A C 1
ATOM 2918 O O . MET A 1 401 ? 107.339 46.675 -51.919 1.00 70.92 401 MET A O 1
ATOM 2923 N N . GLY A 1 402 ? 107.508 46.543 -49.679 1.00 87.99 402 GLY A N 1
ATOM 2924 C CA . GLY A 1 402 ? 108.932 46.812 -49.667 1.00 87.35 402 GLY A CA 1
ATOM 2925 C C . GLY A 1 402 ? 109.707 45.732 -50.395 1.00 75.87 402 GLY A C 1
ATOM 2926 O O . GLY A 1 402 ? 110.568 46.028 -51.213 1.00 66.40 402 GLY A O 1
ATOM 2927 N N . PHE A 1 403 ? 109.395 44.473 -50.108 1.00 77.44 403 PHE A N 1
ATOM 2928 C CA . PHE A 1 403 ? 110.082 43.359 -50.753 1.00 82.42 403 PHE A CA 1
ATOM 2929 C C . PHE A 1 403 ? 109.946 43.420 -52.270 1.00 80.71 403 PHE A C 1
ATOM 2930 O O . PHE A 1 403 ? 110.948 43.496 -52.985 1.00 91.40 403 PHE A O 1
ATOM 2938 N N . VAL A 1 404 ? 108.709 43.375 -52.755 1.00 73.56 404 VAL A N 1
ATOM 2939 C CA . VAL A 1 404 ? 108.439 43.399 -54.188 1.00 80.35 404 VAL A CA 1
ATOM 2940 C C . VAL A 1 404 ? 108.997 44.674 -54.825 1.00 81.40 404 VAL A C 1
ATOM 2941 O O . VAL A 1 404 ? 109.620 44.644 -55.890 1.00 58.12 404 VAL A O 1
ATOM 2945 N N . SER A 1 405 ? 108.779 45.796 -54.148 1.00 84.64 405 SER A N 1
ATOM 2946 C CA . SER A 1 405 ? 109.278 47.078 -54.612 1.00 69.71 405 SER A CA 1
ATOM 2947 C C . SER A 1 405 ? 110.771 47.041 -54.889 1.00 67.15 405 SER A C 1
ATOM 2948 O O . SER A 1 405 ? 111.213 47.385 -55.980 1.00 71.70 405 SER A O 1
ATOM 2951 N N . ASP A 1 406 ? 111.541 46.638 -53.885 1.00 89.51 406 ASP A N 1
ATOM 2952 C CA . ASP A 1 406 ? 112.998 46.643 -53.970 1.00 108.51 406 ASP A CA 1
ATOM 2953 C C . ASP A 1 406 ? 113.486 45.559 -54.917 1.00 104.74 406 ASP A C 1
ATOM 2954 O O . ASP A 1 406 ? 114.489 45.733 -55.615 1.00 109.99 406 ASP A O 1
ATOM 2959 N N . ALA A 1 407 ? 112.765 44.442 -54.939 1.00 92.03 407 ALA A N 1
ATOM 2960 C CA . ALA A 1 407 ? 113.112 43.318 -55.805 1.00 88.39 407 ALA A CA 1
ATOM 2961 C C . ALA A 1 407 ? 112.931 43.676 -57.278 1.00 94.36 407 ALA A C 1
ATOM 2962 O O . ALA A 1 407 ? 113.462 43.003 -58.160 1.00 93.93 407 ALA A O 1
ATOM 2964 N N . ALA A 1 408 ? 112.180 44.745 -57.526 1.00 95.52 408 ALA A N 1
ATOM 2965 C CA . ALA A 1 408 ? 111.784 45.138 -58.871 1.00 75.70 408 ALA A CA 1
ATOM 2966 C C . ALA A 1 408 ? 112.500 46.404 -59.349 1.00 90.37 408 ALA A C 1
ATOM 2967 O O . ALA A 1 408 ? 112.641 46.632 -60.554 1.00 105.90 408 ALA A O 1
ATOM 2969 N N . GLY A 1 409 ? 112.944 47.226 -58.404 1.00 87.33 409 GLY A N 1
ATOM 2970 C CA . GLY A 1 409 ? 113.670 48.440 -58.733 1.00 86.60 409 GLY A CA 1
ATOM 2971 C C . GLY A 1 409 ? 112.810 49.688 -58.797 1.00 83.72 409 GLY A C 1
ATOM 2972 O O . GLY A 1 409 ? 113.323 50.795 -59.010 1.00 74.57 409 GLY A O 1
ATOM 2973 N N . ASN A 1 410 ? 111.503 49.512 -58.603 1.00 86.56 410 ASN A N 1
ATOM 2974 C CA . ASN A 1 410 ? 110.554 50.623 -58.673 1.00 80.03 410 ASN A CA 1
ATOM 2975 C C . ASN A 1 410 ? 109.260 50.356 -57.907 1.00 76.86 410 ASN A C 1
ATOM 2976 O O . ASN A 1 410 ? 108.902 49.202 -57.645 1.00 70.65 410 ASN A O 1
ATOM 2981 N N . ILE A 1 411 ? 108.571 51.442 -57.560 1.00 72.68 411 ILE A N 1
ATOM 2982 C CA . ILE A 1 411 ? 107.362 51.391 -56.741 1.00 84.38 411 ILE A CA 1
ATOM 2983 C C . ILE A 1 411 ? 106.131 50.859 -57.482 1.00 85.68 411 ILE A C 1
ATOM 2984 O O . ILE A 1 411 ? 105.348 50.095 -56.907 1.00 80.76 411 ILE A O 1
ATOM 2989 N N . PRO A 1 412 ? 105.957 51.258 -58.758 1.00 82.35 412 PRO A N 1
ATOM 2990 C CA . PRO A 1 412 ? 104.749 50.924 -59.524 1.00 72.59 412 PRO A CA 1
ATOM 2991 C C . PRO A 1 412 ? 104.499 49.422 -59.667 1.00 70.80 412 PRO A C 1
ATOM 2992 O O . PRO A 1 412 ? 103.351 48.993 -59.529 1.00 75.37 412 PRO A O 1
ATOM 2996 N N . THR A 1 413 ? 105.535 48.631 -59.940 1.00 57.91 413 THR A N 1
ATOM 2997 C CA . THR A 1 413 ? 105.316 47.195 -60.097 1.00 64.85 413 THR A CA 1
ATOM 2998 C C . THR A 1 413 ? 104.755 46.583 -58.821 1.00 62.83 413 THR A C 1
ATOM 2999 O O . THR A 1 413 ? 104.040 45.587 -58.866 1.00 63.23 413 THR A O 1
ATOM 3003 N N . ALA A 1 414 ? 105.074 47.195 -57.687 1.00 72.54 414 ALA A N 1
ATOM 3004 C CA . ALA A 1 414 ? 104.508 46.785 -56.407 1.00 72.08 414 ALA A CA 1
ATOM 3005 C C . ALA A 1 414 ? 102.999 47.030 -56.382 1.00 72.72 414 ALA A C 1
ATOM 3006 O O . ALA A 1 414 ? 102.247 46.264 -55.778 1.00 69.46 414 ALA A O 1
ATOM 3008 N N . GLU A 1 415 ? 102.561 48.090 -57.057 1.00 67.60 415 GLU A N 1
ATOM 3009 C CA . GLU A 1 415 ? 101.144 48.436 -57.107 1.00 64.38 415 GLU A CA 1
ATOM 3010 C C . GLU A 1 415 ? 100.297 47.305 -57.677 1.00 68.72 415 GLU A C 1
ATOM 3011 O O . GLU A 1 415 ? 99.065 47.351 -57.616 1.00 62.99 415 GLU A O 1
ATOM 3017 N N . LEU A 1 416 ? 100.960 46.294 -58.239 1.00 74.34 416 LEU A N 1
ATOM 3018 C CA . LEU A 1 416 ? 100.279 45.077 -58.671 1.00 61.19 416 LEU A CA 1
ATOM 3019 C C . LEU A 1 416 ? 99.712 44.336 -57.477 1.00 74.38 416 LEU A C 1
ATOM 3020 O O . LEU A 1 416 ? 98.700 43.648 -57.589 1.00 80.95 416 LEU A O 1
ATOM 3025 N N . ILE A 1 417 ? 100.363 44.488 -56.326 1.00 81.58 417 ILE A N 1
ATOM 3026 C CA . ILE A 1 417 ? 99.925 43.822 -55.096 1.00 77.91 417 ILE A CA 1
ATOM 3027 C C . ILE A 1 417 ? 98.538 44.266 -54.618 1.00 60.02 417 ILE A C 1
ATOM 3028 O O . ILE A 1 417 ? 97.672 43.423 -54.395 1.00 55.07 417 ILE A O 1
ATOM 3033 N N . PRO A 1 418 ? 98.318 45.587 -54.477 1.00 49.45 418 PRO A N 1
ATOM 3034 C CA . PRO A 1 418 ? 96.960 46.057 -54.162 1.00 48.97 418 PRO A CA 1
ATOM 3035 C C . PRO A 1 418 ? 95.962 45.486 -55.168 1.00 56.73 418 PRO A C 1
ATOM 3036 O O . PRO A 1 418 ? 94.981 44.845 -54.773 1.00 48.07 418 PRO A O 1
ATOM 3040 N N . ALA A 1 419 ? 96.241 45.718 -56.452 1.00 66.23 419 ALA A N 1
ATOM 3041 C CA . ALA A 1 419 ? 95.473 45.155 -57.556 1.00 66.15 419 ALA A CA 1
ATOM 3042 C C . ALA A 1 419 ? 95.142 43.689 -57.303 1.00 68.29 419 ALA A C 1
ATOM 3043 O O . ALA A 1 419 ? 94.010 43.252 -57.509 1.00 59.35 419 ALA A O 1
ATOM 3045 N N . LEU A 1 420 ? 96.142 42.931 -56.860 1.00 77.82 420 LEU A N 1
ATOM 3046 C CA . LEU A 1 420 ? 95.957 41.518 -56.556 1.00 81.22 420 LEU A CA 1
ATOM 3047 C C . LEU A 1 420 ? 94.927 41.352 -55.439 1.00 69.49 420 LEU A C 1
ATOM 3048 O O . LEU A 1 420 ? 94.149 40.392 -55.407 1.00 53.86 420 LEU A O 1
ATOM 3053 N N . CYS A 1 421 ? 94.929 42.303 -54.519 1.00 60.08 421 CYS A N 1
ATOM 3054 C CA . CYS A 1 421 ? 93.956 42.285 -53.458 1.00 57.94 421 CYS A CA 1
ATOM 3055 C C . CYS A 1 421 ? 92.570 42.540 -54.031 1.00 60.15 421 CYS A C 1
ATOM 3056 O O . CYS A 1 421 ? 91.673 41.694 -53.902 1.00 52.99 421 CYS A O 1
ATOM 3059 N N . PHE A 1 422 ? 92.411 43.686 -54.690 1.00 61.26 422 PHE A N 1
ATOM 3060 C CA . PHE A 1 422 ? 91.108 44.094 -55.209 1.00 64.43 422 PHE A CA 1
ATOM 3061 C C . PHE A 1 422 ? 90.479 42.996 -56.040 1.00 68.49 422 PHE A C 1
ATOM 3062 O O . PHE A 1 422 ? 89.262 42.811 -56.023 1.00 65.54 422 PHE A O 1
ATOM 3070 N N . ALA A 1 423 ? 91.324 42.275 -56.770 1.00 74.28 423 ALA A N 1
ATOM 3071 C CA . ALA A 1 423 ? 90.889 41.142 -57.566 1.00 77.08 423 ALA A CA 1
ATOM 3072 C C . ALA A 1 423 ? 90.119 40.167 -56.681 1.00 83.74 423 ALA A C 1
ATOM 3073 O O . ALA A 1 423 ? 88.921 39.950 -56.867 1.00 90.01 423 ALA A O 1
ATOM 3075 N N . VAL A 1 424 ? 90.823 39.606 -55.706 1.00 76.17 424 VAL A N 1
ATOM 3076 C CA . VAL A 1 424 ? 90.255 38.684 -54.735 1.00 68.60 424 VAL A CA 1
ATOM 3077 C C . VAL A 1 424 ? 88.920 39.199 -54.200 1.00 63.87 424 VAL A C 1
ATOM 3078 O O . VAL A 1 424 ? 87.918 38.475 -54.173 1.00 63.41 424 VAL A O 1
ATOM 3082 N N . ILE A 1 425 ? 88.920 40.457 -53.778 1.00 54.72 425 ILE A N 1
ATOM 3083 C CA . ILE A 1 425 ? 87.734 41.089 -53.222 1.00 61.39 425 ILE A CA 1
ATOM 3084 C C . ILE A 1 425 ? 86.536 40.993 -54.167 1.00 72.75 425 ILE A C 1
ATOM 3085 O O . ILE A 1 425 ? 85.416 40.689 -53.737 1.00 69.75 425 ILE A O 1
ATOM 3090 N N . PHE A 1 426 ? 86.780 41.242 -55.453 1.00 76.72 426 PHE A N 1
ATOM 3091 C CA . PHE A 1 426 ? 85.748 41.106 -56.475 1.00 71.22 426 PHE A CA 1
ATOM 3092 C C . PHE A 1 426 ? 85.189 39.683 -56.545 1.00 81.48 426 PHE A C 1
ATOM 3093 O O . PHE A 1 426 ? 83.974 39.486 -56.713 1.00 78.80 426 PHE A O 1
ATOM 3101 N N . ILE A 1 427 ? 86.077 38.693 -56.442 1.00 80.87 427 ILE A N 1
ATOM 3102 C CA . ILE A 1 427 ? 85.630 37.308 -56.412 1.00 81.03 427 ILE A CA 1
ATOM 3103 C C . ILE A 1 427 ? 84.658 37.148 -55.262 1.00 75.46 427 ILE A C 1
ATOM 3104 O O . ILE A 1 427 ? 83.581 36.576 -55.434 1.00 63.82 427 ILE A O 1
ATOM 3109 N N . PHE A 1 428 ? 85.028 37.664 -54.091 1.00 69.24 428 PHE A N 1
ATOM 3110 C CA . PHE A 1 428 ? 84.120 37.589 -52.961 1.00 69.56 428 PHE A CA 1
ATOM 3111 C C . PHE A 1 428 ? 82.784 38.237 -53.332 1.00 67.20 428 PHE A C 1
ATOM 3112 O O . PHE A 1 428 ? 81.732 37.597 -53.244 1.00 51.07 428 PHE A O 1
ATOM 3120 N N . ALA A 1 429 ? 82.823 39.488 -53.789 1.00 67.43 429 ALA A N 1
ATOM 3121 C CA . ALA A 1 429 ? 81.599 40.151 -54.230 1.00 91.73 429 ALA A CA 1
ATOM 3122 C C . ALA A 1 429 ? 80.684 39.229 -55.075 1.00 100.43 429 ALA A C 1
ATOM 3123 O O . ALA A 1 429 ? 79.490 39.127 -54.784 1.00 103.50 429 ALA A O 1
ATOM 3125 N N . ARG A 1 430 ? 81.234 38.566 -56.101 1.00 89.25 430 ARG A N 1
ATOM 3126 C CA . ARG A 1 430 ? 80.518 37.486 -56.800 1.00 88.96 430 ARG A CA 1
ATOM 3127 C C . ARG A 1 430 ? 80.676 36.116 -56.094 1.00 104.84 430 ARG A C 1
ATOM 3128 O O . ARG A 1 430 ? 80.943 35.103 -56.747 1.00 88.50 430 ARG A O 1
ATOM 3136 N N . PHE A 1 431 ? 80.500 36.107 -54.767 1.00 130.47 431 PHE A N 1
ATOM 3137 C CA . PHE A 1 431 ? 80.723 34.943 -53.884 1.00 125.55 431 PHE A CA 1
ATOM 3138 C C . PHE A 1 431 ? 80.377 35.341 -52.434 1.00 115.56 431 PHE A C 1
ATOM 3139 O O . PHE A 1 431 ? 80.861 34.751 -51.451 1.00 91.65 431 PHE A O 1
ATOM 3147 N N . ARG A 1 432 ? 79.551 36.379 -52.333 1.00 113.38 432 ARG A N 1
ATOM 3148 C CA . ARG A 1 432 ? 79.039 36.900 -51.079 1.00 105.02 432 ARG A CA 1
ATOM 3149 C C . ARG A 1 432 ? 77.753 36.172 -50.693 1.00 111.90 432 ARG A C 1
ATOM 3150 O O . ARG A 1 432 ? 77.179 36.398 -49.627 1.00 113.39 432 ARG A O 1
ATOM 3158 N N . SER A 1 433 ? 77.304 35.299 -51.584 1.00 115.04 433 SER A N 1
ATOM 3159 C CA . SER A 1 433 ? 75.972 34.713 -51.507 1.00 111.77 433 SER A CA 1
ATOM 3160 C C . SER A 1 433 ? 75.790 33.776 -50.303 1.00 113.96 433 SER A C 1
ATOM 3161 O O . SER A 1 433 ? 76.767 33.352 -49.685 1.00 113.08 433 SER A O 1
ATOM 3164 N N . GLN A 1 434 ? 74.535 33.453 -49.986 1.00 124.98 434 GLN A N 1
ATOM 3165 C CA . GLN A 1 434 ? 74.200 32.644 -48.808 1.00 133.83 434 GLN A CA 1
ATOM 3166 C C . GLN A 1 434 ? 73.001 31.703 -49.032 1.00 143.18 434 GLN A C 1
ATOM 3167 O O . GLN A 1 434 ? 72.527 31.540 -50.161 1.00 143.55 434 GLN A O 1
ATOM 3173 N N . THR A 1 435 ? 72.524 31.089 -47.947 1.00 147.85 435 THR A N 1
ATOM 3174 C CA . THR A 1 435 ? 71.427 30.109 -47.986 1.00 151.06 435 THR A CA 1
ATOM 3175 C C . THR A 1 435 ? 71.531 29.125 -49.153 1.00 150.28 435 THR A C 1
ATOM 3176 O O . THR A 1 435 ? 70.544 28.494 -49.535 1.00 145.13 435 THR A O 1
#